Protein 5Y4E (pdb70)

InterPro domains:
  IPR000488 Death domain [PF00531] (3571-3651)
  IPR000488 Death domain [PS50017] (3569-3653)
  IPR000488 Death domain [SM00005] (3559-3653)
  IPR000906 ZU5 domain [PF00791] (970-1044)
  IPR000906 ZU5 domain [PF00791] (1049-1100)
  IPR000906 ZU5 domain [PF00791] (1161-1238)
  IPR000906 ZU5 domain [PS51145] (968-1156)
  IPR000906 ZU5 domain [PS51145] (1158-1304)
  IPR000906 ZU5 domain [SM00218] (966-1103)
  IPR002110 Ankyrin repeat [PF00023] (129-155)
  IPR002110 Ankyrin repeat [PF00023] (563-587)
  IPR002110 Ankyrin repeat [PF00023] (695-725)
  IPR002110 Ankyrin repeat [PF12796] (37-126)
  IPR002110 Ankyrin repeat [PF12796] (257-323)
  IPR002110 Ankyrin repeat [PF12796] (394-461)
  IPR002110 Ankyrin repeat [PF12796] (468-554)
  IPR002110 Ankyrin repeat [PF12796] (625-689)
  IPR002110 Ankyrin repeat [PF13637] (196-253)
  IPR002110 Ankyrin repeat [PF13637] (336-385)
  IPR002110 Ankyrin repeat [PF13637] (733-781)

Nearest PDB structures (foldseek):
  4rlv-assembly1_A  TM=9.900E-01  e=1.362E-26  Mus musculus
  7uzu-assembly1_A  TM=9.919E-01  e=1.881E-23  Homo sapiens
  8csl-assembly1_A  TM=9.588E-01  e=4.754E-23  Homo sapiens
  6moj-assembly1_A-2  TM=9.385E-01  e=1.091E-16  synthetic construct
  5y4f-assembly1_A  TM=7.726E-01  e=5.446E-17  Homo sapiens

Organism: Homo sapiens (NCBI:txid9606)

Solvent-accessible surface area: 19803 Å² total; per-residue (Å²): 56,37,66,6,34,128,64,71,22,62,121,38,123,37,87,6,5,56,7,0,84,169,19,73,33,129,97,0,59,99,39,19,96,196,65,33,111,33,61,11,102,24,88,94,10,32,1,0,0,0,17,0,0,75,42,20,56,52,123,0,0,37,20,0,13,117,100,54,8,53,23,104,15,112,16,77,72,8,3,2,0,3,0,10,0,0,47,28,31,49,20,78,2,0,75,34,0,22,130,66,86,10,59,29,48,25,61,8,117,15,132,2,2,0,0,0,0,0,0,32,32,27,42,90,134,0,0,77,21,0,9,84,98,82,5,68,20,40,15,109,6,29,47,8,0,0,0,0,0,0,0,0,46,72,66,72,68,96,2,0,85,19,0,29,83,74,50,8,45,23,82,8,91,3,138,34,12,7,1,0,1,0,0,0,0,16,64,22,30,50,91,0,0,74,27,0,32,150,64,60,6,39,26,100,48,70,15,149,82,44,30,24,1,40,102,9,0,46,45,11,50,51,102,103,0,24,140,16,1,111,118,71,62,118,86,38,69,4,63,184,79,108,44,113,38,88,5,4,61,4,0,81,164,18,66,45,129,101,0,28,100,41,18,99,199,66,33,112,33,56,10,109,25,84,88,11,43,0,0,0,0,20,0,0,92,42,17,45,36,92,0,0,29,35,0,12,82,104,52,8,53,21,106,13,98,18,76,73,6,45,0,0,2,0,12,0,0,64,18,29,50,30,99,0,0,24,48,0,23,92,76,84,8,56,28,48,26,59,8,108,12,126,18,2,0,0,0,16,0,0,51,36,26,44,96,138,0,0,44,30,0,11,56,75,85,6,64,24,43,12,105,3,38,20,6,0,0,0,0,0,0,0,0,31,70,68,75,68,52,2,0,76,6,0,27,78,28,48,7,46,21,86,8,96,2,128,42,9,10,2,0,2,0,0,0,0,48,68,19,32,61,92,0,0,80,31,0,33,143,74,56,6,35,27,96,53,78,13,129,88,41,30,25,0,49,96,8,0,58,148,37,55,49,89,87,0,40,141,16,3,56,122,72,97

Foldseek 3Di:
DLDLDPPDPDQQDDPLLVCLLVLVQVVNVVCVVVPHDQLGQHPQGDGSLLNNLLNLNLVSNLVSVVVPRDQCGAGPQADGSLLSNLLNLNQSNNVSCVVSVNDQLRQGNQSHGSLLNNLLNLNLNNNLVSLVVVDPQQRAGHQGDGSLLNNLLNVNVSSNVSSVVSPRDQLGAGNQRDGSLLNNLLNLNQVSNVVSVVVPHDQCDATNVGDGSLRNNVVNPNVNNNVVSVVVPD/DLDLDPDAQDDPLLVCLLVLVQVSNVVCVVVPHDQLGQHNQQDGSLLNNLLNLNLSNNLVSVVVPRDQCGATPQQDGSLLNNLLVLNQSSNVSCVVSPNDQLRQGNQSDGSLLNNLLNLNLNVNLVSLVVVNDQLRQTNQRDGSLLNNLLNVSVNSNVVSVVSPRDQLGQGPQGDGSLLNNLLNLNQVSNVVSVVVPHDQCGAGNVRDGSLNNNVVNVNVNNVVVSVVVD

Sequence (464 aa):
GMNYLRYSLENGITPLHVASKRGNTNMVKLLLDRGGQIDAKTRDGLTPLHCAARSGHDQVVELLLERGAPLLARTKNGLSPLHMAAQGDHVECVKHLLQHKAPVDDVTLDYYLTALHVAAHCGHYRVTKLLLDKRANPNARALNGFTPLHIACKKNRIKVMELLVKYGASIQAITESGLTPIHVAAFMGHLNIVLLLLQNGASPDVTNIRGETALHMAARAGQVEVVRCLKVVTEGMNYLRYNGITPLHVASKRGNTNMVKLLLDRGGQIDAKTRDGLTPLHCAARSGHDQVVELLLERGAPLLARTKNGLSPLHMAAQGDHVECVKHLLQHKAPVDDVTLDYLTALHVAAHCGHYRVTKLLLDKRANPNARALNGFTPLHIACKKNRIKVMELLVKYGASIQAITESGLTPIHVAAFMGHLNIVLLLLQNGASPDVTNIRGETALHMAARAGQVEVVRCLKVVT

GO terms:
  GO:0005829 cytosol (C, TAS)
  GO:0005515 protein binding (F, IPI)
  GO:0010628 positive regulation of gene expression (P, IGI)
  GO:0010881 regulation of cardiac muscle contraction by regulation of the release of sequestered calcium ion (P, IGI)
  GO:0031647 regulation of protein stability (P, IC)
  GO:0051279 regulation of release of sequestered calcium ion into cytosol (P, IGI)
  GO:0051924 regulation of calcium ion transport (P, IGI)
  GO:0072659 protein localization to plasma membrane (P, IGI)
  GO:0086004 regulation of cardiac muscle cell contraction (P, IGI)
  GO:0086046 membrane depolarization during SA node cell action potential (P, TAS)
  GO:0008104 intracellular protein localization (P, IGI)
  GO:0070296 sarcoplasmic reticulum calcium ion transport (P, TAS)
  GO:0070972 protein localization to endoplasmic reticulum (P, IGI)
  GO:0002027 regulation of heart rate (P, IMP)
  GO:0003283 atrial septum development (P, IMP)
  GO:0010882 regulation of cardiac muscle contraction by calcium ion signaling (P, IMP)
  GO:1903288 positive regulation of potassium ion import across plasma membrane (P, IMP)
  GO:0055117 regulation of cardiac muscle contraction (P, IMP)
  GO:0060307 regulation of ventricular cardiac muscle cell membrane repolarization (P, IMP)
  GO:0098907 regulation of SA node cell action potential (P, IMP)

B-factor: mean 45.4, std 16.44, range [19.12, 144.53]

Secondary structure (DSSP, 8-state):
-----SS-------HHHHHHHTT-HHHHHHHHHTT--TT---TT---HHHHHHHTT-HHHHHHHHHTT--TT---TT---HHHHHHHTT-HHHHHHHHHTT--TT---TT---HHHHHHHHT-HHHHHHHHHTT--TT---GGG--HHHHHHHTT-HHHHHHHHHTT--TT---TT---HHHHHHHHT-HHHHHHHHHTT--TT---TTS--HHHHHHHTT-HHHHHHHHHHH-/-----------HHHHHHHHT-HHHHHHHHHTT--TT---TT---HHHHHHHTT-HHHHHHHHHTT--TT---TT---HHHHHHHTT-HHHHHHHHHTT--TT---TT---HHHHHHHHT-HHHHHHHHHTT--TT---TTS--HHHHHHHTT-HHHHHHHHHTT--TT---TT---HHHHHHHHT-HHHHHHHHHTT--TT---TT---HHHHHHHTT-HHHHHHHHHH-

CATH classification: 1.25.40.20

Radius of gyration: 27.12 Å; Cα contacts (8 Å, |Δi|>4): 922; chains: 2; bounding box: 61×37×80 Å

Structure (mmCIF, N/CA/C/O backbone):
data_5Y4E
#
_entry.id   5Y4E
#
_cell.length_a   186.085
_cell.length_b   186.085
_cell.length_c   75.354
_cell.angle_alpha   90.000
_cell.angle_beta   90.000
_cell.angle_gamma   120.000
#
_symmetry.space_group_name_H-M   'P 65 2 2'
#
loop_
_entity.id
_entity.type
_entity.pdbx_description
1 polymer Ankyrin-2,Ankyrin-2
2 non-polymer GLYCEROL
3 non-polymer 'SULFATE ION'
4 water water
#
loop_
_atom_site.group_PDB
_atom_site.id
_atom_site.type_symbol
_atom_site.label_atom_id
_atom_site.label_alt_id
_atom_site.label_comp_id
_atom_site.label_asym_id
_atom_site.label_entity_id
_atom_site.label_seq_id
_atom_site.pdbx_PDB_ins_code
_atom_site.Cartn_x
_atom_site.Cartn_y
_atom_site.Cartn_z
_atom_site.occupancy
_atom_site.B_iso_or_equiv
_atom_site.auth_seq_id
_atom_site.auth_comp_id
_atom_site.auth_asym_id
_atom_site.auth_atom_id
_atom_site.pdbx_PDB_model_num
ATOM 1 N N . GLY A 1 27 ? 50.063 -35.744 98.864 1.00 75.37 883 GLY A N 1
ATOM 2 C CA . GLY A 1 27 ? 48.849 -35.233 99.470 1.00 70.21 883 GLY A CA 1
ATOM 3 C C . GLY A 1 27 ? 48.279 -36.200 100.493 1.00 72.07 883 GLY A C 1
ATOM 4 O O . GLY A 1 27 ? 47.876 -35.799 101.581 1.00 70.32 883 GLY A O 1
ATOM 5 N N . MET A 1 28 ? 48.242 -37.485 100.137 1.00 75.26 884 MET A N 1
ATOM 6 C CA . MET A 1 28 ? 47.731 -38.545 101.002 1.00 70.69 884 MET A CA 1
ATOM 7 C C . MET A 1 28 ? 48.819 -39.253 101.799 1.00 64.91 884 MET A C 1
ATOM 8 O O . MET A 1 28 ? 48.501 -40.126 102.616 1.00 57.90 884 MET A O 1
ATOM 13 N N . ASN A 1 29 ? 50.084 -38.926 101.567 1.00 64.97 885 ASN A N 1
ATOM 14 C CA . ASN A 1 29 ? 51.190 -39.634 102.192 1.00 71.41 885 ASN A CA 1
ATOM 15 C C . ASN A 1 29 ? 51.659 -38.879 103.432 1.00 63.74 885 ASN A C 1
ATOM 16 O O . ASN A 1 29 ? 51.665 -37.644 103.463 1.00 66.98 885 ASN A O 1
ATOM 21 N N . TYR A 1 30 ? 51.994 -39.633 104.479 1.00 52.40 886 TYR A N 1
ATOM 22 C CA . TYR A 1 30 ? 52.695 -39.090 105.635 1.00 47.20 886 TYR A CA 1
ATOM 23 C C . TYR A 1 30 ? 53.973 -39.883 105.930 1.00 50.02 886 TYR A C 1
ATOM 24 O O . TYR A 1 30 ? 54.637 -39.624 106.940 1.00 50.60 886 TYR A O 1
ATOM 33 N N . LEU A 1 31 ? 54.328 -40.839 105.081 1.00 48.80 887 LEU A N 1
ATOM 34 C CA . LEU A 1 31 ? 55.519 -41.657 105.254 1.00 52.99 887 LEU A CA 1
ATOM 35 C C . LEU A 1 31 ? 56.418 -41.460 104.048 1.00 57.80 887 LEU A C 1
ATOM 36 O O . LEU A 1 31 ? 55.955 -41.567 102.909 1.00 65.04 887 LEU A O 1
ATOM 41 N N . ARG A 1 32 ? 57.691 -41.138 104.297 1.00 60.33 888 ARG A N 1
ATOM 42 C CA . ARG A 1 32 ? 58.640 -40.954 103.199 1.00 69.07 888 ARG A CA 1
ATOM 43 C C . ARG A 1 32 ? 59.002 -42.282 102.546 1.00 76.16 888 ARG A C 1
ATOM 44 O O . ARG A 1 32 ? 58.867 -42.449 101.327 1.00 82.96 888 ARG A O 1
ATOM 52 N N . TYR A 1 33 ? 59.475 -43.245 103.339 1.00 77.22 889 TYR A N 1
ATOM 53 C CA . TYR A 1 33 ? 59.751 -44.566 102.805 1.00 84.58 889 TYR A CA 1
ATOM 54 C C . TYR A 1 33 ? 58.698 -45.480 103.398 1.00 90.11 889 TYR A C 1
ATOM 55 O O . TYR A 1 33 ? 57.539 -45.469 102.934 1.00 87.79 889 TYR A O 1
ATOM 57 N N . SER A 1 34 ? 59.004 -46.255 104.422 1.00 98.51 890 SER A N 1
ATOM 58 C CA . SER A 1 34 ? 58.000 -46.990 105.167 1.00 105.95 890 SER A CA 1
ATOM 59 C C . SER A 1 34 ? 58.000 -46.467 106.598 1.00 107.67 890 SER A C 1
ATOM 60 O O . SER A 1 34 ? 58.734 -45.532 106.944 1.00 107.47 890 SER A O 1
ATOM 63 N N . LEU A 1 35 ? 57.142 -47.056 107.430 1.00 108.82 891 LEU A N 1
ATOM 64 C CA . LEU A 1 35 ? 57.175 -46.719 108.847 1.00 105.52 891 LEU A CA 1
ATOM 65 C C . LEU A 1 35 ? 58.460 -47.218 109.507 1.00 105.35 891 LEU A C 1
ATOM 66 O O . LEU A 1 35 ? 58.979 -46.556 110.415 1.00 108.23 891 LEU A O 1
ATOM 71 N N . GLU A 1 36 ? 59.013 -48.337 109.020 1.00 99.36 892 GLU A N 1
ATOM 72 C CA . GLU A 1 36 ? 60.226 -48.962 109.566 1.00 89.51 892 GLU A CA 1
ATOM 73 C C . GLU A 1 36 ? 60.039 -49.419 111.020 1.00 81.26 892 GLU A C 1
ATOM 74 O O . GLU A 1 36 ? 60.078 -50.618 111.332 1.00 78.35 892 GLU A O 1
ATOM 76 N N . ASN A 1 50 ? 76.218 -55.368 109.498 1.00 92.73 1265 ASN A N 1
ATOM 77 C CA . ASN A 1 50 ? 76.104 -56.236 110.666 1.00 91.63 1265 ASN A CA 1
ATOM 78 C C . ASN A 1 50 ? 75.722 -55.413 111.916 1.00 88.06 1265 ASN A C 1
ATOM 79 O O . ASN A 1 50 ? 74.627 -54.822 111.977 1.00 82.21 1265 ASN A O 1
ATOM 81 N N . GLY A 1 51 ? 76.631 -55.364 112.898 1.00 85.76 1266 GLY A N 1
ATOM 82 C CA . GLY A 1 51 ? 76.451 -54.591 114.117 1.00 77.80 1266 GLY A CA 1
ATOM 83 C C . GLY A 1 51 ? 75.643 -55.262 115.213 1.00 68.89 1266 GLY A C 1
ATOM 84 O O . GLY A 1 51 ? 75.474 -54.667 116.291 1.00 66.72 1266 GLY A O 1
ATOM 85 N N . ILE A 1 52 ? 75.106 -56.454 114.959 1.00 60.04 1267 ILE A N 1
ATOM 86 C CA . ILE A 1 52 ? 74.283 -57.178 115.923 1.00 55.27 1267 ILE A CA 1
ATOM 87 C C . ILE A 1 52 ? 75.159 -57.751 117.034 1.00 57.96 1267 ILE A C 1
ATOM 88 O O . ILE A 1 52 ? 76.091 -58.519 116.773 1.00 55.23 1267 ILE A O 1
ATOM 93 N N . THR A 1 53 ? 74.857 -57.391 118.281 1.00 56.21 1268 THR A N 1
ATOM 94 C CA . THR A 1 53 ? 75.595 -57.856 119.443 1.00 52.63 1268 THR A CA 1
ATOM 95 C C . THR A 1 53 ? 74.778 -58.843 120.259 1.00 53.25 1268 THR A C 1
ATOM 96 O O . THR A 1 53 ? 73.556 -58.946 120.099 1.00 52.54 1268 THR A O 1
ATOM 100 N N . PRO A 1 54 ? 75.430 -59.599 121.149 1.00 51.50 1269 PRO A N 1
ATOM 101 C CA . PRO A 1 54 ? 74.672 -60.494 122.042 1.00 44.70 1269 PRO A CA 1
ATOM 102 C C . PRO A 1 54 ? 73.612 -59.779 122.864 1.00 44.91 1269 PRO A C 1
ATOM 103 O O . PRO A 1 54 ? 72.517 -60.324 123.048 1.00 47.86 1269 PRO A O 1
ATOM 107 N N . LEU A 1 55 ? 73.885 -58.564 123.346 1.00 41.18 1270 LEU A N 1
ATOM 108 C CA . LEU A 1 55 ? 72.838 -57.810 124.034 1.00 47.00 1270 LEU A CA 1
ATOM 109 C C . LEU A 1 55 ? 71.616 -57.605 123.140 1.00 47.95 1270 LEU A C 1
ATOM 110 O O . LEU A 1 55 ? 70.475 -57.662 123.615 1.00 46.09 1270 LEU A O 1
ATOM 115 N N . HIS A 1 56 ? 71.824 -57.382 121.841 1.00 44.71 1271 HIS A N 1
ATOM 116 C CA . HIS A 1 56 ? 70.678 -57.240 120.952 1.00 41.33 1271 HIS A CA 1
ATOM 117 C C . HIS A 1 56 ? 69.868 -58.530 120.904 1.00 47.20 1271 HIS A C 1
ATOM 118 O O . HIS A 1 56 ? 68.633 -58.495 120.915 1.00 43.68 1271 HIS A O 1
ATOM 125 N N . VAL A 1 57 ? 70.543 -59.683 120.859 1.00 47.94 1272 VAL A N 1
ATOM 126 C CA . VAL A 1 57 ? 69.831 -60.942 120.657 1.00 47.28 1272 VAL A CA 1
ATOM 127 C C . VAL A 1 57 ? 69.079 -61.349 121.923 1.00 49.71 1272 VAL A C 1
ATOM 128 O O . VAL A 1 57 ? 67.901 -61.733 121.865 1.00 48.55 1272 VAL A O 1
ATOM 132 N N . ALA A 1 58 ? 69.740 -61.273 123.084 1.00 48.25 1273 ALA A N 1
ATOM 133 C CA . ALA A 1 58 ? 69.054 -61.597 124.333 1.00 45.28 1273 ALA A CA 1
ATOM 134 C C . ALA A 1 58 ? 67.889 -60.645 124.614 1.00 45.44 1273 ALA A C 1
ATOM 135 O O . ALA A 1 58 ? 66.880 -61.062 125.195 1.00 46.49 1273 ALA A O 1
ATOM 137 N N . SER A 1 59 ? 68.004 -59.371 124.215 1.00 42.19 1274 SER A N 1
ATOM 138 C CA . SER A 1 59 ? 66.924 -58.420 124.467 1.00 40.62 1274 SER A CA 1
ATOM 139 C C . SER A 1 59 ? 65.729 -58.702 123.578 1.00 44.33 1274 SER A C 1
ATOM 140 O O . SER A 1 59 ? 64.581 -58.605 124.025 1.00 46.35 1274 SER A O 1
ATOM 143 N N . LYS A 1 60 ? 65.986 -59.054 122.315 1.00 43.04 1275 LYS A N 1
ATOM 144 C CA . LYS A 1 60 ? 64.909 -59.433 121.416 1.00 41.34 1275 LYS A CA 1
ATOM 145 C C . LYS A 1 60 ? 64.221 -60.713 121.884 1.00 45.18 1275 LYS A C 1
ATOM 146 O O . LYS A 1 60 ? 63.001 -60.838 121.763 1.00 44.74 1275 LYS A O 1
ATOM 150 N N . ARG A 1 61 ? 64.979 -61.674 122.422 1.00 45.40 1276 ARG A N 1
ATOM 151 C CA . ARG A 1 61 ? 64.397 -62.935 122.871 1.00 46.57 1276 ARG A CA 1
ATOM 152 C C . ARG A 1 61 ? 63.844 -62.862 124.289 1.00 49.46 1276 ARG A C 1
ATOM 153 O O . ARG A 1 61 ? 63.285 -63.857 124.777 1.00 52.43 1276 ARG A O 1
ATOM 161 N N . GLY A 1 62 ? 63.997 -61.722 124.958 1.00 47.22 1277 GLY A N 1
ATOM 162 C CA . GLY A 1 62 ? 63.414 -61.549 126.268 1.00 49.31 1277 GLY A CA 1
ATOM 163 C C . GLY A 1 62 ? 64.079 -62.336 127.362 1.00 53.97 1277 GLY A C 1
ATOM 164 O O . GLY A 1 62 ? 63.420 -62.667 128.353 1.00 55.98 1277 GLY A O 1
ATOM 165 N N . ASN A 1 63 ? 65.371 -62.642 127.214 1.00 57.04 1278 ASN A N 1
ATOM 166 C CA . ASN A 1 63 ? 66.126 -63.441 128.185 1.00 53.46 1278 ASN A CA 1
ATOM 167 C C . ASN A 1 63 ? 66.761 -62.499 129.204 1.00 54.14 1278 ASN A C 1
ATOM 168 O O . ASN A 1 63 ? 67.930 -62.106 129.087 1.00 51.43 1278 ASN A O 1
ATOM 173 N N . THR A 1 64 ? 65.991 -62.178 130.249 1.00 54.79 1279 THR A N 1
ATOM 174 C CA . THR A 1 64 ? 66.406 -61.161 131.215 1.00 59.80 1279 THR A CA 1
ATOM 175 C C . THR A 1 64 ? 67.699 -61.543 131.932 1.00 55.32 1279 THR A C 1
ATOM 176 O O . THR A 1 64 ? 68.583 -60.696 132.127 1.00 53.96 1279 THR A O 1
ATOM 180 N N . ASN A 1 65 ? 67.824 -62.809 132.335 1.00 55.59 1280 ASN A N 1
ATOM 181 C CA . ASN A 1 65 ? 69.009 -63.236 133.076 1.00 60.47 1280 ASN A CA 1
ATOM 182 C C . ASN A 1 65 ? 70.262 -63.104 132.221 1.00 56.40 1280 ASN A C 1
ATOM 183 O O . ASN A 1 65 ? 71.324 -62.712 132.714 1.00 50.26 1280 ASN A O 1
ATOM 188 N N . MET A 1 66 ? 70.162 -63.420 130.932 1.00 53.76 1281 MET A N 1
ATOM 189 C CA . MET A 1 66 ? 71.357 -63.348 130.108 1.00 51.28 1281 MET A CA 1
ATOM 190 C C . MET A 1 66 ? 71.752 -61.905 129.882 1.00 51.64 1281 MET A C 1
ATOM 191 O O . MET A 1 66 ? 72.945 -61.575 129.925 1.00 52.55 1281 MET A O 1
ATOM 196 N N . VAL A 1 67 ? 70.754 -61.032 129.659 1.00 53.03 1282 VAL A N 1
ATOM 197 C CA . VAL A 1 67 ? 71.017 -59.599 129.548 1.00 50.98 1282 VAL A CA 1
ATOM 198 C C . VAL A 1 67 ? 71.764 -59.111 130.773 1.00 49.15 1282 VAL A C 1
ATOM 199 O O . VAL A 1 67 ? 72.769 -58.396 130.665 1.00 47.32 1282 VAL A O 1
ATOM 203 N N . LYS A 1 68 ? 71.261 -59.475 131.959 1.00 47.50 1283 LYS A N 1
ATOM 204 C CA . LYS A 1 68 ? 71.954 -59.136 133.196 1.00 49.39 1283 LYS A CA 1
ATOM 205 C C . LYS A 1 68 ? 73.404 -59.587 133.146 1.00 51.40 1283 LYS A C 1
ATOM 206 O O . LYS A 1 68 ? 74.315 -58.794 133.393 1.00 51.83 1283 LYS A O 1
ATOM 210 N N . LEU A 1 69 ? 73.634 -60.864 132.798 1.00 56.16 1284 LEU A N 1
ATOM 211 C CA . LEU A 1 69 ? 74.996 -61.393 132.737 1.00 51.58 1284 LEU A CA 1
ATOM 212 C C . LEU A 1 69 ? 75.843 -60.607 131.752 1.00 52.56 1284 LEU A C 1
ATOM 213 O O . LEU A 1 69 ? 76.941 -60.154 132.089 1.00 51.81 1284 LEU A O 1
ATOM 218 N N . LEU A 1 70 ? 75.341 -60.421 130.525 1.00 51.94 1285 LEU A N 1
ATOM 219 C CA . LEU A 1 70 ? 76.086 -59.633 129.549 1.00 54.69 1285 LEU A CA 1
ATOM 220 C C . LEU A 1 70 ? 76.382 -58.231 130.078 1.00 57.07 1285 LEU A C 1
ATOM 221 O O . LEU A 1 70 ? 77.476 -57.702 129.864 1.00 62.44 1285 LEU A O 1
ATOM 226 N N . LEU A 1 71 ? 75.430 -57.613 130.776 1.00 56.58 1286 LEU A N 1
ATOM 227 C CA . LEU A 1 71 ? 75.686 -56.269 131.290 1.00 58.36 1286 LEU A CA 1
ATOM 228 C C . LEU A 1 71 ? 76.716 -56.295 132.408 1.00 57.59 1286 LEU A C 1
ATOM 229 O O . LEU A 1 71 ? 77.591 -55.429 132.471 1.00 57.66 1286 LEU A O 1
ATOM 234 N N . ASP A 1 72 ? 76.632 -57.286 133.293 1.00 58.81 1287 ASP A N 1
ATOM 235 C CA . ASP A 1 72 ? 77.539 -57.351 134.429 1.00 59.29 1287 ASP A CA 1
ATOM 236 C C . ASP A 1 72 ? 78.970 -57.629 134.001 1.00 62.58 1287 ASP A C 1
ATOM 237 O O . ASP A 1 72 ? 79.895 -57.264 134.729 1.00 66.81 1287 ASP A O 1
ATOM 242 N N . ARG A 1 73 ? 79.177 -58.254 132.840 1.00 62.91 1288 ARG A N 1
ATOM 243 C CA . ARG A 1 73 ? 80.515 -58.513 132.318 1.00 65.11 1288 ARG A CA 1
ATOM 244 C C . ARG A 1 73 ? 81.014 -57.412 131.382 1.00 62.98 1288 ARG A C 1
ATOM 245 O O . ARG A 1 73 ? 82.017 -57.614 130.690 1.00 60.07 1288 ARG A O 1
ATOM 253 N N . GLY A 1 74 ? 80.336 -56.261 131.341 1.00 59.45 1289 GLY A N 1
ATOM 254 C CA . GLY A 1 74 ? 80.813 -55.107 130.607 1.00 59.74 1289 GLY A CA 1
ATOM 255 C C . GLY A 1 74 ? 80.197 -54.859 129.244 1.00 59.84 1289 GLY A C 1
ATOM 256 O O . GLY A 1 74 ? 80.622 -53.920 128.564 1.00 64.41 1289 GLY A O 1
ATOM 257 N N . GLY A 1 75 ? 79.217 -55.658 128.826 1.00 57.63 1290 GLY A N 1
ATOM 258 C CA . GLY A 1 75 ? 78.638 -55.486 127.502 1.00 55.65 1290 GLY A CA 1
ATOM 259 C C . GLY A 1 75 ? 78.043 -54.104 127.311 1.00 54.73 1290 GLY A C 1
ATOM 260 O O . GLY A 1 75 ? 77.561 -53.475 128.252 1.00 57.68 1290 GLY A O 1
ATOM 261 N N . GLN A 1 76 ? 78.077 -53.631 126.068 1.00 51.53 1291 GLN A N 1
ATOM 262 C CA . GLN A 1 76 ? 77.777 -52.237 125.776 1.00 52.07 1291 GLN A CA 1
ATOM 263 C C . GLN A 1 76 ? 76.267 -52.052 125.680 1.00 51.00 1291 GLN A C 1
ATOM 264 O O . GLN A 1 76 ? 75.630 -52.538 124.743 1.00 49.22 1291 GLN A O 1
ATOM 270 N N . ILE A 1 77 ? 75.697 -51.317 126.636 1.00 48.85 1292 ILE A N 1
ATOM 271 C CA . ILE A 1 77 ? 74.250 -51.240 126.738 1.00 43.12 1292 ILE A CA 1
ATOM 272 C C . ILE A 1 77 ? 73.640 -50.470 125.582 1.00 47.48 1292 ILE A C 1
ATOM 273 O O . ILE A 1 77 ? 72.470 -50.686 125.252 1.00 47.26 1292 ILE A O 1
ATOM 278 N N . ASP A 1 78 ? 74.400 -49.595 124.929 1.00 46.99 1293 ASP A N 1
ATOM 279 C CA . ASP A 1 78 ? 73.851 -48.761 123.868 1.00 48.06 1293 ASP A CA 1
ATOM 280 C C . ASP A 1 78 ? 74.481 -49.055 122.510 1.00 45.78 1293 ASP A C 1
ATOM 281 O O . ASP A 1 78 ? 74.504 -48.187 121.637 1.00 44.68 1293 ASP A O 1
ATOM 286 N N . ALA A 1 79 ? 74.989 -50.266 122.305 1.00 45.61 1294 ALA A N 1
ATOM 287 C CA . ALA A 1 79 ? 75.504 -50.621 120.989 1.00 43.87 1294 ALA A CA 1
ATOM 288 C C . ALA A 1 79 ? 74.400 -50.514 119.933 1.00 42.65 1294 ALA A C 1
ATOM 289 O O . ALA A 1 79 ? 73.254 -50.898 120.174 1.00 47.98 1294 ALA A O 1
ATOM 291 N N . LYS A 1 80 ? 74.746 -49.983 118.758 1.00 42.34 1295 LYS A N 1
ATOM 292 C CA . LYS A 1 80 ? 73.799 -49.738 117.674 1.00 43.09 1295 LYS A CA 1
ATOM 293 C C . LYS A 1 80 ? 74.072 -50.669 116.491 1.00 43.65 1295 LYS A C 1
ATOM 294 O O . LYS A 1 80 ? 75.223 -50.872 116.102 1.00 43.32 1295 LYS A O 1
ATOM 300 N N . THR A 1 81 ? 73.012 -51.242 115.919 1.00 44.87 1296 THR A N 1
ATOM 301 C CA . THR A 1 81 ? 73.138 -51.982 114.667 1.00 45.95 1296 THR A CA 1
ATOM 302 C C . THR A 1 81 ? 73.361 -51.025 113.493 1.00 52.42 1296 THR A C 1
ATOM 303 O O . THR A 1 81 ? 73.419 -49.799 113.653 1.00 55.69 1296 THR A O 1
ATOM 307 N N . ARG A 1 82 ? 73.471 -51.608 112.288 1.00 52.35 1297 ARG A N 1
ATOM 308 C CA . ARG A 1 82 ? 73.675 -50.803 111.083 1.00 54.44 1297 ARG A CA 1
ATOM 309 C C . ARG A 1 82 ? 72.548 -49.787 110.907 1.00 54.27 1297 ARG A C 1
ATOM 310 O O . ARG A 1 82 ? 72.797 -48.636 110.530 1.00 52.42 1297 ARG A O 1
ATOM 312 N N . ASP A 1 83 ? 71.306 -50.188 111.205 1.00 56.38 1298 ASP A N 1
ATOM 313 C CA . ASP A 1 83 ? 70.142 -49.299 111.170 1.00 55.87 1298 ASP A CA 1
ATOM 314 C C . ASP A 1 83 ? 70.013 -48.429 112.412 1.00 49.82 1298 ASP A C 1
ATOM 315 O O . ASP A 1 83 ? 69.075 -47.633 112.491 1.00 46.23 1298 ASP A O 1
ATOM 320 N N . GLY A 1 84 ? 70.907 -48.569 113.385 1.00 49.75 1299 GLY A N 1
ATOM 321 C CA . GLY A 1 84 ? 70.838 -47.765 114.586 1.00 40.03 1299 GLY A CA 1
ATOM 322 C C . GLY A 1 84 ? 69.957 -48.311 115.683 1.00 37.73 1299 GLY A C 1
ATOM 323 O O . GLY A 1 84 ? 69.489 -47.540 116.520 1.00 42.04 1299 GLY A O 1
ATOM 324 N N . LEU A 1 85 ? 69.743 -49.623 115.742 1.00 38.84 1300 LEU A N 1
ATOM 325 C CA . LEU A 1 85 ? 68.927 -50.208 116.799 1.00 40.68 1300 LEU A CA 1
ATOM 326 C C . LEU A 1 85 ? 69.791 -50.524 118.012 1.00 41.70 1300 LEU A C 1
ATOM 327 O O . LEU A 1 85 ? 70.887 -51.072 117.876 1.00 42.27 1300 LEU A O 1
ATOM 332 N N . THR A 1 86 ? 69.317 -50.150 119.186 1.00 36.46 1301 THR A N 1
ATOM 333 C CA . THR A 1 86 ? 69.959 -50.514 120.435 1.00 35.34 1301 THR A CA 1
ATOM 334 C C . THR A 1 86 ? 69.261 -51.711 121.039 1.00 37.38 1301 THR A C 1
ATOM 335 O O . THR A 1 86 ? 68.153 -52.072 120.639 1.00 36.99 1301 THR A O 1
ATOM 339 N N . PRO A 1 87 ? 69.873 -52.351 122.030 1.00 36.93 1302 PRO A N 1
ATOM 340 C CA . PRO A 1 87 ? 69.171 -53.447 122.703 1.00 34.39 1302 PRO A CA 1
ATOM 341 C C . PRO A 1 87 ? 67.828 -53.036 123.260 1.00 32.17 1302 PRO A C 1
ATOM 342 O O . PRO A 1 87 ? 66.881 -53.823 123.185 1.00 35.93 1302 PRO A O 1
ATOM 346 N N . LEU A 1 88 ? 67.691 -51.799 123.743 1.00 34.87 1303 LEU A N 1
ATOM 347 C CA . LEU A 1 88 ? 66.401 -51.349 124.262 1.00 32.67 1303 LEU A CA 1
ATOM 348 C C . LEU A 1 88 ? 65.352 -51.255 123.152 1.00 33.79 1303 LEU A C 1
ATOM 349 O O . LEU A 1 88 ? 64.172 -51.537 123.395 1.00 33.09 1303 LEU A O 1
ATOM 354 N N . HIS A 1 89 ? 65.756 -50.892 121.929 1.00 36.09 1304 HIS A N 1
ATOM 355 C CA . HIS A 1 89 ? 64.845 -51.004 120.787 1.00 34.85 1304 HIS A CA 1
ATOM 356 C C . HIS A 1 89 ? 64.371 -52.446 120.606 1.00 41.74 1304 HIS A C 1
ATOM 357 O O . HIS A 1 89 ? 63.179 -52.704 120.378 1.00 41.54 1304 HIS A O 1
ATOM 364 N N . CYS A 1 90 ? 65.297 -53.405 120.689 1.00 41.75 1305 CYS A N 1
ATOM 365 C CA . CYS A 1 90 ? 64.936 -54.794 120.433 1.00 40.37 1305 CYS A CA 1
ATOM 366 C C . CYS A 1 90 ? 63.971 -55.321 121.481 1.00 36.08 1305 CYS A C 1
ATOM 367 O O . CYS A 1 90 ? 63.009 -56.022 121.145 1.00 40.60 1305 CYS A O 1
ATOM 370 N N . ALA A 1 91 ? 64.202 -54.999 122.751 1.00 35.07 1306 ALA A N 1
ATOM 371 C CA . ALA A 1 91 ? 63.286 -55.450 123.797 1.00 39.33 1306 ALA A CA 1
ATOM 372 C C . ALA A 1 91 ? 61.917 -54.791 123.659 1.00 41.78 1306 ALA A C 1
ATOM 373 O O . ALA A 1 91 ? 60.889 -55.440 123.873 1.00 42.90 1306 ALA A O 1
ATOM 375 N N . ALA A 1 92 ? 61.883 -53.501 123.306 1.00 39.27 1307 ALA A N 1
ATOM 376 C CA . ALA A 1 92 ? 60.608 -52.799 123.211 1.00 38.39 1307 ALA A CA 1
ATOM 377 C C . ALA A 1 92 ? 59.834 -53.219 121.973 1.00 39.87 1307 ALA A C 1
ATOM 378 O O . ALA A 1 92 ? 58.605 -53.301 122.013 1.00 40.40 1307 ALA A O 1
ATOM 380 N N . ARG A 1 93 ? 60.528 -53.487 120.865 1.00 35.27 1308 ARG A N 1
ATOM 381 C CA . ARG A 1 93 ? 59.822 -53.889 119.655 1.00 34.19 1308 ARG A CA 1
ATOM 382 C C . ARG A 1 93 ? 59.174 -55.256 119.820 1.00 40.21 1308 ARG A C 1
ATOM 383 O O . ARG A 1 93 ? 58.129 -55.529 119.208 1.00 35.90 1308 ARG A O 1
ATOM 387 N N . SER A 1 94 ? 59.765 -56.111 120.657 1.00 38.74 1309 SER A N 1
ATOM 388 C CA . SER A 1 94 ? 59.288 -57.468 120.877 1.00 41.64 1309 SER A CA 1
ATOM 389 C C . SER A 1 94 ? 58.400 -57.593 122.105 1.00 43.66 1309 SER A C 1
ATOM 390 O O . SER A 1 94 ? 57.918 -58.690 122.390 1.00 47.57 1309 SER A O 1
ATOM 393 N N . GLY A 1 95 ? 58.188 -56.517 122.854 1.00 42.47 1310 GLY A N 1
ATOM 394 C CA . GLY A 1 95 ? 57.245 -56.573 123.958 1.00 45.27 1310 GLY A CA 1
ATOM 395 C C . GLY A 1 95 ? 57.762 -57.208 125.234 1.00 45.93 1310 GLY A C 1
ATOM 396 O O . GLY A 1 95 ? 56.963 -57.692 126.040 1.00 46.95 1310 GLY A O 1
ATOM 397 N N . HIS A 1 96 ? 59.073 -57.182 125.471 1.00 42.59 1311 HIS A N 1
ATOM 398 C CA . HIS A 1 96 ? 59.656 -57.836 126.643 1.00 43.07 1311 HIS A CA 1
ATOM 399 C C . HIS A 1 96 ? 59.822 -56.790 127.739 1.00 43.48 1311 HIS A C 1
ATOM 400 O O . HIS A 1 96 ? 60.897 -56.222 127.945 1.00 41.85 1311 HIS A O 1
ATOM 407 N N . ASP A 1 97 ? 58.739 -56.577 128.491 1.00 44.86 1312 ASP A N 1
ATOM 408 C CA . ASP A 1 97 ? 58.718 -55.427 129.388 1.00 48.70 1312 ASP A CA 1
ATOM 409 C C . ASP A 1 97 ? 59.691 -55.575 130.554 1.00 42.90 1312 ASP A C 1
ATOM 410 O O . ASP A 1 97 ? 60.228 -54.574 131.029 1.00 47.46 1312 ASP A O 1
ATOM 415 N N . GLN A 1 98 ? 59.948 -56.781 131.028 1.00 39.28 1313 GLN A N 1
ATOM 416 C CA . GLN A 1 98 ? 60.906 -56.868 132.116 1.00 52.31 1313 GLN A CA 1
ATOM 417 C C . GLN A 1 98 ? 62.355 -56.756 131.618 1.00 51.36 1313 GLN A C 1
ATOM 418 O O . GLN A 1 98 ? 63.223 -56.320 132.380 1.00 54.03 1313 GLN A O 1
ATOM 424 N N . VAL A 1 99 ? 62.630 -57.064 130.346 1.00 44.78 1314 VAL A N 1
ATOM 425 C CA . VAL A 1 99 ? 63.927 -56.701 129.775 1.00 41.66 1314 VAL A CA 1
ATOM 426 C C . VAL A 1 99 ? 64.036 -55.188 129.624 1.00 43.48 1314 VAL A C 1
ATOM 427 O O . VAL A 1 99 ? 65.062 -54.586 129.972 1.00 44.95 1314 VAL A O 1
ATOM 431 N N . VAL A 1 100 ? 62.980 -54.556 129.086 1.00 41.04 1315 VAL A N 1
ATOM 432 C CA . VAL A 1 100 ? 62.899 -53.096 129.023 1.00 37.53 1315 VAL A CA 1
ATOM 433 C C . VAL A 1 100 ? 63.183 -52.485 130.388 1.00 38.92 1315 VAL A C 1
ATOM 434 O O . VAL A 1 100 ? 64.024 -51.590 130.523 1.00 38.92 1315 VAL A O 1
ATOM 438 N N . GLU A 1 101 ? 62.479 -52.960 131.423 1.00 43.23 1316 GLU A N 1
ATOM 439 C CA . GLU A 1 101 ? 62.655 -52.384 132.752 1.00 49.79 1316 GLU A CA 1
ATOM 440 C C . GLU A 1 101 ? 64.086 -52.554 133.233 1.00 50.35 1316 GLU A C 1
ATOM 441 O O . GLU A 1 101 ? 64.679 -51.612 133.769 1.00 53.75 1316 GLU A O 1
ATOM 447 N N . LEU A 1 102 ? 64.666 -53.737 133.024 1.00 43.14 1317 LEU A N 1
ATOM 448 C CA . LEU A 1 102 ? 66.052 -53.967 133.420 1.00 45.85 1317 LEU A CA 1
ATOM 449 C C . LEU A 1 102 ? 67.011 -53.047 132.671 1.00 47.99 1317 LEU A C 1
ATOM 450 O O . LEU A 1 102 ? 67.906 -52.443 133.272 1.00 49.90 1317 LEU A O 1
ATOM 455 N N . LEU A 1 103 ? 66.850 -52.947 131.351 1.00 45.64 1318 LEU A N 1
ATOM 456 C CA . LEU A 1 103 ? 67.699 -52.064 130.560 1.00 41.61 1318 LEU A CA 1
ATOM 457 C C . LEU A 1 103 ? 67.601 -50.629 131.047 1.00 43.58 1318 LEU A C 1
ATOM 458 O O . LEU A 1 103 ? 68.621 -49.966 131.268 1.00 50.73 1318 LEU A O 1
ATOM 463 N N . LEU A 1 104 ? 66.382 -50.124 131.226 1.00 38.61 1319 LEU A N 1
ATOM 464 C CA . LEU A 1 104 ? 66.235 -48.756 131.701 1.00 39.79 1319 LEU A CA 1
ATOM 465 C C . LEU A 1 104 ? 66.893 -48.580 133.054 1.00 49.22 1319 LEU A C 1
ATOM 466 O O . LEU A 1 104 ? 67.643 -47.620 133.266 1.00 54.83 1319 LEU A O 1
ATOM 471 N N . GLU A 1 105 ? 66.637 -49.513 133.982 1.00 51.20 1320 GLU A N 1
ATOM 472 C CA . GLU A 1 105 ? 67.229 -49.420 135.314 1.00 55.08 1320 GLU A CA 1
ATOM 473 C C . GLU A 1 105 ? 68.743 -49.379 135.253 1.00 52.37 1320 GLU A C 1
ATOM 474 O O . GLU A 1 105 ? 69.382 -48.825 136.149 1.00 53.60 1320 GLU A O 1
ATOM 480 N N . ARG A 1 106 ? 69.333 -49.965 134.220 1.00 51.18 1321 ARG A N 1
ATOM 481 C CA . ARG A 1 106 ? 70.777 -49.974 134.056 1.00 49.03 1321 ARG A CA 1
ATOM 482 C C . ARG A 1 106 ? 71.276 -48.810 133.200 1.00 46.45 1321 ARG A C 1
ATOM 483 O O . ARG A 1 106 ? 72.445 -48.791 132.826 1.00 49.94 1321 ARG A O 1
ATOM 491 N N . GLY A 1 107 ? 70.408 -47.873 132.836 1.00 42.74 1322 GLY A N 1
ATOM 492 C CA . GLY A 1 107 ? 70.848 -46.663 132.166 1.00 43.99 1322 GLY A CA 1
ATOM 493 C C . GLY A 1 107 ? 70.894 -46.710 130.658 1.00 44.69 1322 GLY A C 1
ATOM 494 O O . GLY A 1 107 ? 71.606 -45.903 130.058 1.00 50.23 1322 GLY A O 1
ATOM 495 N N . ALA A 1 108 ? 70.165 -47.620 130.027 1.00 41.67 1323 ALA A N 1
ATOM 496 C CA . ALA A 1 108 ? 70.056 -47.610 128.576 1.00 45.25 1323 ALA A CA 1
ATOM 497 C C . ALA A 1 108 ? 69.414 -46.297 128.124 1.00 47.04 1323 ALA A C 1
ATOM 498 O O . ALA A 1 108 ? 68.482 -45.808 128.770 1.00 44.68 1323 ALA A O 1
ATOM 500 N N . PRO A 1 109 ? 69.894 -45.684 127.059 1.00 43.87 1324 PRO A N 1
ATOM 501 C CA . PRO A 1 109 ? 69.361 -44.368 126.679 1.00 40.18 1324 PRO A CA 1
ATOM 502 C C . PRO A 1 109 ? 68.068 -44.516 125.898 1.00 39.20 1324 PRO A C 1
ATOM 503 O O . PRO A 1 109 ? 68.059 -44.975 124.750 1.00 36.18 1324 PRO A O 1
ATOM 507 N N . LEU A 1 110 ? 66.963 -44.100 126.516 1.00 37.30 1325 LEU A N 1
ATOM 508 C CA . LEU A 1 110 ? 65.675 -44.184 125.854 1.00 35.04 1325 LEU A CA 1
ATOM 509 C C . LEU A 1 110 ? 65.483 -43.135 124.766 1.00 31.39 1325 LEU A C 1
ATOM 510 O O . LEU A 1 110 ? 64.462 -43.190 124.085 1.00 28.86 1325 LEU A O 1
ATOM 515 N N . LEU A 1 111 ? 66.389 -42.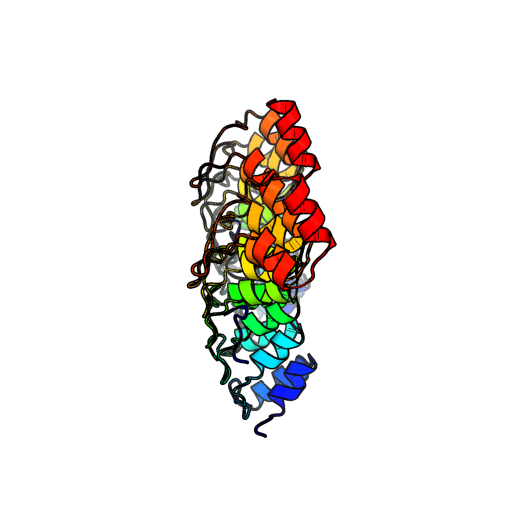167 124.612 1.00 33.66 1326 LEU A N 1
ATOM 516 C CA . LEU A 1 111 ? 66.259 -41.208 123.519 1.00 33.37 1326 LEU A CA 1
ATOM 517 C C . LEU A 1 111 ? 66.931 -41.679 122.243 1.00 34.44 1326 LEU A C 1
ATOM 518 O O . LEU A 1 111 ? 66.769 -41.034 121.202 1.00 36.34 1326 LEU A O 1
ATOM 523 N N . ALA A 1 112 ? 67.586 -42.827 122.272 1.00 35.12 1327 ALA A N 1
ATOM 524 C CA . ALA A 1 112 ? 68.280 -43.316 121.089 1.00 33.75 1327 ALA A CA 1
ATOM 525 C C . ALA A 1 112 ? 67.299 -43.540 119.962 1.00 28.32 1327 ALA A C 1
ATOM 526 O O . ALA A 1 112 ? 66.227 -44.118 120.152 1.00 27.93 1327 ALA A O 1
ATOM 528 N N . ARG A 1 113 ? 67.656 -43.075 118.778 1.00 27.47 1328 ARG A N 1
ATOM 529 C CA . ARG A 1 113 ? 66.766 -43.261 117.652 1.00 26.00 1328 ARG A CA 1
ATOM 530 C C . ARG A 1 113 ? 67.517 -43.977 116.534 1.00 26.55 1328 ARG A C 1
ATOM 531 O O . ARG A 1 113 ? 68.730 -43.852 116.389 1.00 26.92 1328 ARG A O 1
ATOM 539 N N . THR A 1 114 ? 66.761 -44.677 115.708 1.00 28.82 1329 THR A N 1
ATOM 540 C CA . THR A 1 114 ? 67.292 -45.354 114.546 1.00 32.30 1329 THR A CA 1
ATOM 541 C C . THR A 1 114 ? 67.538 -44.348 113.442 1.00 33.94 1329 THR A C 1
ATOM 542 O O . THR A 1 114 ? 67.286 -43.149 113.595 1.00 29.30 1329 THR A O 1
ATOM 546 N N . LYS A 1 115 ? 68.059 -44.847 112.317 1.00 36.15 1330 LYS A N 1
ATOM 547 C CA . LYS A 1 115 ? 68.342 -43.968 111.192 1.00 32.90 1330 LYS A CA 1
ATOM 548 C C . LYS A 1 115 ? 67.078 -43.228 110.739 1.00 39.14 1330 LYS A C 1
ATOM 549 O O . LYS A 1 115 ? 67.162 -42.063 110.328 1.00 46.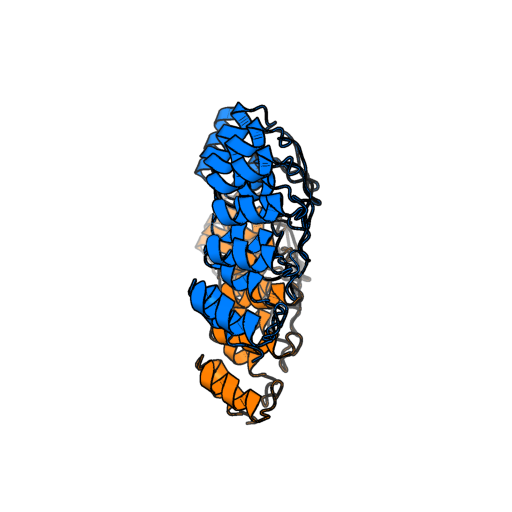42 1330 LYS A O 1
ATOM 551 N N . ASN A 1 116 ? 65.905 -43.868 110.811 1.00 34.15 1331 ASN A N 1
ATOM 552 C CA . ASN A 1 116 ? 64.648 -43.219 110.448 1.00 35.73 1331 ASN A CA 1
ATOM 553 C C . ASN A 1 116 ? 64.002 -42.476 111.611 1.00 31.78 1331 ASN A C 1
ATOM 554 O O . ASN A 1 116 ? 62.897 -41.955 111.448 1.00 31.48 1331 ASN A O 1
ATOM 559 N N . GLY A 1 117 ? 64.636 -42.436 112.782 1.00 35.01 1332 GLY A N 1
ATOM 560 C CA . GLY A 1 117 ? 64.128 -41.650 113.895 1.00 27.54 1332 GLY A CA 1
ATOM 561 C C . GLY A 1 117 ? 63.262 -42.376 114.892 1.00 29.48 1332 GLY A C 1
ATOM 562 O O . GLY A 1 117 ? 62.668 -41.724 115.760 1.00 34.08 1332 GLY A O 1
ATOM 563 N N . LEU A 1 118 ? 63.142 -43.696 114.803 1.00 32.87 1333 LEU A N 1
ATOM 564 C CA . LEU A 1 118 ? 62.274 -44.405 115.741 1.00 29.97 1333 LEU A CA 1
ATOM 565 C C . LEU A 1 118 ? 62.992 -44.584 117.066 1.00 28.72 1333 LEU A C 1
ATOM 566 O O . LEU A 1 118 ? 64.135 -45.059 117.108 1.00 28.90 1333 LEU A O 1
ATOM 571 N N . SER A 1 119 ? 62.350 -44.150 118.139 1.00 29.35 1334 SER A N 1
ATOM 572 C CA . SER A 1 119 ? 62.866 -44.396 119.479 1.00 24.93 1334 SER A CA 1
ATOM 573 C C . SER A 1 119 ? 62.284 -45.713 119.981 1.00 27.34 1334 SER A C 1
ATOM 574 O O . SER A 1 119 ? 61.457 -46.328 119.287 1.00 26.79 1334 SER A O 1
ATOM 577 N N . PRO A 1 120 ? 62.679 -46.190 121.166 1.00 32.91 1335 PRO A N 1
ATOM 578 C CA . PRO A 1 120 ? 62.050 -47.419 121.672 1.00 30.56 1335 PRO A CA 1
ATOM 579 C C . PRO A 1 12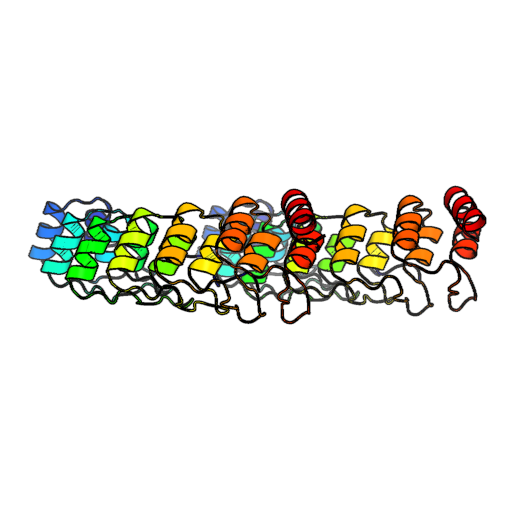0 ? 60.572 -47.244 121.950 1.00 33.35 1335 PRO A C 1
ATOM 580 O O . PRO A 1 120 ? 59.798 -48.201 121.807 1.00 27.68 1335 PRO A O 1
ATOM 584 N N . LEU A 1 121 ? 60.153 -46.042 122.335 1.00 36.37 1336 LEU A N 1
ATOM 585 C CA . LEU A 1 121 ? 58.729 -45.782 122.516 1.00 30.65 1336 LEU A CA 1
ATOM 586 C C . LEU A 1 121 ? 57.959 -46.007 121.216 1.00 27.39 1336 LEU A C 1
ATOM 587 O O . LEU A 1 121 ? 56.908 -46.669 121.210 1.00 32.58 1336 LEU A O 1
ATOM 592 N N . HIS A 1 122 ? 58.485 -45.498 120.090 1.00 25.39 1337 HIS A N 1
ATOM 593 C CA . HIS A 1 122 ? 57.839 -45.718 118.789 1.00 27.99 1337 HIS A CA 1
ATOM 594 C C . HIS A 1 122 ? 57.675 -47.210 118.485 1.00 35.86 1337 HIS A C 1
ATOM 595 O O . HIS A 1 122 ? 56.644 -47.642 117.941 1.00 27.93 1337 HIS A O 1
ATOM 602 N N . MET A 1 123 ? 58.702 -48.006 118.802 1.00 35.71 1338 MET A N 1
ATOM 603 C CA . MET A 1 123 ? 58.658 -49.424 118.471 1.00 40.38 1338 MET A CA 1
ATOM 604 C C . MET A 1 123 ? 57.724 -50.190 119.398 1.00 37.32 1338 MET A C 1
ATOM 605 O O . MET A 1 123 ? 57.075 -51.143 118.959 1.00 33.32 1338 MET A O 1
ATOM 610 N N . ALA A 1 124 ? 57.641 -49.786 120.670 1.00 31.23 1339 ALA A N 1
ATOM 611 C CA . ALA A 1 124 ? 56.657 -50.377 121.561 1.00 32.71 1339 ALA A CA 1
ATOM 612 C C . ALA A 1 124 ? 55.246 -50.085 121.071 1.00 34.75 1339 ALA A C 1
ATOM 613 O O . ALA A 1 124 ? 54.379 -50.963 121.083 1.00 36.77 1339 ALA A O 1
ATOM 615 N N . ALA A 1 125 ? 55.005 -48.861 120.614 1.00 35.64 1340 ALA A N 1
ATOM 616 C CA . ALA A 1 125 ? 53.689 -48.523 120.089 1.00 33.37 1340 ALA A CA 1
ATOM 617 C C . ALA A 1 125 ? 53.392 -49.318 118.836 1.00 35.06 1340 ALA A C 1
ATOM 618 O O . ALA A 1 125 ? 52.250 -49.734 118.615 1.00 37.13 1340 ALA A O 1
ATOM 620 N N . GLN A 1 126 ? 54.412 -49.527 118.005 1.00 33.09 1341 GLN A N 1
ATOM 621 C CA . GLN A 1 126 ? 54.257 -50.306 116.785 1.00 36.63 1341 GLN A CA 1
ATOM 622 C C . GLN A 1 126 ? 53.702 -51.689 117.078 1.00 41.74 1341 GLN A C 1
ATOM 623 O O . GLN A 1 126 ? 52.949 -52.248 116.269 1.00 38.22 1341 GLN A O 1
ATOM 629 N N . GLY A 1 127 ? 54.047 -52.250 118.230 1.00 42.64 1342 GLY A N 1
ATOM 630 C CA . GLY A 1 127 ? 53.628 -53.602 118.532 1.00 40.15 1342 GLY A CA 1
ATOM 631 C C . GLY A 1 127 ? 52.553 -53.675 119.593 1.00 41.58 1342 GLY A C 1
ATOM 632 O O . GLY A 1 127 ? 52.346 -54.751 120.143 1.00 40.82 1342 GLY A O 1
ATOM 633 N N . ASP A 1 128 ? 51.869 -52.558 119.900 1.00 40.59 1343 ASP A N 1
ATOM 634 C CA . ASP A 1 128 ? 50.829 -52.530 120.949 1.00 42.83 1343 ASP A CA 1
ATOM 635 C C . ASP A 1 128 ? 51.351 -53.052 122.292 1.00 43.34 1343 ASP A C 1
ATOM 636 O O . ASP A 1 128 ? 50.624 -53.689 123.054 1.00 43.03 1343 ASP A O 1
ATOM 641 N N . HIS A 1 129 ? 52.619 -52.796 122.593 1.00 42.10 1344 HIS A N 1
ATOM 642 C CA . HIS A 1 129 ? 53.250 -53.323 123.802 1.00 36.03 1344 HIS A CA 1
ATOM 643 C C . HIS A 1 129 ? 53.033 -52.333 124.939 1.00 37.96 1344 HIS A C 1
ATOM 644 O O . HIS A 1 129 ? 53.870 -51.471 125.227 1.00 40.19 1344 HIS A O 1
ATOM 651 N N . VAL A 1 130 ? 51.876 -52.467 125.586 1.00 37.16 1345 VAL A N 1
ATOM 652 C CA . VAL A 1 130 ? 51.410 -51.461 126.540 1.00 41.33 1345 VAL A CA 1
ATOM 653 C C . VAL A 1 130 ? 52.374 -51.347 127.714 1.00 40.69 1345 VAL A C 1
ATOM 654 O O . VAL A 1 130 ? 52.791 -50.246 128.097 1.00 41.68 1345 VAL A O 1
ATOM 658 N N . GLU A 1 131 ? 52.749 -52.480 128.302 1.00 41.08 1346 GLU A N 1
ATOM 659 C CA . GLU A 1 131 ? 53.614 -52.408 129.467 1.00 42.64 1346 GLU A CA 1
ATOM 660 C C . GLU A 1 131 ? 54.985 -51.861 129.115 1.00 41.62 1346 GLU A C 1
ATOM 661 O O . GLU A 1 131 ? 55.582 -51.155 129.930 1.00 45.43 1346 GLU A O 1
ATOM 667 N N . CYS A 1 132 ? 55.484 -52.122 127.904 1.00 40.79 1347 CYS A N 1
ATOM 668 C CA . CYS A 1 132 ? 56.728 -51.479 127.497 1.00 38.95 1347 CYS A CA 1
ATOM 669 C C . CYS A 1 132 ? 56.555 -49.971 127.397 1.00 39.34 1347 CYS A C 1
ATOM 670 O O . CYS A 1 132 ? 57.437 -49.206 127.815 1.00 38.10 1347 CYS A O 1
ATOM 673 N N . VAL A 1 133 ? 55.425 -49.521 126.842 1.00 38.91 1348 VAL A N 1
ATOM 674 C CA . VAL A 1 133 ? 55.183 -48.086 126.749 1.00 35.37 1348 VAL A CA 1
ATOM 675 C C . VAL A 1 133 ? 55.108 -47.485 128.142 1.00 41.74 1348 VAL A C 1
ATOM 676 O O . VAL A 1 133 ? 55.690 -46.426 128.409 1.00 44.28 1348 VAL A O 1
ATOM 680 N N . LYS A 1 134 ? 54.432 -48.178 129.062 1.00 37.52 1349 LYS A N 1
ATOM 681 C CA . LYS A 1 134 ? 54.352 -47.715 130.446 1.00 39.27 1349 LYS A CA 1
ATOM 682 C C . LYS A 1 134 ? 55.743 -47.526 131.055 1.00 41.02 1349 LYS A C 1
ATOM 683 O O . LYS A 1 134 ? 56.022 -46.493 131.675 1.00 45.58 1349 LYS A O 1
ATOM 689 N N . HIS A 1 135 ? 56.626 -48.520 130.902 1.00 39.16 1350 HIS A N 1
ATOM 690 C CA . HIS A 1 135 ? 57.965 -48.423 131.495 1.00 44.04 1350 HIS A CA 1
ATOM 691 C C . HIS A 1 135 ? 58.755 -47.255 130.904 1.00 38.14 1350 HIS A C 1
ATOM 692 O O . HIS A 1 135 ? 59.441 -46.520 131.627 1.00 40.24 1350 HIS A O 1
ATOM 699 N N . LEU A 1 136 ? 58.686 -47.088 129.587 1.00 37.87 1351 LEU A N 1
ATOM 700 C CA . LEU A 1 136 ? 59.409 -46.014 128.921 1.00 37.80 1351 LEU A CA 1
ATOM 701 C C . LEU A 1 136 ? 58.931 -44.636 129.400 1.00 41.33 1351 LEU A C 1
ATOM 702 O O . LEU A 1 136 ? 59.742 -43.800 129.819 1.00 39.49 1351 LEU A O 1
ATOM 707 N N . LEU A 1 137 ? 57.611 -44.399 129.395 1.00 43.59 1352 LEU A N 1
ATOM 708 C CA . LEU A 1 137 ? 57.084 -43.130 129.901 1.00 42.05 1352 LEU A CA 1
ATOM 709 C C . LEU A 1 137 ? 57.429 -42.919 131.368 1.00 40.26 1352 LEU A C 1
ATOM 710 O O . LEU A 1 137 ? 57.671 -41.783 131.786 1.00 42.03 1352 LEU A O 1
ATOM 715 N N . GLN A 1 138 ? 57.472 -43.998 132.154 1.00 42.29 1353 GLN A N 1
ATOM 716 C CA . GLN A 1 138 ? 57.820 -43.893 133.570 1.00 47.70 1353 GLN A CA 1
ATOM 717 C C . GLN A 1 138 ? 59.255 -43.445 133.754 1.00 44.91 1353 GLN A C 1
ATOM 718 O O . GLN A 1 138 ? 59.591 -42.869 134.790 1.00 45.83 1353 GLN A O 1
ATOM 724 N N . HIS A 1 139 ? 60.119 -43.736 132.787 1.00 44.43 1354 HIS A N 1
ATOM 725 C CA . HIS A 1 139 ? 61.506 -43.300 132.839 1.00 48.97 1354 HIS A CA 1
ATOM 726 C C . HIS A 1 139 ? 61.750 -42.031 132.020 1.00 46.34 1354 HIS A C 1
ATOM 727 O O . HIS A 1 139 ? 62.857 -41.831 131.514 1.00 46.06 1354 HIS A O 1
ATOM 734 N N . LYS A 1 140 ? 60.726 -41.183 131.877 1.00 40.85 1355 LYS A N 1
ATOM 735 C CA . LYS A 1 140 ? 60.800 -39.815 131.349 1.00 42.68 1355 LYS A CA 1
ATOM 736 C C . LYS A 1 140 ? 60.848 -39.734 129.826 1.00 41.33 1355 LYS A C 1
ATOM 737 O O . LYS A 1 140 ? 61.077 -38.632 129.299 1.00 44.36 1355 LYS A O 1
ATOM 739 N N . ALA A 1 141 ? 60.629 -40.836 129.105 1.00 34.58 1356 ALA A N 1
ATOM 740 C CA . ALA A 1 141 ? 60.561 -40.783 127.652 1.00 36.57 1356 ALA A CA 1
ATOM 741 C C . ALA A 1 141 ? 59.537 -39.738 127.209 1.00 37.12 1356 ALA A C 1
ATOM 742 O O . ALA A 1 141 ? 58.427 -39.697 127.755 1.00 36.04 1356 ALA A O 1
ATOM 744 N N . PRO A 1 142 ? 59.885 -38.861 126.267 1.00 32.46 1357 PRO A N 1
ATOM 745 C CA . PRO A 1 142 ? 58.956 -37.823 125.808 1.00 30.71 1357 PRO A CA 1
ATOM 746 C C . PRO A 1 142 ? 57.800 -38.434 125.036 1.00 32.99 1357 PRO A C 1
ATOM 747 O O . PRO A 1 142 ? 58.010 -39.110 124.026 1.00 32.67 1357 PRO A O 1
ATOM 751 N N . VAL A 1 143 ? 56.573 -38.146 125.482 1.00 30.10 1358 VAL A N 1
ATOM 752 C CA . VAL A 1 143 ? 55.421 -38.827 124.908 1.00 32.61 1358 VAL A CA 1
ATOM 753 C C . VAL A 1 143 ? 55.319 -38.509 123.417 1.00 37.47 1358 VAL A C 1
ATOM 754 O O . VAL A 1 143 ? 54.994 -39.386 122.596 1.00 36.06 1358 VAL A O 1
ATOM 758 N N . ASP A 1 144 ? 55.673 -37.285 123.031 1.00 31.79 1359 ASP A N 1
ATOM 759 C CA . ASP A 1 144 ? 55.573 -36.849 121.642 1.00 32.23 1359 ASP A CA 1
ATOM 760 C C . ASP A 1 144 ? 56.956 -36.702 120.992 1.00 31.30 1359 ASP A C 1
ATOM 761 O O . ASP A 1 144 ? 57.186 -35.813 120.166 1.00 30.12 1359 ASP A O 1
ATOM 766 N N . ASP A 1 145 ? 57.893 -37.583 121.363 1.00 33.13 1360 ASP A N 1
ATOM 767 C CA . ASP A 1 145 ? 59.096 -37.776 120.571 1.00 27.93 1360 ASP A CA 1
ATOM 768 C C . ASP A 1 145 ? 58.699 -38.036 119.127 1.00 25.24 1360 ASP A C 1
ATOM 769 O O . ASP A 1 145 ? 57.717 -38.733 118.863 1.00 25.10 1360 ASP A O 1
ATOM 774 N N . VAL A 1 146 ? 59.434 -37.457 118.184 1.00 21.70 1361 VAL A N 1
ATOM 775 C CA . VAL A 1 146 ? 59.080 -37.620 116.772 1.00 24.99 1361 VAL A CA 1
ATOM 776 C C . VAL A 1 146 ? 60.183 -38.382 116.034 1.00 29.51 1361 VAL A C 1
ATOM 777 O O . VAL A 1 146 ? 61.361 -38.344 116.408 1.00 33.39 1361 VAL A O 1
ATOM 781 N N . THR A 1 147 ? 59.782 -39.105 114.995 1.00 23.83 1362 THR A N 1
ATOM 782 C CA . THR A 1 147 ? 60.718 -39.689 114.047 1.00 23.57 1362 THR A CA 1
ATOM 783 C C . THR A 1 147 ? 61.096 -38.658 112.989 1.00 26.44 1362 THR A C 1
ATOM 784 O O . THR A 1 147 ? 60.676 -37.494 113.021 1.00 25.69 1362 THR A O 1
ATOM 788 N N . LEU A 1 148 ? 61.836 -39.118 111.976 1.00 29.61 1363 LEU A N 1
ATOM 789 C CA . LEU A 1 148 ? 62.262 -38.244 110.894 1.00 34.98 1363 LEU A CA 1
ATOM 790 C C . LEU A 1 148 ? 61.107 -37.852 109.970 1.00 38.36 1363 LEU A C 1
ATOM 791 O O . LEU A 1 148 ? 61.214 -36.843 109.266 1.00 44.33 1363 LEU A O 1
ATOM 796 N N . ASP A 1 149 ? 60.020 -38.626 109.946 1.00 36.83 1364 ASP A N 1
ATOM 797 C CA . ASP A 1 149 ? 58.771 -38.247 109.293 1.00 35.78 1364 ASP A CA 1
ATOM 798 C C . ASP A 1 149 ? 57.854 -37.454 110.227 1.00 32.53 1364 ASP A C 1
ATOM 799 O O . ASP A 1 149 ? 56.659 -37.294 109.936 1.00 27.81 1364 ASP A O 1
ATOM 804 N N . TYR A 1 150 ? 58.387 -36.998 111.359 1.00 33.67 1365 TYR A N 1
ATOM 805 C CA A TYR A 1 150 ? 57.618 -36.186 112.304 0.55 30.73 1365 TYR A CA 1
ATOM 806 C CA B TYR A 1 150 ? 57.680 -36.209 112.361 0.45 30.59 1365 TYR A CA 1
ATOM 807 C C . TYR A 1 150 ? 56.520 -36.984 113.006 1.00 29.20 1365 TYR A C 1
ATOM 808 O O . TYR A 1 150 ? 55.568 -36.401 113.522 1.00 25.15 1365 TYR A O 1
ATOM 825 N N . LEU A 1 151 ? 56.593 -38.314 113.029 1.00 26.37 1366 LEU A N 1
ATOM 826 C CA . LEU A 1 151 ? 55.569 -39.105 113.716 1.00 25.08 1366 LEU A CA 1
ATOM 827 C C . LEU A 1 151 ? 55.874 -39.281 115.188 1.00 25.21 1366 LEU A C 1
ATOM 828 O O . LEU A 1 151 ? 56.984 -39.671 115.553 1.00 26.86 1366 LEU A O 1
ATOM 833 N N . THR A 1 152 ? 54.882 -38.967 116.023 1.00 22.69 1367 THR A N 1
ATOM 834 C CA . THR A 1 152 ? 54.868 -39.352 117.423 1.00 22.85 1367 THR A CA 1
ATOM 835 C C . THR A 1 152 ? 54.440 -40.808 117.548 1.00 27.93 1367 THR A C 1
ATOM 836 O O . THR A 1 152 ? 53.961 -41.435 116.594 1.00 31.09 1367 THR A O 1
ATOM 840 N N . ALA A 1 153 ? 54.614 -41.343 118.754 1.00 25.64 1368 ALA A N 1
ATOM 841 C CA . ALA A 1 153 ? 54.112 -42.678 119.037 1.00 27.75 1368 ALA A CA 1
ATOM 842 C C . ALA A 1 153 ? 52.606 -42.769 118.783 1.00 26.37 1368 ALA A C 1
ATOM 843 O O . ALA A 1 153 ? 52.108 -43.799 118.312 1.00 27.55 1368 ALA A O 1
ATOM 845 N N . LEU A 1 154 ? 51.868 -41.691 119.075 1.00 27.14 1369 LEU A N 1
ATOM 846 C CA . LEU A 1 154 ? 50.430 -41.687 118.820 1.00 29.13 1369 LEU A CA 1
ATOM 847 C C . LEU A 1 154 ? 50.132 -41.800 117.326 1.00 26.14 1369 LEU A C 1
ATOM 848 O O . LEU A 1 154 ? 49.235 -42.544 116.933 1.00 31.35 1369 LEU A O 1
ATOM 853 N N . HIS A 1 155 ? 50.890 -41.094 116.474 1.00 23.61 1370 HIS A N 1
ATOM 854 C CA . HIS A 1 155 ? 50.757 -41.310 115.032 1.00 26.70 1370 HIS A CA 1
ATOM 855 C C . HIS A 1 155 ? 50.956 -42.778 114.691 1.00 25.33 1370 HIS A C 1
ATOM 856 O O . HIS A 1 155 ? 50.267 -43.332 113.829 1.00 25.63 1370 HIS A O 1
ATOM 863 N N . VAL A 1 156 ? 51.931 -43.416 115.340 1.00 26.74 1371 VAL A N 1
ATOM 864 C CA . VAL A 1 156 ? 52.276 -44.788 114.983 1.00 30.93 1371 VAL A CA 1
ATOM 865 C C . VAL A 1 156 ? 51.176 -45.748 115.430 1.00 29.36 1371 VAL A C 1
ATOM 866 O O . VAL A 1 156 ? 50.803 -46.665 114.691 1.00 26.27 1371 VAL A O 1
ATOM 870 N N . ALA A 1 157 ? 50.670 -45.567 116.658 1.00 28.79 1372 ALA A N 1
ATOM 871 C CA . ALA A 1 157 ? 49.562 -46.378 117.146 1.00 31.76 1372 ALA A CA 1
ATOM 872 C C . ALA A 1 157 ? 48.327 -46.199 116.268 1.00 35.87 1372 ALA A C 1
ATOM 873 O O . ALA A 1 157 ? 47.604 -47.161 115.998 1.00 37.58 1372 ALA A O 1
ATOM 875 N N . ALA A 1 158 ? 48.067 -44.969 115.820 1.00 32.73 1373 ALA A N 1
ATOM 876 C CA . ALA A 1 158 ? 46.946 -44.748 114.916 1.00 31.74 1373 ALA A CA 1
ATOM 877 C C . ALA A 1 158 ? 47.168 -45.466 113.605 1.00 37.23 1373 ALA A C 1
ATOM 878 O O . ALA A 1 158 ? 46.242 -46.076 113.055 1.00 35.55 1373 ALA A O 1
ATOM 880 N N . HIS A 1 159 ? 48.385 -45.368 113.065 1.00 38.28 1374 HIS A N 1
ATOM 881 C CA . HIS A 1 159 ? 48.661 -46.006 111.787 1.00 33.58 1374 HIS A CA 1
ATOM 882 C C . HIS A 1 159 ? 48.471 -47.512 111.871 1.00 39.18 1374 HIS A C 1
ATOM 883 O O . HIS A 1 159 ? 47.917 -48.127 110.948 1.00 41.19 1374 HIS A O 1
ATOM 890 N N . CYS A 1 160 ? 48.900 -48.122 112.985 1.00 37.05 1375 CYS A N 1
ATOM 891 C CA . CYS A 1 160 ? 48.737 -49.562 113.190 1.00 39.44 1375 CYS A CA 1
ATOM 892 C C . CYS A 1 160 ? 47.362 -49.940 113.732 1.00 42.71 1375 CYS A C 1
ATOM 893 O O . CYS A 1 160 ? 47.035 -51.129 113.773 1.00 47.56 1375 CYS A O 1
ATOM 896 N N . GLY A 1 161 ? 46.545 -48.973 114.147 1.00 41.82 1376 GLY A N 1
ATOM 897 C CA . GLY A 1 161 ? 45.231 -49.304 114.669 1.00 42.84 1376 GLY A CA 1
ATOM 898 C C . GLY A 1 161 ? 45.248 -49.923 116.048 1.00 44.66 1376 GLY A C 1
ATOM 899 O O . GLY A 1 161 ? 44.361 -50.713 116.378 1.00 42.78 1376 GLY A O 1
ATOM 900 N N . HIS A 1 162 ? 46.237 -49.570 116.872 1.00 44.37 1377 HIS A N 1
ATOM 901 C CA . HIS A 1 162 ? 46.394 -50.142 118.206 1.00 39.64 1377 HIS A CA 1
ATOM 902 C C . HIS A 1 162 ? 45.613 -49.286 119.195 1.00 41.80 1377 HIS A C 1
ATOM 903 O O . HIS A 1 162 ? 46.101 -48.252 119.676 1.00 41.72 1377 HIS A O 1
ATOM 910 N N . TYR A 1 163 ? 44.378 -49.714 119.466 1.00 41.41 1378 TYR A N 1
ATOM 911 C CA . TYR A 1 163 ? 43.502 -49.043 120.421 1.00 47.83 1378 TYR A CA 1
ATOM 912 C C . TYR A 1 163 ? 44.155 -48.932 121.797 1.00 43.84 1378 TYR A C 1
ATOM 913 O O . TYR A 1 163 ? 44.110 -47.875 122.434 1.00 47.62 1378 TYR A O 1
ATOM 922 N N . ARG A 1 164 ? 44.760 -50.017 122.276 1.00 39.15 1379 ARG A N 1
ATOM 923 C CA . ARG A 1 164 ? 45.234 -50.044 123.660 1.00 42.18 1379 ARG A CA 1
ATOM 924 C C . ARG A 1 164 ? 46.352 -49.031 123.912 1.00 41.63 1379 ARG A C 1
ATOM 925 O O . ARG A 1 164 ? 46.286 -48.249 124.868 1.00 44.50 1379 ARG A O 1
ATOM 933 N N . VAL A 1 165 ? 47.405 -49.038 123.091 1.00 40.57 1380 VAL A N 1
ATOM 934 C CA . VAL A 1 165 ? 48.460 -48.065 123.343 1.00 37.00 1380 VAL A CA 1
ATOM 935 C C . VAL A 1 165 ? 47.970 -46.657 123.034 1.00 36.83 1380 VAL A C 1
ATOM 936 O O . VAL A 1 165 ? 48.391 -45.702 123.692 1.00 40.14 1380 VAL A O 1
ATOM 940 N N . THR A 1 166 ? 47.081 -46.491 122.046 1.00 37.13 1381 THR A N 1
ATOM 941 C CA . THR A 1 166 ? 46.543 -45.160 121.755 1.00 34.89 1381 THR A CA 1
ATOM 942 C C . THR A 1 166 ? 45.947 -44.530 123.016 1.00 36.85 1381 THR A C 1
ATOM 943 O O . THR A 1 166 ? 46.231 -43.372 123.345 1.00 29.43 1381 THR A O 1
ATOM 947 N N . LYS A 1 167 ? 45.106 -45.288 123.721 1.00 37.65 1382 LYS A N 1
ATOM 948 C CA . LYS A 1 167 ? 44.490 -44.809 124.959 1.00 45.13 1382 LYS A CA 1
ATOM 949 C C . LYS A 1 167 ? 45.531 -44.462 126.019 1.00 45.25 1382 LYS A C 1
ATOM 950 O O . LYS A 1 167 ? 45.382 -43.471 126.742 1.00 49.30 1382 LYS A O 1
ATOM 956 N N . LEU A 1 168 ? 46.557 -45.292 126.165 1.00 41.15 1383 LEU A N 1
ATOM 957 C CA . LEU A 1 168 ? 47.582 -44.999 127.153 1.00 41.71 1383 LEU A CA 1
ATOM 958 C C . LEU A 1 168 ? 48.355 -43.735 126.780 1.00 37.02 1383 LEU A C 1
ATOM 959 O O . LEU A 1 168 ? 48.626 -42.895 127.640 1.00 45.74 1383 LEU A O 1
ATOM 964 N N . LEU A 1 169 ? 48.722 -43.575 125.512 1.00 33.72 1384 LEU A N 1
ATOM 965 C CA . LEU A 1 169 ? 49.420 -42.358 125.120 1.00 35.53 1384 LEU A CA 1
ATOM 966 C C . LEU A 1 169 ? 48.551 -41.127 125.273 1.00 41.50 1384 LEU A C 1
ATOM 967 O O . LEU A 1 169 ? 49.042 -40.048 125.637 1.00 42.86 1384 LEU A O 1
ATOM 972 N N . LEU A 1 170 ? 47.267 -41.253 124.965 1.00 37.50 1385 LEU A N 1
ATOM 973 C CA . LEU A 1 170 ? 46.388 -40.105 125.135 1.00 36.72 1385 LEU A CA 1
ATOM 974 C C . LEU A 1 170 ? 46.234 -39.727 126.595 1.00 39.59 1385 LEU A C 1
ATOM 975 O O . LEU A 1 170 ? 46.045 -38.544 126.919 1.00 40.03 1385 LEU A O 1
ATOM 980 N N . ASP A 1 171 ? 46.241 -40.717 127.485 1.00 41.19 1386 ASP A N 1
ATOM 981 C CA . ASP A 1 171 ? 46.141 -40.427 128.909 1.00 42.28 1386 ASP A CA 1
ATOM 982 C C . ASP A 1 171 ? 47.431 -39.835 129.454 1.00 43.22 1386 ASP A C 1
ATOM 983 O O . ASP A 1 171 ? 47.397 -39.168 130.491 1.00 47.53 1386 ASP A O 1
ATOM 988 N N . LYS A 1 172 ? 48.569 -40.086 128.793 1.00 42.20 1387 LYS A N 1
ATOM 989 C CA . LYS A 1 172 ? 49.840 -39.455 129.123 1.00 39.00 1387 LYS A CA 1
ATOM 990 C C . LYS A 1 172 ? 50.075 -38.166 128.339 1.00 40.46 1387 LYS A C 1
ATOM 991 O O . LYS A 1 172 ? 51.219 -37.781 128.124 1.00 39.53 1387 LYS A O 1
ATOM 997 N N . ARG A 1 173 ? 49.003 -37.499 127.902 1.00 46.40 1388 ARG A N 1
ATOM 998 C CA . ARG A 1 173 ? 49.052 -36.158 127.326 1.00 47.71 1388 ARG A CA 1
ATOM 999 C C . ARG A 1 173 ? 49.763 -36.116 125.967 1.00 42.60 1388 ARG A C 1
ATOM 1000 O O . ARG A 1 173 ? 50.327 -35.094 125.595 1.00 50.16 1388 ARG A O 1
ATOM 1002 N N . ALA A 1 174 ? 49.744 -37.216 125.210 1.00 33.26 1389 ALA A N 1
ATOM 1003 C CA . ALA A 1 174 ? 50.033 -37.151 123.782 1.00 31.44 1389 ALA A CA 1
ATOM 1004 C C . ALA A 1 174 ? 49.133 -36.115 123.111 1.00 34.07 1389 ALA A C 1
ATOM 1005 O O . ALA A 1 174 ? 47.934 -36.016 123.396 1.00 34.73 1389 ALA A O 1
ATOM 1007 N N . ASN A 1 175 ? 49.721 -35.322 122.242 1.00 34.79 1390 ASN A N 1
ATOM 1008 C CA . ASN A 1 175 ? 48.952 -34.291 121.575 1.00 34.34 1390 ASN A CA 1
ATOM 1009 C C . ASN A 1 175 ? 48.127 -34.934 120.459 1.00 30.31 1390 ASN A C 1
ATOM 1010 O O . ASN A 1 175 ? 48.691 -35.486 119.512 1.00 29.98 1390 ASN A O 1
ATOM 1015 N N . PRO A 1 176 ? 46.794 -34.948 120.565 1.00 30.10 1391 PRO A N 1
ATOM 1016 C CA . PRO A 1 176 ? 45.985 -35.631 119.540 1.00 31.24 1391 PRO A CA 1
ATOM 1017 C C . PRO A 1 176 ? 45.928 -34.887 118.223 1.00 35.27 1391 PRO A C 1
ATOM 1018 O O . PRO A 1 176 ? 45.411 -35.430 117.239 1.00 36.08 1391 PRO A O 1
ATOM 1022 N N . ASN A 1 177 ? 46.469 -33.675 118.160 1.00 34.37 1392 ASN A N 1
ATOM 1023 C CA . ASN A 1 177 ? 46.531 -32.913 116.924 1.00 32.47 1392 ASN A CA 1
ATOM 1024 C C . ASN A 1 177 ? 47.970 -32.722 116.435 1.00 33.56 1392 ASN A C 1
ATOM 1025 O O . ASN A 1 177 ? 48.218 -31.849 115.606 1.00 32.51 1392 ASN A O 1
ATOM 1030 N N . ALA A 1 178 ? 48.913 -33.542 116.913 1.00 27.64 1393 ALA A N 1
ATOM 1031 C CA . ALA A 1 178 ? 50.296 -33.452 116.446 1.00 30.40 1393 ALA A CA 1
ATOM 1032 C C . ALA A 1 178 ? 50.361 -33.607 114.928 1.00 31.26 1393 ALA A C 1
ATOM 1033 O O . ALA A 1 178 ? 49.674 -34.447 114.335 1.00 31.15 1393 ALA A O 1
ATOM 1035 N N . ARG A 1 179 ? 51.216 -32.812 114.302 1.00 29.03 1394 ARG A N 1
ATOM 1036 C CA . ARG A 1 179 ? 51.310 -32.748 112.852 1.00 33.12 1394 ARG A CA 1
ATOM 1037 C C . ARG A 1 179 ? 52.532 -33.532 112.371 1.00 34.81 1394 ARG A C 1
ATOM 1038 O O . ARG A 1 179 ? 53.686 -33.176 112.677 1.00 30.89 1394 ARG A O 1
ATOM 1046 N N . ALA A 1 180 ? 52.284 -34.590 111.623 1.00 30.51 1395 ALA A N 1
ATOM 1047 C CA . ALA A 1 180 ? 53.380 -35.329 111.018 1.00 29.10 1395 ALA A CA 1
ATOM 1048 C C . ALA A 1 180 ? 53.695 -34.688 109.665 1.00 34.75 1395 ALA A C 1
ATOM 1049 O O . ALA A 1 180 ? 53.316 -33.541 109.404 1.00 32.14 1395 ALA A O 1
ATOM 1051 N N . LEU A 1 181 ? 54.424 -35.424 108.829 1.00 38.18 1396 LEU A N 1
ATOM 1052 C CA . LEU A 1 181 ? 54.627 -35.107 107.421 1.00 43.81 1396 LEU A CA 1
ATOM 1053 C C . LEU A 1 181 ? 53.320 -34.725 106.724 1.00 42.89 1396 LEU A C 1
ATOM 1054 O O . LEU A 1 181 ? 52.289 -35.406 106.856 1.00 35.89 1396 LEU A O 1
ATOM 1059 N N . ASN A 1 182 ? 53.361 -33.612 105.999 1.00 40.89 1397 ASN A N 1
ATOM 1060 C CA . ASN A 1 182 ? 52.221 -33.126 105.230 1.00 39.05 1397 ASN A CA 1
ATOM 1061 C C . ASN A 1 182 ? 51.071 -32.666 106.121 1.00 34.10 1397 ASN A C 1
ATOM 1062 O O . ASN A 1 182 ? 49.937 -32.558 105.656 1.00 36.28 1397 ASN A O 1
ATOM 1067 N N . GLY A 1 183 ? 51.325 -32.443 107.409 1.00 33.20 1398 GLY A N 1
ATOM 1068 C CA . GLY A 1 183 ? 50.294 -31.982 108.317 1.00 28.37 1398 GLY A CA 1
ATOM 1069 C C . GLY A 1 183 ? 49.283 -33.008 108.759 1.00 33.06 1398 GLY A C 1
ATOM 1070 O O . GLY A 1 183 ? 48.215 -32.626 109.257 1.00 34.72 1398 GLY A O 1
ATOM 1071 N N . PHE A 1 184 ? 49.589 -34.296 108.622 1.00 27.50 1399 PHE A N 1
ATOM 1072 C CA . PHE A 1 184 ? 48.658 -35.330 109.061 1.00 26.91 1399 PHE A CA 1
ATOM 1073 C C . PHE A 1 184 ? 48.656 -35.427 110.580 1.00 27.97 1399 PHE A C 1
ATOM 1074 O O . PHE A 1 184 ? 49.717 -35.531 111.212 1.00 25.44 1399 PHE A O 1
ATOM 1082 N N . THR A 1 185 ? 47.473 -35.329 111.166 1.00 26.81 1400 THR A N 1
ATOM 1083 C CA . THR A 1 185 ? 47.312 -35.575 112.585 1.00 27.81 1400 THR A CA 1
ATOM 1084 C C . THR A 1 185 ? 47.060 -37.058 112.768 1.00 25.96 1400 THR A C 1
ATOM 1085 O O . THR A 1 185 ? 46.797 -37.773 111.795 1.00 25.79 1400 THR A O 1
ATOM 1089 N N . PRO A 1 186 ? 47.099 -37.555 114.002 1.00 30.96 1401 PRO A N 1
ATOM 1090 C CA . PRO A 1 186 ? 46.733 -38.970 114.211 1.00 30.07 1401 PRO A CA 1
ATOM 1091 C C . PRO A 1 186 ? 45.315 -39.267 113.716 1.00 28.80 1401 PRO A C 1
ATOM 1092 O O . PRO A 1 186 ? 45.064 -40.355 113.190 1.00 29.01 1401 PRO A O 1
ATOM 1096 N N . LEU A 1 187 ? 44.380 -38.324 113.842 1.00 23.90 1402 LEU A N 1
ATOM 1097 C CA . LEU A 1 187 ? 43.042 -38.562 113.319 1.00 22.33 1402 LEU A CA 1
ATOM 1098 C C . LEU A 1 187 ? 43.032 -38.708 111.791 1.00 28.75 1402 LEU A C 1
ATOM 1099 O O . LEU A 1 187 ? 42.393 -39.626 111.262 1.00 27.59 1402 LEU A O 1
ATOM 1104 N N . HIS A 1 188 ? 43.746 -37.842 111.063 1.00 27.56 1403 HIS A N 1
ATOM 1105 C CA . HIS A 1 188 ? 43.887 -38.040 109.614 1.00 27.93 1403 HIS A CA 1
ATOM 1106 C C . HIS A 1 188 ? 44.402 -39.434 109.297 1.00 29.01 1403 HIS A C 1
ATOM 1107 O O . HIS A 1 188 ? 43.957 -40.064 108.326 1.00 28.40 1403 HIS A O 1
ATOM 1114 N N . ILE A 1 189 ? 45.361 -39.922 110.094 1.00 30.06 1404 ILE A N 1
ATOM 1115 C CA . ILE A 1 189 ? 45.969 -41.227 109.821 1.00 26.01 1404 ILE A CA 1
ATOM 1116 C C . ILE A 1 189 ? 44.973 -42.345 110.086 1.00 29.28 1404 ILE A C 1
ATOM 1117 O O . ILE A 1 189 ? 44.824 -43.276 109.281 1.00 32.02 1404 ILE A O 1
ATOM 1122 N N . ALA A 1 190 ? 44.279 -42.274 111.227 1.00 31.30 1405 ALA A N 1
ATOM 1123 C CA . ALA A 1 190 ? 43.277 -43.283 111.535 1.00 30.87 1405 ALA A CA 1
ATOM 1124 C C . ALA A 1 190 ? 42.169 -43.304 110.486 1.00 34.54 1405 ALA A C 1
ATOM 1125 O O . ALA A 1 190 ? 41.642 -44.376 110.179 1.00 33.89 1405 ALA A O 1
ATOM 1127 N N . CYS A 1 191 ? 41.835 -42.141 109.898 1.00 35.20 1406 CYS A N 1
ATOM 1128 C CA . CYS A 1 191 ? 40.802 -42.102 108.861 1.00 35.56 1406 CYS A CA 1
ATOM 1129 C C . CYS A 1 191 ? 41.312 -42.702 107.560 1.00 33.61 1406 CYS A C 1
ATOM 1130 O O . CYS A 1 191 ? 40.561 -43.359 106.837 1.00 34.94 1406 CYS A O 1
ATOM 1133 N N . LYS A 1 192 ? 42.588 -42.492 107.248 1.00 31.02 1407 LYS A N 1
ATOM 1134 C CA . LYS A 1 192 ? 43.146 -43.087 106.045 1.00 23.58 1407 LYS A CA 1
ATOM 1135 C C . LYS A 1 192 ? 43.198 -44.593 106.161 1.00 29.39 1407 LYS A C 1
ATOM 1136 O O . LYS A 1 192 ? 42.936 -45.301 105.181 1.00 34.23 1407 LYS A O 1
ATOM 1142 N N . LYS A 1 193 ? 43.573 -45.097 107.341 1.00 30.08 1408 LYS A N 1
ATOM 1143 C CA . LYS A 1 193 ? 43.816 -46.520 107.557 1.00 32.65 1408 LYS A CA 1
ATOM 1144 C C . LYS A 1 193 ? 42.594 -47.270 108.058 1.00 33.36 1408 LYS A C 1
ATOM 1145 O O . LYS A 1 193 ? 42.698 -48.470 108.374 1.00 35.85 1408 LYS A O 1
ATOM 1151 N N . ASN A 1 194 ? 41.455 -46.590 108.166 1.00 32.68 1409 ASN A N 1
ATOM 1152 C CA . ASN A 1 194 ? 40.206 -47.223 108.554 1.00 32.74 1409 ASN A CA 1
ATOM 1153 C C . ASN A 1 194 ? 40.341 -47.843 109.942 1.00 33.85 1409 ASN A C 1
ATOM 1154 O O . ASN A 1 194 ? 40.001 -49.002 110.164 1.00 34.76 1409 ASN A O 1
ATOM 1159 N N . ARG A 1 195 ? 40.825 -47.045 110.887 1.00 34.15 1410 ARG A N 1
ATOM 1160 C CA . ARG A 1 195 ? 40.970 -47.476 112.279 1.00 36.22 1410 ARG A CA 1
ATOM 1161 C C . ARG A 1 195 ? 39.824 -46.833 113.059 1.00 37.17 1410 ARG A C 1
ATOM 1162 O O . ARG A 1 195 ? 39.936 -45.705 113.548 1.00 40.92 1410 ARG A O 1
ATOM 1170 N N . ILE A 1 196 ? 38.713 -47.558 113.175 1.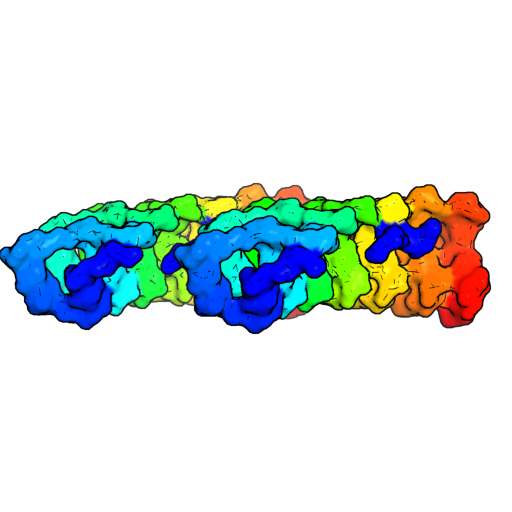00 32.69 1411 ILE A N 1
ATOM 1171 C CA . ILE A 1 196 ? 37.459 -47.021 113.723 1.00 41.07 1411 ILE A CA 1
ATOM 1172 C C . ILE A 1 196 ? 37.554 -46.789 115.238 1.00 42.71 1411 ILE A C 1
ATOM 1173 O O . ILE A 1 196 ? 37.163 -45.728 115.740 1.00 39.38 1411 ILE A O 1
ATOM 1178 N N . LYS A 1 197 ? 38.021 -47.790 115.997 1.00 41.12 1412 LYS A N 1
ATOM 1179 C CA . LYS A 1 197 ? 38.108 -47.614 117.441 1.00 40.82 1412 LYS A CA 1
ATOM 1180 C C . LYS A 1 197 ? 39.123 -46.531 117.800 1.00 43.58 1412 LYS A C 1
ATOM 1181 O O . LYS A 1 197 ? 38.876 -45.709 118.693 1.00 48.86 1412 LYS A O 1
ATOM 1185 N N . VAL A 1 198 ? 40.266 -46.499 117.101 1.00 40.81 1413 VAL A N 1
ATOM 1186 C CA . VAL A 1 198 ? 41.260 -45.464 117.358 1.00 36.76 1413 VAL A CA 1
ATOM 1187 C C . VAL A 1 198 ? 40.678 -44.078 117.088 1.00 33.65 1413 VAL A C 1
ATOM 1188 O O . VAL A 1 198 ? 40.865 -43.141 117.884 1.00 33.06 1413 VAL A O 1
ATOM 1192 N N . MET A 1 199 ? 39.954 -43.918 115.980 1.00 31.85 1414 MET A N 1
ATOM 1193 C CA . MET A 1 199 ? 39.447 -42.588 115.645 1.00 33.56 1414 MET A CA 1
ATOM 1194 C C . MET A 1 199 ? 38.441 -42.099 116.685 1.00 37.42 1414 MET A C 1
ATOM 1195 O O . MET A 1 199 ? 38.408 -40.901 117.009 1.00 36.04 1414 MET A O 1
ATOM 1200 N N . GLU A 1 200 ? 37.629 -43.013 117.231 1.00 36.84 1415 GLU A N 1
ATOM 1201 C CA . GLU A 1 200 ? 36.684 -42.638 118.273 1.00 39.17 1415 GLU A CA 1
ATOM 1202 C C . GLU A 1 200 ? 37.423 -42.186 119.517 1.00 41.99 1415 GLU A C 1
ATOM 1203 O O . GLU A 1 200 ? 37.059 -41.183 120.145 1.00 44.75 1415 GLU A O 1
ATOM 1209 N N . LEU A 1 201 ? 38.472 -42.917 119.882 1.00 41.27 1416 LEU A N 1
ATOM 1210 C CA . LEU A 1 201 ? 39.316 -42.514 120.997 1.00 41.85 1416 LEU A CA 1
ATOM 1211 C C . LEU A 1 201 ? 39.881 -41.115 120.777 1.00 40.28 1416 LEU A C 1
ATOM 1212 O O . LEU A 1 201 ? 39.786 -40.245 121.648 1.00 46.55 1416 LEU A O 1
ATOM 1217 N N . LEU A 1 202 ? 40.489 -40.884 119.617 1.00 38.01 1417 LEU A N 1
ATOM 1218 C CA . LEU A 1 202 ? 41.095 -39.582 119.354 1.00 35.84 1417 LEU A CA 1
ATOM 1219 C C . LEU A 1 202 ? 40.068 -38.461 119.383 1.00 39.05 1417 LEU A C 1
ATOM 1220 O O . LEU A 1 202 ? 40.321 -37.393 119.956 1.00 40.15 1417 LEU A O 1
ATOM 1225 N N . VAL A 1 203 ? 38.909 -38.682 118.762 1.00 37.49 1418 VAL A N 1
ATOM 1226 C CA . VAL A 1 203 ? 37.858 -37.674 118.814 1.00 41.10 1418 VAL A CA 1
ATOM 1227 C C . VAL A 1 203 ? 37.445 -37.409 120.257 1.00 46.57 1418 VAL A C 1
ATOM 1228 O O . VAL A 1 203 ? 37.314 -36.249 120.672 1.00 47.39 1418 VAL A O 1
ATOM 1232 N N . LYS A 1 204 ? 37.293 -38.469 121.062 1.00 43.79 1419 LYS A N 1
ATOM 1233 C CA . LYS A 1 204 ? 36.870 -38.265 122.446 1.00 45.32 1419 LYS A CA 1
ATOM 1234 C C . LYS A 1 204 ? 37.904 -37.488 123.238 1.00 47.43 1419 LYS A C 1
ATOM 1235 O O . LYS A 1 204 ? 37.549 -36.805 124.200 1.00 50.53 1419 LYS A O 1
ATOM 1237 N N . TYR A 1 205 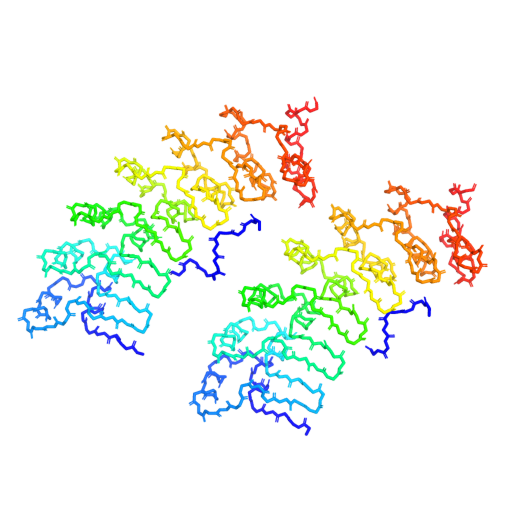? 39.180 -37.566 122.855 1.00 46.03 1420 TYR A N 1
ATOM 1238 C CA . TYR A 1 205 ? 40.255 -36.880 123.560 1.00 44.48 1420 TYR A CA 1
ATOM 1239 C C . TYR A 1 205 ? 40.616 -35.539 122.932 1.00 43.48 1420 TYR A C 1
ATOM 1240 O O . TYR A 1 205 ? 41.669 -34.976 123.252 1.00 39.47 1420 TYR A O 1
ATOM 1249 N N . GLY A 1 206 ? 39.791 -35.026 122.036 1.00 42.24 1421 GLY A N 1
ATOM 1250 C CA . GLY A 1 206 ? 39.973 -33.686 121.541 1.00 37.78 1421 GLY A CA 1
ATOM 1251 C C . GLY A 1 206 ? 40.656 -33.554 120.205 1.00 35.74 1421 GLY A C 1
ATOM 1252 O O . GLY A 1 206 ? 41.117 -32.457 119.883 1.00 36.68 1421 GLY A O 1
ATOM 1253 N N . ALA A 1 207 ? 40.772 -34.626 119.427 1.00 35.65 1422 ALA A N 1
ATOM 1254 C CA . ALA A 1 207 ? 41.296 -34.456 118.077 1.00 34.81 1422 ALA A CA 1
ATOM 1255 C C . ALA A 1 207 ? 40.344 -33.579 117.276 1.00 36.98 1422 ALA A C 1
ATOM 1256 O O . ALA A 1 207 ? 39.118 -33.693 117.391 1.00 40.71 1422 ALA A O 1
ATOM 1258 N N . SER A 1 208 ? 40.918 -32.700 116.463 1.00 40.15 1423 SER A N 1
ATOM 1259 C CA . SER A 1 208 ? 40.150 -31.712 115.716 1.00 41.84 1423 SER A CA 1
ATOM 1260 C C . SER A 1 208 ? 39.540 -32.385 114.484 1.00 36.02 1423 SER A C 1
ATOM 1261 O O . SER A 1 208 ? 40.266 -32.902 113.628 1.00 32.90 1423 SER A O 1
ATOM 1264 N N . ILE A 1 209 ? 38.203 -32.432 114.439 1.00 36.21 1424 ILE A N 1
ATOM 1265 C CA . ILE A 1 209 ? 37.441 -32.912 113.280 1.00 38.00 1424 ILE A CA 1
ATOM 1266 C C . ILE A 1 209 ? 37.712 -32.077 112.036 1.00 34.58 1424 ILE A C 1
ATOM 1267 O O . ILE A 1 209 ? 37.553 -32.554 110.910 1.00 38.95 1424 ILE A O 1
ATOM 1272 N N . GLN A 1 210 ? 38.093 -30.820 112.207 1.00 37.78 1425 GLN A N 1
ATOM 1273 C CA . GLN A 1 210 ? 38.262 -29.909 111.086 1.00 43.25 1425 GLN A CA 1
ATOM 1274 C C . GLN A 1 210 ? 39.721 -29.660 110.711 1.00 36.83 1425 GLN A C 1
ATOM 1275 O O . GLN A 1 210 ? 39.973 -28.848 109.822 1.00 39.79 1425 GLN A O 1
ATOM 1281 N N . ALA A 1 211 ? 40.688 -30.244 111.423 1.00 31.94 1426 ALA A N 1
ATOM 1282 C CA . ALA A 1 211 ? 42.097 -30.037 111.081 1.00 35.15 1426 ALA A CA 1
ATOM 1283 C C . ALA A 1 211 ? 42.336 -30.355 109.601 1.00 34.81 1426 ALA A C 1
ATOM 1284 O O . ALA A 1 211 ? 41.735 -31.272 109.038 1.00 33.00 1426 ALA A O 1
ATOM 1286 N N . ILE A 1 212 ? 43.212 -29.592 108.967 1.00 29.77 1427 ILE A N 1
ATOM 1287 C CA . ILE A 1 212 ? 43.564 -29.808 107.568 1.00 31.85 1427 ILE A CA 1
ATOM 1288 C C . ILE A 1 212 ? 45.052 -30.124 107.425 1.00 32.49 1427 ILE A C 1
ATOM 1289 O O . ILE A 1 212 ? 45.892 -29.672 108.208 1.00 31.83 1427 ILE A O 1
ATOM 1294 N N . THR A 1 213 ? 45.345 -30.990 106.455 1.00 31.89 1428 THR A N 1
ATOM 1295 C CA . THR A 1 213 ? 46.678 -31.289 105.970 1.00 32.39 1428 THR A CA 1
ATOM 1296 C C . THR A 1 213 ? 47.153 -30.130 105.098 1.00 38.23 1428 THR A C 1
ATOM 1297 O O . THR A 1 213 ? 46.432 -29.150 104.884 1.00 43.13 1428 THR A O 1
ATOM 1301 N N . GLU A 1 214 ? 48.350 -30.257 104.524 1.00 38.79 1429 GLU A N 1
ATOM 1302 C CA . GLU A 1 214 ? 48.883 -29.172 103.711 1.00 39.74 1429 GLU A CA 1
ATOM 1303 C C . GLU A 1 214 ? 48.195 -29.002 102.365 1.00 41.76 1429 GLU A C 1
ATOM 1304 O O . GLU A 1 214 ? 48.364 -27.946 101.757 1.00 48.01 1429 GLU A O 1
ATOM 1310 N N . SER A 1 215 ? 47.391 -29.963 101.900 1.00 39.87 1430 SER A N 1
ATOM 1311 C CA . SER A 1 215 ? 46.516 -29.734 100.753 1.00 39.89 1430 SER A CA 1
ATOM 1312 C C . SER A 1 215 ? 45.109 -29.324 101.163 1.00 40.97 1430 SER A C 1
ATOM 1313 O O . SER A 1 215 ? 44.215 -29.259 100.311 1.00 50.97 1430 SER A O 1
ATOM 1316 N N . GLY A 1 216 ? 44.889 -29.069 102.446 1.00 38.79 1431 GLY A N 1
ATOM 1317 C CA . GLY A 1 216 ? 43.561 -28.737 102.908 1.00 39.95 1431 GLY A CA 1
ATOM 1318 C C . GLY A 1 216 ? 42.601 -29.902 102.973 1.00 37.12 1431 GLY A C 1
ATOM 1319 O O . GLY A 1 216 ? 41.393 -29.702 102.778 1.00 37.57 1431 GLY A O 1
ATOM 1320 N N . LEU A 1 217 ? 43.096 -31.120 103.227 1.00 34.92 1432 LEU A N 1
ATOM 1321 C CA . LEU A 1 217 ? 42.227 -32.275 103.455 1.00 32.07 1432 LEU A CA 1
ATOM 1322 C C . LEU A 1 217 ? 41.849 -32.328 104.930 1.00 31.98 1432 LEU A C 1
ATOM 1323 O O . LEU A 1 217 ? 42.725 -32.336 105.807 1.00 32.45 1432 LEU A O 1
ATOM 1328 N N . THR A 1 218 ? 40.550 -32.313 105.192 1.00 32.53 1433 THR A N 1
ATOM 1329 C CA . THR A 1 218 ? 40.008 -32.647 106.496 1.00 27.47 1433 THR A CA 1
ATOM 1330 C C . THR A 1 218 ? 39.955 -34.153 106.633 1.00 30.05 1433 THR A C 1
ATOM 1331 O O . THR A 1 218 ? 40.049 -34.894 105.646 1.00 32.32 1433 THR A O 1
ATOM 1335 N N . PRO A 1 219 ? 39.779 -34.643 107.851 1.00 30.20 1434 PRO A N 1
ATOM 1336 C CA . PRO A 1 219 ? 39.566 -36.082 108.025 1.00 27.73 1434 PRO A CA 1
ATOM 1337 C C . PRO A 1 219 ? 38.468 -36.653 107.133 1.00 27.10 1434 PRO A C 1
ATOM 1338 O O . PRO A 1 219 ? 38.627 -37.764 106.609 1.00 25.86 1434 PRO A O 1
ATOM 1342 N N . ILE A 1 220 ? 37.371 -35.926 106.908 1.00 31.02 1435 ILE A N 1
ATOM 1343 C CA . ILE A 1 220 ? 36.302 -36.550 106.125 1.00 28.54 1435 ILE A CA 1
ATOM 1344 C C . ILE A 1 220 ? 36.681 -36.616 104.649 1.00 29.64 1435 ILE A C 1
ATOM 1345 O O . ILE A 1 220 ? 36.302 -37.557 103.949 1.00 33.71 1435 ILE A O 1
ATOM 1350 N N . HIS A 1 221 ? 37.469 -35.661 104.163 1.00 32.07 1436 HIS A N 1
ATOM 1351 C CA . HIS A 1 221 ? 38.055 -35.782 102.829 1.00 29.65 1436 HIS A CA 1
ATOM 1352 C C . HIS A 1 221 ? 38.874 -37.062 102.696 1.00 33.39 1436 HIS A C 1
ATOM 1353 O O . HIS A 1 221 ? 38.790 -37.776 101.680 1.00 28.61 1436 HIS A O 1
ATOM 1360 N N . VAL A 1 222 ? 39.741 -37.317 103.686 1.00 33.05 1437 VAL A N 1
ATOM 1361 C CA . VAL A 1 222 ? 40.605 -38.496 103.656 1.00 31.65 1437 VAL A CA 1
ATOM 1362 C C . VAL A 1 222 ? 39.774 -39.768 103.660 1.00 28.84 1437 VAL A C 1
ATOM 1363 O O . VAL A 1 222 ? 39.980 -40.664 102.832 1.00 32.22 1437 VAL A O 1
ATOM 1367 N N . ALA A 1 223 ? 38.834 -39.877 104.607 1.00 28.42 1438 ALA A N 1
ATOM 1368 C CA . ALA A 1 223 ? 38.038 -41.096 104.717 1.00 26.38 1438 ALA A CA 1
ATOM 1369 C C . ALA A 1 223 ? 37.189 -41.296 103.464 1.00 28.89 1438 ALA A C 1
ATOM 1370 O O . ALA A 1 223 ? 37.067 -42.420 102.961 1.00 26.99 1438 ALA A O 1
ATOM 1372 N N . ALA A 1 224 ? 36.653 -40.193 102.908 1.00 26.93 1439 ALA A N 1
ATOM 1373 C CA . ALA A 1 224 ? 35.838 -40.284 101.702 1.00 26.46 1439 ALA A CA 1
ATOM 1374 C C . ALA A 1 224 ? 36.655 -40.745 100.515 1.00 29.06 1439 ALA A C 1
ATOM 1375 O O . ALA A 1 224 ? 36.205 -41.600 99.746 1.00 30.84 1439 ALA A O 1
ATOM 1377 N N . PHE A 1 225 ? 37.851 -40.181 100.337 1.00 31.92 1440 PHE A N 1
ATOM 1378 C CA . PHE A 1 225 ? 38.684 -40.579 99.214 1.00 30.57 1440 PHE A CA 1
ATOM 1379 C C . PHE A 1 225 ? 39.060 -42.054 99.327 1.00 33.51 1440 PHE A C 1
ATOM 1380 O O . PHE A 1 225 ? 39.211 -42.738 98.308 1.00 38.22 1440 PHE A O 1
ATOM 1388 N N . MET A 1 226 ? 39.231 -42.550 100.547 1.00 34.44 1441 MET A N 1
ATOM 1389 C CA . MET A 1 226 ? 39.660 -43.921 100.791 1.00 34.11 1441 MET A CA 1
ATOM 1390 C C . MET A 1 226 ? 38.491 -44.894 100.828 1.00 35.25 1441 MET A C 1
ATOM 1391 O O . MET A 1 226 ? 38.716 -46.101 100.968 1.00 32.45 1441 MET A O 1
ATOM 1396 N N . GLY A 1 227 ? 37.255 -44.404 100.724 1.00 31.33 1442 GLY A N 1
ATOM 1397 C CA . GLY A 1 227 ? 36.100 -45.281 100.703 1.00 35.20 1442 GLY A CA 1
ATOM 1398 C C . GLY A 1 227 ? 35.748 -45.906 102.036 1.00 33.26 1442 GLY A C 1
ATOM 1399 O O . GLY A 1 227 ? 35.220 -47.024 102.075 1.00 31.55 1442 GLY A O 1
ATOM 1400 N N . HIS A 1 228 ? 36.022 -45.212 103.134 1.00 29.30 1443 HIS A N 1
ATOM 1401 C CA . HIS A 1 228 ? 35.821 -45.750 104.481 1.00 30.71 1443 HIS A CA 1
ATOM 1402 C C . HIS A 1 228 ? 34.489 -45.224 105.005 1.00 34.56 1443 HIS A C 1
ATOM 1403 O O . HIS A 1 228 ? 34.406 -44.167 105.638 1.00 36.08 1443 HIS A O 1
ATOM 1410 N N . LEU A 1 229 ? 33.430 -45.982 104.695 1.00 34.62 1444 LEU A N 1
ATOM 1411 C CA . LEU A 1 229 ? 32.063 -45.499 104.873 1.00 36.34 1444 LEU A CA 1
ATOM 1412 C C . LEU A 1 229 ? 31.740 -45.255 106.343 1.00 37.14 1444 LEU A C 1
ATOM 1413 O O . LEU A 1 229 ? 31.163 -44.214 106.688 1.00 33.61 1444 LEU A O 1
ATOM 1418 N N . ASN A 1 230 ? 32.118 -46.193 107.229 1.00 35.05 1445 ASN A N 1
ATOM 1419 C CA . ASN A 1 230 ? 31.788 -46.016 108.638 1.00 34.93 1445 ASN A CA 1
ATOM 1420 C C . ASN A 1 230 ? 32.587 -44.870 109.270 1.00 38.33 1445 ASN A C 1
ATOM 1421 O O . ASN A 1 230 ? 32.069 -44.177 110.155 1.00 38.27 1445 ASN A O 1
ATOM 1426 N N . ILE A 1 231 ? 33.820 -44.623 108.809 1.00 35.87 1446 ILE A N 1
ATOM 1427 C CA . ILE A 1 231 ? 34.567 -43.469 109.314 1.00 33.97 1446 ILE A CA 1
ATOM 1428 C C . ILE A 1 231 ? 33.872 -42.175 108.911 1.00 28.20 1446 ILE A C 1
ATOM 1429 O O . ILE A 1 231 ? 33.690 -41.267 109.735 1.00 32.44 1446 ILE A O 1
ATOM 1434 N N . VAL A 1 232 ? 33.464 -42.076 107.642 1.00 26.20 1447 VAL A N 1
ATOM 1435 C CA . VAL A 1 232 ? 32.728 -40.899 107.180 1.00 28.38 1447 VAL A CA 1
ATOM 1436 C C . VAL A 1 232 ? 31.498 -40.648 108.052 1.00 27.29 1447 VAL A C 1
ATOM 1437 O O . VAL A 1 232 ? 31.224 -39.514 108.465 1.00 34.03 1447 VAL A O 1
ATOM 1441 N N . LEU A 1 233 ? 30.749 -41.701 108.357 1.00 29.54 1448 LEU A N 1
ATOM 1442 C CA . LEU A 1 233 ? 29.560 -41.538 109.187 1.00 31.94 1448 LEU A CA 1
ATOM 1443 C C . LEU A 1 233 ? 29.917 -41.134 110.625 1.00 38.52 1448 LEU A C 1
ATOM 1444 O O . LEU A 1 233 ? 29.201 -40.326 111.240 1.00 37.26 1448 LEU A O 1
ATOM 1449 N N . LEU A 1 234 ? 31.014 -41.675 111.183 1.00 34.34 1449 LEU A N 1
ATOM 1450 C CA . LEU A 1 234 ? 31.439 -41.240 112.517 1.00 39.15 1449 LEU A CA 1
ATOM 1451 C C . LEU A 1 234 ? 31.831 -39.769 112.532 1.00 36.34 1449 LEU A C 1
ATOM 1452 O O . LEU A 1 234 ? 31.557 -39.062 113.506 1.00 35.12 1449 LEU A O 1
ATOM 1457 N N . LEU A 1 235 ? 32.507 -39.294 111.483 1.00 33.74 1450 LEU A N 1
ATOM 1458 C CA . LEU A 1 235 ? 32.825 -37.875 111.462 1.00 32.91 1450 LEU A CA 1
ATOM 1459 C C . LEU A 1 235 ? 31.575 -37.034 111.298 1.00 37.44 1450 LEU A C 1
ATOM 1460 O O . LEU A 1 235 ? 31.415 -36.027 111.997 1.00 39.71 1450 LEU A O 1
ATOM 1465 N N . LEU A 1 236 ? 30.678 -37.421 110.386 1.00 36.10 1451 LEU A N 1
ATOM 1466 C CA . LEU A 1 236 ? 29.439 -36.663 110.251 1.00 37.29 1451 LEU A CA 1
ATOM 1467 C C . LEU A 1 236 ? 28.684 -36.635 111.552 1.00 39.78 1451 LEU A C 1
ATOM 1468 O O . LEU A 1 236 ? 28.164 -35.587 111.943 1.00 41.41 1451 LEU A O 1
ATOM 1473 N N . GLN A 1 237 ? 28.643 -37.772 112.248 1.00 42.73 1452 GLN A N 1
ATOM 1474 C CA . GLN A 1 237 ? 27.932 -37.836 113.514 1.00 44.67 1452 GLN A CA 1
ATOM 1475 C C . GLN A 1 237 ? 28.586 -36.940 114.559 1.00 47.11 1452 GLN A C 1
ATOM 1476 O O . GLN A 1 237 ? 27.898 -36.409 115.435 1.00 46.28 1452 GLN A O 1
ATOM 1482 N N . ASN A 1 238 ? 29.902 -36.738 114.475 1.00 46.85 1453 ASN A N 1
ATOM 1483 C CA . ASN A 1 238 ? 30.614 -35.886 115.417 1.00 45.29 1453 ASN A CA 1
ATOM 1484 C C . ASN A 1 238 ? 30.766 -34.447 114.936 1.00 43.66 1453 ASN A C 1
ATOM 1485 O O . ASN A 1 238 ? 31.629 -33.732 115.435 1.00 50.06 1453 ASN A O 1
ATOM 1490 N N . GLY A 1 239 ? 29.958 -34.006 113.987 1.00 42.87 1454 GLY A N 1
ATOM 1491 C CA . GLY A 1 239 ? 29.915 -32.611 113.608 1.00 42.30 1454 GLY A CA 1
ATOM 1492 C C . GLY A 1 239 ? 30.690 -32.218 112.366 1.00 42.78 1454 GLY A C 1
ATOM 1493 O O . GLY A 1 239 ? 30.681 -31.029 112.020 1.00 46.31 1454 GLY A O 1
ATOM 1494 N N . ALA A 1 240 ? 31.299 -33.166 111.649 1.00 31.31 1455 ALA A N 1
ATOM 1495 C CA . ALA A 1 240 ? 32.130 -32.810 110.500 1.00 37.17 1455 ALA A CA 1
ATOM 1496 C C . ALA A 1 240 ? 31.286 -32.246 109.372 1.00 45.20 1455 ALA A C 1
ATOM 1497 O O . ALA A 1 240 ? 30.222 -32.778 109.040 1.00 50.12 1455 ALA A O 1
ATOM 1499 N N . SER A 1 241 ? 31.779 -31.182 108.764 1.00 46.14 1456 SER A N 1
ATOM 1500 C CA . SER A 1 241 ? 31.059 -30.564 107.665 1.00 48.58 1456 SER A CA 1
ATOM 1501 C C . SER A 1 241 ? 31.291 -31.347 106.385 1.00 45.45 1456 SER A C 1
ATOM 1502 O O . SER A 1 241 ? 32.443 -31.505 105.974 1.00 45.77 1456 SER A O 1
ATOM 1505 N N . PRO A 1 242 ? 30.240 -31.827 105.715 1.00 45.96 1457 PRO A N 1
ATOM 1506 C CA . PRO A 1 242 ? 30.430 -32.415 104.382 1.00 46.67 1457 PRO A CA 1
ATOM 1507 C C . PRO A 1 242 ? 30.679 -31.384 103.292 1.00 47.60 1457 PRO A C 1
ATOM 1508 O O . PRO A 1 242 ? 30.977 -31.777 102.161 1.00 48.93 1457 PRO A O 1
ATOM 1512 N N . ASP A 1 243 ? 30.551 -30.092 103.576 1.00 46.55 1458 ASP A N 1
ATOM 1513 C CA . ASP A 1 243 ? 30.635 -29.088 102.524 1.00 51.82 1458 ASP A CA 1
ATOM 1514 C C . ASP A 1 243 ? 32.010 -28.430 102.400 1.00 51.44 1458 ASP A C 1
ATOM 1515 O O . ASP A 1 243 ? 32.256 -27.733 101.411 1.00 55.38 1458 ASP A O 1
ATOM 1520 N N . VAL A 1 244 ? 32.900 -28.617 103.376 1.00 47.41 1459 VAL A N 1
ATOM 1521 C CA . VAL A 1 244 ? 34.219 -27.994 103.321 1.00 48.33 1459 VAL A CA 1
ATOM 1522 C C . VAL A 1 244 ? 34.967 -28.474 102.075 1.00 43.99 1459 VAL A C 1
ATOM 1523 O O . VAL A 1 244 ? 34.825 -29.630 101.640 1.00 37.54 1459 VAL A O 1
ATOM 1527 N N . THR A 1 245 ? 35.781 -27.582 101.501 1.00 40.04 1460 THR A N 1
ATOM 1528 C CA . THR A 1 245 ? 36.516 -27.864 100.277 1.00 37.46 1460 THR A CA 1
ATOM 1529 C C . THR A 1 245 ? 38.018 -27.888 100.529 1.00 41.35 1460 THR A C 1
ATOM 1530 O O . THR A 1 245 ? 38.529 -27.235 101.444 1.00 45.44 1460 THR A O 1
ATOM 1534 N N . ASN A 1 246 ? 38.722 -28.680 99.725 1.00 44.72 1461 ASN A N 1
ATOM 1535 C CA . ASN A 1 246 ? 40.178 -28.709 99.788 1.00 45.44 1461 ASN A CA 1
ATOM 1536 C C . ASN A 1 246 ? 40.739 -27.553 98.950 1.00 51.20 1461 ASN A C 1
ATOM 1537 O O . ASN A 1 246 ? 39.997 -26.701 98.449 1.00 48.20 1461 ASN A O 1
ATOM 1542 N N . ILE A 1 247 ? 42.060 -27.517 98.760 1.00 54.72 1462 ILE A N 1
ATOM 1543 C CA . ILE A 1 247 ? 42.613 -26.357 98.081 1.00 59.02 1462 ILE A CA 1
ATOM 1544 C C . ILE A 1 247 ? 42.232 -26.351 96.605 1.00 55.41 1462 ILE A C 1
ATOM 1545 O O . ILE A 1 247 ? 42.111 -25.278 95.999 1.00 53.08 1462 ILE A O 1
ATOM 1550 N N . ARG A 1 248 ? 42.010 -27.528 96.009 1.00 52.58 1463 ARG A N 1
ATOM 1551 C CA . ARG A 1 248 ? 41.502 -27.618 94.645 1.00 55.60 1463 ARG A CA 1
ATOM 1552 C C . ARG A 1 248 ? 39.975 -27.399 94.562 1.00 57.49 1463 ARG A C 1
ATOM 1553 O O . ARG A 1 248 ? 39.386 -27.572 93.486 1.00 54.51 1463 ARG A O 1
ATOM 1555 N N . GLY A 1 249 ? 39.320 -27.031 95.665 1.00 55.64 1464 GLY A N 1
ATOM 1556 C CA . GLY A 1 249 ? 37.890 -26.768 95.657 1.00 53.64 1464 GLY A CA 1
ATOM 1557 C C . GLY A 1 249 ? 36.966 -27.973 95.698 1.00 52.83 1464 GLY A C 1
ATOM 1558 O O . GLY A 1 249 ? 35.776 -27.830 95.403 1.00 50.73 1464 GLY A O 1
ATOM 1559 N N . GLU A 1 250 ? 37.458 -29.155 96.071 1.00 50.73 1465 GLU A N 1
ATOM 1560 C CA . GLU A 1 250 ? 36.644 -30.369 96.082 1.00 47.45 1465 GLU A CA 1
ATOM 1561 C C . GLU A 1 250 ? 36.057 -30.637 97.454 1.00 39.44 1465 GLU A C 1
ATOM 1562 O O . GLU A 1 250 ? 36.768 -30.550 98.462 1.00 36.05 1465 GLU A O 1
ATOM 1568 N N . THR A 1 251 ? 34.782 -31.032 97.478 1.00 33.11 1466 THR A N 1
ATOM 1569 C CA . THR A 1 251 ? 34.176 -31.602 98.675 1.00 32.87 1466 THR A CA 1
ATOM 1570 C C . THR A 1 251 ? 34.667 -33.032 98.867 1.00 31.27 1466 THR A C 1
ATOM 1571 O O . THR A 1 251 ? 35.224 -33.657 97.953 1.00 31.94 1466 THR A O 1
ATOM 1575 N N . ALA A 1 252 ? 34.399 -33.571 100.059 1.00 27.28 1467 ALA A N 1
ATOM 1576 C CA . ALA A 1 252 ? 34.546 -35.013 100.262 1.00 31.62 1467 ALA A CA 1
ATOM 1577 C C . ALA A 1 252 ? 33.757 -35.806 99.227 1.00 33.38 1467 ALA A C 1
ATOM 1578 O O . ALA A 1 252 ? 34.222 -36.849 98.742 1.00 36.09 1467 ALA A O 1
ATOM 1580 N N . LEU A 1 253 ? 32.560 -35.325 98.879 1.00 31.28 1468 LEU A N 1
ATOM 1581 C CA . LEU A 1 253 ? 31.758 -35.993 97.861 1.00 31.55 1468 LEU A CA 1
ATOM 1582 C C . LEU A 1 253 ? 32.481 -35.981 96.520 1.00 36.59 1468 LEU A C 1
ATOM 1583 O O . LEU A 1 253 ? 32.566 -37.010 95.840 1.00 40.54 1468 LEU A O 1
ATOM 1588 N N . HIS A 1 254 ? 33.044 -34.829 96.136 1.00 36.90 1469 HIS A N 1
ATOM 1589 C CA . HIS A 1 254 ? 33.802 -34.778 94.883 1.00 38.38 1469 HIS A CA 1
ATOM 1590 C C . HIS A 1 254 ? 34.989 -35.729 94.926 1.00 36.97 1469 HIS A C 1
ATOM 1591 O O . HIS A 1 254 ? 35.292 -36.399 93.932 1.00 42.35 1469 HIS A O 1
ATOM 1598 N N . MET A 1 255 ? 35.661 -35.825 96.075 1.00 31.03 1470 MET A N 1
ATOM 1599 C CA . MET A 1 255 ? 36.829 -36.693 96.132 1.00 33.65 1470 MET A CA 1
ATOM 1600 C C . MET A 1 255 ? 36.425 -38.157 96.049 1.00 32.97 1470 MET A C 1
ATOM 1601 O O . MET A 1 255 ? 37.048 -38.931 95.311 1.00 32.35 1470 MET A O 1
ATOM 1606 N N . ALA A 1 256 ? 35.364 -38.544 96.772 1.00 32.68 1471 ALA A N 1
ATOM 1607 C CA . ALA A 1 256 ? 34.903 -39.929 96.735 1.00 31.44 1471 ALA A CA 1
ATOM 1608 C C . ALA A 1 256 ? 34.485 -40.328 95.328 1.00 34.05 1471 ALA A C 1
ATOM 1609 O O . ALA A 1 256 ? 34.770 -41.443 94.878 1.00 35.47 1471 ALA A O 1
ATOM 1611 N N . ALA A 1 257 ? 33.813 -39.424 94.612 1.00 35.27 1472 ALA A N 1
ATOM 1612 C CA . ALA A 1 257 ? 33.391 -39.730 93.253 1.00 34.98 1472 ALA A CA 1
ATOM 1613 C C . ALA A 1 257 ? 34.590 -39.823 92.329 1.00 35.25 1472 ALA A C 1
ATOM 1614 O O . ALA A 1 257 ? 34.667 -40.729 91.491 1.00 40.15 1472 ALA A O 1
ATOM 1616 N N . ARG A 1 258 ? 35.548 -38.912 92.487 1.00 36.23 1473 ARG A N 1
ATOM 1617 C CA . ARG A 1 258 ? 36.776 -38.995 91.701 1.00 40.09 1473 ARG A CA 1
ATOM 1618 C C . ARG A 1 258 ? 37.467 -40.340 91.899 1.00 39.31 1473 ARG A C 1
ATOM 1619 O O . ARG A 1 258 ? 37.987 -40.925 90.947 1.00 38.46 1473 ARG A O 1
ATOM 1627 N N . ALA A 1 259 ? 37.443 -40.870 93.115 1.00 36.69 1474 ALA A N 1
ATOM 1628 C CA . ALA A 1 259 ? 38.077 -42.155 93.403 1.00 36.77 1474 ALA A CA 1
ATOM 1629 C C . ALA A 1 259 ? 37.160 -43.348 93.159 1.00 37.15 1474 ALA A C 1
ATOM 1630 O O . ALA A 1 259 ? 37.571 -44.484 93.418 1.00 36.11 1474 ALA A O 1
ATOM 1632 N N . GLY A 1 260 ? 35.929 -43.124 92.698 1.00 35.67 1475 GLY A N 1
ATOM 1633 C CA . GLY A 1 260 ? 35.054 -44.239 92.380 1.00 37.73 1475 GLY A CA 1
ATOM 1634 C C . GLY A 1 260 ? 34.553 -45.014 93.585 1.00 41.75 1475 GLY A C 1
ATOM 1635 O O . GLY A 1 260 ? 34.290 -46.217 93.464 1.00 42.26 1475 GLY A O 1
ATOM 1636 N N . GLN A 1 261 ? 34.392 -44.351 94.745 1.00 37.99 1476 GLN A N 1
ATOM 1637 C CA . GLN A 1 261 ? 33.947 -45.005 95.986 1.00 37.75 1476 GLN A CA 1
ATOM 1638 C C . GLN A 1 261 ? 32.423 -45.010 96.046 1.00 38.83 1476 GLN A C 1
ATOM 1639 O O . GLN A 1 261 ? 31.797 -44.085 96.568 1.00 35.38 1476 GLN A O 1
ATOM 1645 N N . VAL A 1 262 ? 31.817 -46.085 95.539 1.00 41.80 1477 VAL A N 1
ATOM 1646 C CA . VAL A 1 262 ? 30.369 -46.085 95.329 1.00 41.88 1477 VAL A CA 1
ATOM 1647 C C . VAL A 1 262 ? 29.635 -45.929 96.657 1.00 39.18 1477 VAL A C 1
ATOM 1648 O O . VAL A 1 262 ? 28.764 -45.074 96.796 1.00 36.08 1477 VAL A O 1
ATOM 1652 N N . GLU A 1 263 ? 30.009 -46.725 97.664 1.00 43.22 1478 GLU A N 1
ATOM 1653 C CA . GLU A 1 263 ? 29.327 -46.667 98.959 1.00 38.09 1478 GLU A CA 1
ATOM 1654 C C . GLU A 1 263 ? 29.386 -45.272 99.574 1.00 39.03 1478 GLU A C 1
ATOM 1655 O O . GLU A 1 263 ? 28.372 -44.774 100.082 1.00 35.04 1478 GLU A O 1
ATOM 1661 N N . VAL A 1 264 ? 30.553 -44.607 99.520 1.00 34.13 1479 VAL A N 1
ATOM 1662 C CA . VAL A 1 264 ? 30.657 -43.304 100.172 1.00 33.68 1479 VAL A CA 1
ATOM 1663 C C . VAL A 1 264 ? 29.920 -42.240 99.365 1.00 34.98 1479 VAL A C 1
ATOM 1664 O O . VAL A 1 264 ? 29.266 -41.351 99.932 1.00 35.49 1479 VAL A O 1
ATOM 1668 N N . VAL A 1 265 ? 29.967 -42.334 98.037 1.00 35.40 1480 VAL A N 1
ATOM 1669 C CA . VAL A 1 265 ? 29.228 -41.390 97.203 1.00 40.80 1480 VAL A CA 1
ATOM 1670 C C . VAL A 1 265 ? 27.731 -41.432 97.532 1.00 44.49 1480 VAL A C 1
ATOM 1671 O O . VAL A 1 265 ? 27.080 -40.390 97.705 1.00 43.64 1480 VAL A O 1
ATOM 1675 N N . ARG A 1 266 ? 27.158 -42.637 97.586 1.00 37.40 1481 ARG A N 1
ATOM 1676 C CA . ARG A 1 266 ? 25.747 -42.788 97.941 1.00 38.34 1481 ARG A CA 1
ATOM 1677 C C . ARG A 1 266 ? 25.452 -42.173 99.308 1.00 40.00 1481 ARG A C 1
ATOM 1678 O O . ARG A 1 266 ? 24.480 -41.426 99.483 1.00 42.05 1481 ARG A O 1
ATOM 1686 N N . CYS A 1 267 ? 26.316 -42.449 100.283 1.00 39.81 1482 CYS A N 1
ATOM 1687 C CA . CYS A 1 267 ? 26.111 -41.940 101.634 1.00 40.61 1482 CYS A CA 1
ATOM 1688 C C . CYS A 1 267 ? 26.128 -40.414 101.666 1.00 38.11 1482 CYS A C 1
ATOM 1689 O O . CYS A 1 267 ? 25.225 -39.789 102.228 1.00 39.33 1482 CYS A O 1
ATOM 1692 N N . LEU A 1 268 ? 27.159 -39.792 101.074 1.00 38.41 1483 LEU A N 1
ATOM 1693 C CA . LEU A 1 268 ? 27.239 -38.332 101.097 1.00 38.63 1483 LEU A CA 1
ATOM 1694 C C . LEU A 1 268 ? 26.123 -37.690 100.272 1.00 46.69 1483 LEU A C 1
ATOM 1695 O O . LEU A 1 268 ? 25.637 -36.610 100.632 1.00 53.68 1483 LEU A O 1
ATOM 1700 N N . LYS A 1 269 ? 25.668 -38.352 99.202 1.00 44.23 1484 LYS A N 1
ATOM 1701 C CA . LYS A 1 269 ? 24.516 -37.840 98.461 1.00 45.21 1484 LYS A CA 1
ATOM 1702 C C . LYS A 1 269 ? 23.248 -37.902 99.306 1.00 45.03 1484 LYS A C 1
ATOM 1703 O O . LYS A 1 269 ? 22.438 -36.970 99.292 1.00 44.37 1484 LYS A O 1
ATOM 1709 N N . VAL A 1 270 ? 23.059 -38.996 100.047 1.00 47.95 1485 VAL A N 1
ATOM 1710 C CA . VAL A 1 270 ? 21.906 -39.124 100.939 1.00 48.16 1485 VAL A CA 1
ATOM 1711 C C . VAL A 1 270 ? 21.974 -38.076 102.048 1.00 47.71 1485 VAL A C 1
ATOM 1712 O O . VAL A 1 270 ? 20.961 -37.459 102.407 1.00 45.59 1485 VAL A O 1
ATOM 1716 N N . VAL A 1 271 ? 23.170 -37.854 102.605 1.00 50.34 1486 VAL A N 1
ATOM 1717 C CA . VAL A 1 271 ? 23.310 -36.926 103.729 1.00 51.96 1486 VAL A CA 1
ATOM 1718 C C . VAL A 1 271 ? 23.143 -35.476 103.281 1.00 55.59 1486 VAL A C 1
ATOM 1719 O O . VAL A 1 271 ? 22.634 -34.646 104.044 1.00 58.69 1486 VAL A O 1
ATOM 1723 N N . THR A 1 272 ? 23.543 -35.145 102.050 1.00 57.59 1487 THR A N 1
ATOM 1724 C CA . THR A 1 272 ? 23.443 -33.774 101.556 1.00 63.10 1487 THR A CA 1
ATOM 1725 C C . THR A 1 272 ? 22.251 -33.539 100.622 1.00 72.66 1487 THR A C 1
ATOM 1726 O O . THR A 1 272 ? 21.445 -32.638 100.880 1.00 80.10 1487 THR A O 1
ATOM 1730 N N . GLU A 1 273 ? 22.115 -34.315 99.543 1.00 74.00 1488 GLU A N 1
ATOM 1731 C CA . GLU A 1 273 ? 21.043 -34.089 98.553 1.00 69.80 1488 GLU A CA 1
ATOM 1732 C C . GLU A 1 273 ? 19.677 -34.484 99.098 1.00 68.84 1488 GLU A C 1
ATOM 1733 O O . GLU A 1 273 ? 19.132 -33.809 99.964 1.00 72.44 1488 GLU A O 1
ATOM 1735 N N . GLY B 1 27 ? 50.512 -37.945 61.872 1.00 101.72 883 GLY B N 1
ATOM 1736 C CA . GLY B 1 27 ? 49.643 -36.928 62.439 1.00 101.30 883 GLY B CA 1
ATOM 1737 C C . GLY B 1 27 ? 48.581 -37.541 63.327 1.00 97.92 883 GLY B C 1
ATOM 1738 O O . GLY B 1 27 ? 47.911 -36.856 64.110 1.00 93.42 883 GLY B O 1
ATOM 1739 N N . MET B 1 28 ? 48.425 -38.854 63.186 1.00 98.47 884 MET B N 1
ATOM 1740 C CA . MET B 1 28 ? 47.537 -39.649 64.022 1.00 92.99 884 MET B CA 1
ATOM 1741 C C . MET B 1 28 ? 48.299 -40.475 65.047 1.00 87.81 884 MET B C 1
ATOM 1742 O O . MET B 1 28 ? 47.678 -41.147 65.879 1.00 85.80 884 MET B O 1
ATOM 1747 N N . ASN B 1 29 ? 49.623 -40.429 65.025 1.00 83.65 885 ASN B N 1
ATOM 1748 C CA . ASN B 1 29 ? 50.405 -41.195 65.974 1.00 80.39 885 ASN B CA 1
ATOM 1749 C C . ASN B 1 29 ? 51.150 -40.273 66.928 1.00 76.53 885 ASN B C 1
ATOM 1750 O O . ASN B 1 29 ? 51.246 -39.053 66.753 1.00 78.65 885 ASN B O 1
ATOM 1755 N N . TYR B 1 30 ? 51.662 -40.905 67.971 1.00 73.56 886 TYR B N 1
ATOM 1756 C CA . TYR B 1 30 ? 52.411 -40.263 69.032 1.00 67.24 886 TYR B CA 1
ATOM 1757 C C . TYR B 1 30 ? 53.697 -41.038 69.302 1.00 67.62 886 TYR B C 1
ATOM 1758 O O . TYR B 1 30 ? 54.348 -40.814 70.331 1.00 64.89 886 TYR B O 1
ATOM 1767 N N . LEU B 1 31 ? 54.054 -41.967 68.413 1.00 70.11 887 LEU B N 1
ATOM 1768 C CA . LEU B 1 31 ? 55.269 -42.757 68.509 1.00 72.13 887 LEU B CA 1
ATOM 1769 C C . LEU B 1 31 ? 56.088 -42.591 67.236 1.00 77.52 887 LEU B C 1
ATOM 1770 O O . LEU B 1 31 ? 55.538 -42.578 66.128 1.00 78.84 887 LEU B O 1
ATOM 1775 N N . ARG B 1 32 ? 57.397 -42.433 67.405 1.00 79.97 888 ARG B N 1
ATOM 1776 C CA . ARG B 1 32 ? 58.359 -42.765 66.366 1.00 86.38 888 ARG B CA 1
ATOM 1777 C C . ARG B 1 32 ? 59.008 -44.128 66.597 1.00 95.96 888 ARG B C 1
ATOM 1778 O O . ARG B 1 32 ? 59.579 -44.695 65.657 1.00 104.23 888 ARG B O 1
ATOM 1786 N N . TYR B 1 33 ? 58.928 -44.663 67.817 1.00 96.98 889 TYR B N 1
ATOM 1787 C CA . TYR B 1 33 ? 59.483 -45.976 68.148 1.00 102.42 889 TYR B CA 1
ATOM 1788 C C . TYR B 1 33 ? 58.435 -46.861 68.833 1.00 100.77 889 TYR B C 1
ATOM 1789 O O . TYR B 1 33 ? 58.277 -46.834 70.057 1.00 96.61 889 TYR B O 1
ATOM 1791 N N . ASN B 1 50 ? 76.201 -57.988 73.240 1.00 87.35 1265 ASN B N 1
ATOM 1792 C CA . ASN B 1 50 ? 75.166 -56.950 73.228 1.00 81.64 1265 ASN B CA 1
ATOM 1793 C C . ASN B 1 50 ? 75.118 -56.153 74.548 1.00 72.92 1265 ASN B C 1
ATOM 1794 O O . ASN B 1 50 ? 74.121 -55.489 74.843 1.00 60.76 1265 ASN B O 1
ATOM 1796 N N . GLY B 1 51 ? 76.191 -56.244 75.345 1.00 72.12 1266 GLY B N 1
ATOM 1797 C CA . GLY B 1 51 ? 76.350 -55.463 76.565 1.00 64.76 1266 GLY B CA 1
ATOM 1798 C C . GLY B 1 51 ? 75.584 -55.952 77.780 1.00 62.68 1266 GLY B C 1
ATOM 1799 O O . GLY B 1 51 ? 75.503 -55.218 78.778 1.00 60.36 1266 GLY B O 1
ATOM 1800 N N . ILE B 1 52 ? 75.030 -57.163 77.731 1.00 62.09 1267 ILE B N 1
ATOM 1801 C CA . ILE B 1 52 ? 74.221 -57.718 78.812 1.00 60.16 1267 ILE B CA 1
ATOM 1802 C C . ILE B 1 52 ? 75.113 -58.320 79.888 1.00 57.80 1267 ILE B C 1
ATOM 1803 O O . ILE B 1 52 ? 76.054 -59.065 79.587 1.00 56.44 1267 ILE B O 1
ATOM 1808 N N . THR B 1 53 ? 74.832 -57.989 81.146 1.00 52.30 1268 THR B N 1
ATOM 1809 C CA . THR B 1 53 ? 75.650 -58.418 82.267 1.00 49.85 1268 THR B CA 1
ATOM 1810 C C . THR B 1 53 ? 74.855 -59.319 83.209 1.00 51.46 1268 THR B C 1
ATOM 1811 O O . THR B 1 53 ? 73.621 -59.362 83.157 1.00 51.53 1268 THR B O 1
ATOM 1815 N N . PRO B 1 54 ? 75.539 -60.091 84.049 1.00 52.04 1269 PRO B N 1
ATOM 1816 C CA . PRO B 1 54 ? 74.820 -60.931 85.017 1.00 50.19 1269 PRO B CA 1
ATOM 1817 C C . PRO B 1 54 ? 73.858 -60.159 85.904 1.00 49.33 1269 PRO B C 1
ATOM 1818 O O . PRO B 1 54 ? 72.824 -60.721 86.295 1.00 48.57 1269 PRO B O 1
ATOM 1822 N N . LEU B 1 55 ? 74.152 -58.893 86.229 1.00 44.41 1270 LEU B N 1
ATOM 1823 C CA . LEU B 1 55 ? 73.193 -58.104 87.004 1.00 44.03 1270 LEU B CA 1
ATOM 1824 C C . LEU B 1 55 ? 71.905 -57.888 86.227 1.00 48.17 1270 LEU B C 1
ATOM 1825 O O . LEU B 1 55 ? 70.820 -57.824 86.821 1.00 46.81 1270 LEU B O 1
ATOM 1830 N N . HIS B 1 56 ? 72.008 -57.733 84.902 1.00 47.28 1271 HIS B N 1
ATOM 1831 C CA . HIS B 1 56 ? 70.813 -57.592 84.077 1.00 44.77 1271 HIS B CA 1
ATOM 1832 C C . HIS B 1 56 ? 69.950 -58.847 84.151 1.00 47.75 1271 HIS B C 1
ATOM 1833 O O . HIS B 1 56 ? 68.730 -58.766 84.325 1.00 43.40 1271 HIS B O 1
ATOM 1840 N N . VAL B 1 57 ? 70.575 -60.025 84.023 1.00 48.31 1272 VAL B N 1
ATOM 1841 C CA . VAL B 1 57 ? 69.811 -61.267 83.937 1.00 47.68 1272 VAL B CA 1
ATOM 1842 C C . VAL B 1 57 ? 69.141 -61.566 85.271 1.00 49.75 1272 VAL B C 1
ATOM 1843 O O . VAL B 1 57 ? 67.942 -61.869 85.325 1.00 54.28 1272 VAL B O 1
ATOM 1847 N N . ALA B 1 58 ? 69.902 -61.503 86.365 1.00 49.32 1273 ALA B N 1
ATOM 1848 C CA . ALA B 1 58 ? 69.306 -61.721 87.679 1.00 48.56 1273 ALA B CA 1
ATOM 1849 C C . ALA B 1 58 ? 68.179 -60.722 87.957 1.00 47.66 1273 ALA B C 1
ATOM 1850 O O . ALA B 1 58 ? 67.122 -61.102 88.475 1.00 45.64 1273 ALA B O 1
ATOM 1852 N N . SER B 1 59 ? 68.379 -59.446 87.603 1.00 43.07 1274 SER B N 1
ATOM 1853 C CA . SER B 1 59 ? 67.348 -58.442 87.844 1.00 42.20 1274 SER B CA 1
ATOM 1854 C C . SER B 1 59 ? 66.095 -58.738 87.035 1.00 44.61 1274 SER B C 1
ATOM 1855 O O . SER B 1 59 ? 64.978 -58.592 87.540 1.00 45.68 1274 SER B O 1
ATOM 1858 N N . LYS B 1 60 ? 66.261 -59.150 85.776 1.00 45.58 1275 LYS B N 1
ATOM 1859 C CA . LYS B 1 60 ? 65.118 -59.552 84.965 1.00 49.45 1275 LYS B CA 1
ATOM 1860 C C . LYS B 1 60 ? 64.370 -60.732 85.587 1.00 53.98 1275 LYS B C 1
ATOM 1861 O O . LYS B 1 60 ? 63.136 -60.783 85.529 1.00 52.72 1275 LYS B O 1
ATOM 1865 N N . ARG B 1 61 ? 65.097 -61.682 86.205 1.00 45.51 1276 ARG B N 1
ATOM 1866 C CA . ARG B 1 61 ? 64.491 -62.897 86.751 1.00 48.28 1276 ARG B CA 1
ATOM 1867 C C . ARG B 1 61 ? 64.026 -62.751 88.193 1.00 47.96 1276 ARG B C 1
ATOM 1868 O O . ARG B 1 61 ? 63.381 -63.664 88.713 1.00 52.65 1276 ARG B O 1
ATOM 1876 N N . GLY B 1 62 ? 64.324 -61.634 88.846 1.00 45.40 1277 GLY B N 1
ATOM 1877 C CA . GLY B 1 62 ? 63.874 -61.431 90.202 1.00 45.51 1277 GLY B CA 1
ATOM 1878 C C . GLY B 1 62 ? 64.675 -62.182 91.231 1.00 56.05 1277 GLY B C 1
ATOM 1879 O O . GLY B 1 62 ? 64.199 -62.358 92.358 1.00 57.90 1277 GLY B O 1
ATOM 1880 N N . ASN B 1 63 ? 65.892 -62.609 90.886 1.00 52.67 1278 ASN B N 1
ATOM 1881 C CA . ASN B 1 63 ? 66.750 -63.357 91.800 1.00 54.56 1278 ASN B CA 1
ATOM 1882 C C . ASN B 1 63 ? 67.452 -62.364 92.712 1.00 53.46 1278 ASN B C 1
ATOM 1883 O O . ASN B 1 63 ? 68.594 -61.954 92.474 1.00 46.33 1278 ASN B O 1
ATOM 1888 N N . THR B 1 64 ? 66.766 -62.012 93.802 1.00 54.96 1279 THR B N 1
ATOM 1889 C CA . THR B 1 64 ? 67.241 -60.948 94.680 1.00 53.37 1279 THR B CA 1
ATOM 1890 C C . THR B 1 64 ? 68.582 -61.304 95.312 1.00 53.32 1279 THR B C 1
ATOM 1891 O O . THR B 1 64 ? 69.493 -60.470 95.354 1.00 49.57 1279 THR B O 1
ATOM 1895 N N . ASN B 1 65 ? 68.722 -62.544 95.805 1.00 58.79 1280 ASN B N 1
ATOM 1896 C CA . ASN B 1 65 ? 69.969 -62.965 96.442 1.00 57.38 1280 ASN B CA 1
ATOM 1897 C C . ASN B 1 65 ? 71.122 -62.988 95.451 1.00 54.88 1280 ASN B C 1
ATOM 1898 O O . ASN B 1 65 ? 72.243 -62.580 95.784 1.00 49.76 1280 ASN B O 1
ATOM 1903 N N . MET B 1 66 ? 70.868 -63.445 94.221 1.00 50.17 1281 MET B N 1
ATOM 1904 C CA . MET B 1 66 ? 71.917 -63.387 93.211 1.00 49.21 1281 MET B CA 1
ATOM 1905 C C . MET B 1 66 ? 72.366 -61.949 92.981 1.00 46.33 1281 MET B C 1
ATOM 1906 O O . MET B 1 66 ? 73.573 -61.677 92.909 1.00 49.27 1281 MET B O 1
ATOM 1911 N N . VAL B 1 67 ? 71.411 -61.006 92.920 1.00 47.35 1282 VAL B N 1
ATOM 1912 C CA . VAL B 1 67 ? 71.742 -59.600 92.694 1.00 42.24 1282 VAL B CA 1
ATOM 1913 C C . VAL B 1 67 ? 72.496 -59.026 93.887 1.00 45.35 1282 VAL B C 1
ATOM 1914 O O . VAL B 1 67 ? 73.457 -58.262 93.717 1.00 43.35 1282 VAL B O 1
ATOM 1918 N N . LYS B 1 68 ? 72.066 -59.359 95.109 1.00 43.83 1283 LYS B N 1
ATOM 1919 C CA . LYS B 1 68 ? 72.813 -58.906 96.272 1.00 44.53 1283 LYS B CA 1
ATOM 1920 C C . LYS B 1 68 ? 74.242 -59.418 96.212 1.00 51.62 1283 LYS B C 1
ATOM 1921 O O . LYS B 1 68 ? 75.185 -58.681 96.528 1.00 54.31 1283 LYS B O 1
ATOM 1923 N N . LEU B 1 69 ? 74.425 -60.672 95.776 1.00 53.63 1284 LEU B N 1
ATOM 1924 C CA . LEU B 1 69 ? 75.760 -61.258 95.698 1.00 52.64 1284 LEU B CA 1
ATOM 1925 C C . LEU B 1 69 ? 76.591 -60.589 94.613 1.00 50.28 1284 LEU B C 1
ATOM 1926 O O . LEU B 1 69 ? 77.774 -60.300 94.819 1.00 52.23 1284 LEU B O 1
ATOM 1931 N N . LEU B 1 70 ? 75.998 -60.372 93.432 1.00 49.91 1285 LEU B N 1
ATOM 1932 C CA . LEU B 1 70 ? 76.728 -59.715 92.347 1.00 49.70 1285 LEU B CA 1
ATOM 1933 C C . LEU B 1 70 ? 77.139 -58.300 92.726 1.00 53.64 1285 LEU B C 1
ATOM 1934 O O . LEU B 1 70 ? 78.231 -57.854 92.363 1.00 56.42 1285 LEU B O 1
ATOM 1939 N N . LEU B 1 71 ? 76.249 -57.543 93.380 1.00 50.51 1286 LEU B N 1
ATOM 1940 C CA . LEU B 1 71 ? 76.635 -56.206 93.827 1.00 50.08 1286 LEU B CA 1
ATOM 1941 C C . LEU B 1 71 ? 77.708 -56.280 94.894 1.00 57.95 1286 LEU B C 1
ATOM 1942 O O . LEU B 1 71 ? 78.654 -55.487 94.879 1.00 58.57 1286 LEU B O 1
ATOM 1947 N N . ASP B 1 72 ? 77.560 -57.216 95.843 1.00 57.62 1287 ASP B N 1
ATOM 1948 C CA . ASP B 1 72 ? 78.547 -57.358 96.902 1.00 58.32 1287 ASP B CA 1
ATOM 1949 C C . ASP B 1 72 ? 79.916 -57.666 96.336 1.00 60.66 1287 ASP B C 1
ATOM 1950 O O . ASP B 1 72 ? 80.927 -57.266 96.922 1.00 63.16 1287 ASP B O 1
ATOM 1955 N N . ARG B 1 73 ? 79.981 -58.353 95.195 1.00 61.16 1288 ARG B N 1
ATOM 1956 C CA . ARG B 1 73 ? 81.270 -58.678 94.606 1.00 61.99 1288 ARG B CA 1
ATOM 1957 C C . ARG B 1 73 ? 81.736 -57.642 93.577 1.00 62.74 1288 ARG B C 1
ATOM 1958 O O . ARG B 1 73 ? 82.653 -57.925 92.805 1.00 66.76 1288 ARG B O 1
ATOM 1966 N N . GLY B 1 74 ? 81.128 -56.459 93.544 1.00 61.67 1289 GLY B N 1
ATOM 1967 C CA . GLY B 1 74 ? 81.606 -55.371 92.710 1.00 62.43 1289 GLY B CA 1
ATOM 1968 C C . GLY B 1 74 ? 80.963 -55.222 91.343 1.00 58.16 1289 GLY B C 1
ATOM 1969 O O . GLY B 1 74 ? 81.484 -54.463 90.513 1.00 53.27 1289 GLY B O 1
ATOM 1970 N N . GLY B 1 75 ? 79.858 -55.914 91.078 1.00 56.45 1290 GLY B N 1
ATOM 1971 C CA . GLY B 1 75 ? 79.217 -55.787 89.785 1.00 52.62 1290 GLY B CA 1
ATOM 1972 C C . GLY B 1 75 ? 78.721 -54.373 89.574 1.00 52.31 1290 GLY B C 1
ATOM 1973 O O . GLY B 1 75 ? 78.360 -53.681 90.523 1.00 50.56 1290 GLY B O 1
ATOM 1974 N N . GLN B 1 76 ? 78.745 -53.934 88.318 1.00 52.35 1291 GLN B N 1
ATOM 1975 C CA . GLN B 1 76 ? 78.422 -52.558 87.966 1.00 54.62 1291 GLN B CA 1
ATOM 1976 C C . GLN B 1 76 ? 76.904 -52.365 87.997 1.00 48.20 1291 GLN B C 1
ATOM 1977 O O . GLN B 1 76 ? 76.176 -52.955 87.195 1.00 47.13 1291 GLN B O 1
ATOM 1983 N N . ILE B 1 77 ? 76.422 -51.560 88.944 1.00 45.22 1292 ILE B N 1
ATOM 1984 C CA . ILE B 1 77 ? 74.982 -51.448 89.166 1.00 43.29 1292 ILE B CA 1
ATOM 1985 C C . ILE B 1 77 ? 74.287 -50.704 88.028 1.00 42.86 1292 ILE B C 1
ATOM 1986 O O . ILE B 1 77 ? 73.106 -50.936 87.766 1.00 42.26 1292 ILE B O 1
ATOM 1991 N N . ASP B 1 78 ? 75.001 -49.825 87.320 1.00 42.25 1293 ASP B N 1
ATOM 1992 C CA . ASP B 1 78 ? 74.431 -48.994 86.267 1.00 42.34 1293 ASP B CA 1
ATOM 1993 C C . ASP B 1 78 ? 74.933 -49.376 84.876 1.00 45.87 1293 ASP B C 1
ATOM 1994 O O . ASP B 1 78 ? 74.867 -48.554 83.953 1.00 44.78 1293 ASP B O 1
ATOM 1999 N N . ALA B 1 79 ? 75.461 -50.588 84.710 1.00 47.85 1294 ALA B N 1
ATOM 2000 C CA . ALA B 1 79 ? 75.899 -51.027 83.395 1.00 47.06 1294 ALA B CA 1
ATOM 2001 C C . ALA B 1 79 ? 74.741 -50.954 82.406 1.00 49.87 1294 ALA B C 1
ATOM 2002 O O . ALA B 1 79 ? 73.587 -51.241 82.752 1.00 48.53 1294 ALA B O 1
ATOM 2004 N N . LYS B 1 80 ? 75.060 -50.562 81.171 1.00 49.65 1295 LYS B N 1
ATOM 2005 C CA . LYS B 1 80 ? 74.074 -50.272 80.142 1.00 44.36 1295 LYS B CA 1
ATOM 2006 C C . LYS B 1 80 ? 74.190 -51.258 78.981 1.00 46.93 1295 LYS B C 1
ATOM 2007 O O . LYS B 1 80 ? 75.286 -51.536 78.491 1.00 53.20 1295 LYS B O 1
ATOM 2013 N N . THR B 1 81 ? 73.044 -51.774 78.558 1.00 47.18 1296 THR B N 1
ATOM 2014 C CA . THR B 1 81 ? 72.845 -52.525 77.328 1.00 51.48 1296 THR B CA 1
ATOM 2015 C C . THR B 1 81 ? 73.235 -51.684 76.100 1.00 53.34 1296 THR B C 1
ATOM 2016 O O . THR B 1 81 ? 73.498 -50.477 76.190 1.00 54.30 1296 THR B O 1
ATOM 2020 N N . ARG B 1 82 ? 73.319 -52.356 74.944 1.00 55.90 1297 ARG B N 1
ATOM 2021 C CA . ARG B 1 82 ? 73.425 -51.652 73.669 1.00 59.86 1297 ARG B CA 1
ATOM 2022 C C . ARG B 1 82 ? 72.359 -50.573 73.564 1.00 62.41 1297 ARG B C 1
ATOM 2023 O O . ARG B 1 82 ? 72.639 -49.427 73.188 1.00 58.21 1297 ARG B O 1
ATOM 2025 N N . ASP B 1 83 ? 71.130 -50.928 73.924 1.00 63.91 1298 ASP B N 1
ATOM 2026 C CA . ASP B 1 83 ? 69.967 -50.062 73.886 1.00 63.50 1298 ASP B CA 1
ATOM 2027 C C . ASP B 1 83 ? 69.847 -49.166 75.106 1.00 54.28 1298 ASP B C 1
ATOM 2028 O O . ASP B 1 83 ? 68.807 -48.527 75.260 1.00 52.02 1298 ASP B O 1
ATOM 2033 N N . GLY B 1 84 ? 70.855 -49.113 75.973 1.00 47.31 1299 GLY B N 1
ATOM 2034 C CA . GLY B 1 84 ? 70.812 -48.245 77.129 1.00 42.50 1299 GLY B CA 1
ATOM 2035 C C . GLY B 1 84 ? 70.100 -48.786 78.355 1.00 46.59 1299 GLY B C 1
ATOM 2036 O O . GLY B 1 84 ? 69.881 -48.022 79.299 1.00 49.53 1299 GLY B O 1
ATOM 2037 N N . LEU B 1 85 ? 69.737 -50.070 78.387 1.00 46.89 1300 LEU B N 1
ATOM 2038 C CA . LEU B 1 85 ? 69.028 -50.640 79.534 1.00 43.31 1300 LEU B CA 1
ATOM 2039 C C . LEU B 1 85 ? 69.963 -50.923 80.704 1.00 42.65 1300 LEU B C 1
ATOM 2040 O O . LEU B 1 85 ? 71.042 -51.495 80.521 1.00 34.81 1300 LEU B O 1
ATOM 2045 N N . THR B 1 86 ? 69.549 -50.516 81.902 1.00 34.11 1301 THR B N 1
ATOM 2046 C CA . THR B 1 86 ? 70.245 -50.824 83.140 1.00 33.41 1301 THR B CA 1
ATOM 2047 C C . THR B 1 86 ? 69.532 -51.960 83.851 1.00 34.31 1301 THR B C 1
ATOM 2048 O O . THR B 1 86 ? 68.410 -52.323 83.494 1.00 36.69 1301 THR B O 1
ATOM 2052 N N . PRO B 1 87 ? 70.169 -52.582 84.847 1.00 39.36 1302 PRO B N 1
ATOM 2053 C CA . PRO B 1 87 ? 69.477 -53.670 85.566 1.00 34.58 1302 PRO B CA 1
ATOM 2054 C C . PRO B 1 87 ? 68.198 -53.203 86.245 1.00 36.07 1302 PRO B C 1
ATOM 2055 O O . PRO B 1 87 ? 67.231 -53.964 86.334 1.00 39.59 1302 PRO B O 1
ATOM 2059 N N . LEU B 1 88 ? 68.154 -51.944 86.681 1.00 37.37 1303 LEU B N 1
ATOM 2060 C CA . LEU B 1 88 ? 66.928 -51.393 87.242 1.00 37.62 1303 LEU B CA 1
ATOM 2061 C C . LEU B 1 88 ? 65.804 -51.365 86.207 1.00 34.30 1303 LEU B C 1
ATOM 2062 O O . LEU B 1 88 ? 64.634 -51.593 86.549 1.00 35.92 1303 LEU B O 1
ATOM 2067 N N . HIS B 1 89 ? 66.130 -51.096 84.939 1.00 31.57 1304 HIS B N 1
ATOM 2068 C CA . HIS B 1 89 ? 65.117 -51.211 83.885 1.00 36.30 1304 HIS B CA 1
ATOM 2069 C C . HIS B 1 89 ? 64.559 -52.640 83.795 1.00 41.10 1304 HIS B C 1
ATOM 2070 O O . HIS B 1 89 ? 63.338 -52.833 83.673 1.00 40.42 1304 HIS B O 1
ATOM 2077 N N . CYS B 1 90 ? 65.449 -53.657 83.812 1.00 39.95 1305 CYS B N 1
ATOM 2078 C CA . CYS B 1 90 ? 65.017 -55.049 83.651 1.00 37.89 1305 CYS B CA 1
ATOM 2079 C C . CYS B 1 90 ? 64.159 -55.494 84.819 1.00 35.65 1305 CYS B C 1
ATOM 2080 O O . CYS B 1 90 ? 63.116 -56.126 84.628 1.00 40.71 1305 CYS B O 1
ATOM 2083 N N . ALA B 1 91 ? 64.581 -55.170 86.040 1.00 37.14 1306 ALA B N 1
ATOM 2084 C CA . ALA B 1 91 ? 63.763 -55.485 87.211 1.00 38.01 1306 ALA B CA 1
ATOM 2085 C C . ALA B 1 91 ? 62.414 -54.758 87.170 1.00 38.30 1306 ALA B C 1
ATOM 2086 O O . ALA B 1 91 ? 61.377 -55.342 87.494 1.00 42.10 1306 ALA B O 1
ATOM 2088 N N . ALA B 1 92 ? 62.412 -53.481 86.782 1.00 39.50 1307 ALA B N 1
ATOM 2089 C CA . ALA B 1 92 ? 61.164 -52.737 86.690 1.00 37.67 1307 ALA B CA 1
ATOM 2090 C C . ALA B 1 92 ? 60.275 -53.266 85.576 1.00 37.65 1307 ALA B C 1
ATOM 2091 O O . ALA B 1 92 ? 59.055 -53.389 85.760 1.00 37.32 1307 ALA B O 1
ATOM 2093 N N . ARG B 1 93 ? 60.853 -53.553 84.402 1.00 34.91 1308 ARG B N 1
ATOM 2094 C CA . ARG B 1 93 ? 60.038 -54.061 83.301 1.00 37.48 1308 ARG B CA 1
ATOM 2095 C C . ARG B 1 93 ? 59.318 -55.357 83.689 1.00 42.32 1308 ARG B C 1
ATOM 2096 O O . ARG B 1 93 ? 58.163 -55.572 83.300 1.00 41.00 1308 ARG B O 1
ATOM 2104 N N . SER B 1 94 ? 59.966 -56.207 84.490 1.00 39.39 1309 SER B N 1
ATOM 2105 C CA . SER B 1 94 ? 59.426 -57.506 84.868 1.00 45.21 1309 SER B CA 1
ATOM 2106 C C . SER B 1 94 ? 58.594 -57.481 86.141 1.00 46.28 1309 SER B C 1
ATOM 2107 O O . SER B 1 94 ? 58.076 -58.525 86.526 1.00 49.48 1309 SER B O 1
ATOM 2110 N N . GLY B 1 95 ? 58.490 -56.350 86.831 1.00 45.07 1310 GLY B N 1
ATOM 2111 C CA . GLY B 1 95 ? 57.703 -56.315 88.050 1.00 43.87 1310 GLY B CA 1
ATOM 2112 C C . GLY B 1 95 ? 58.328 -56.987 89.262 1.00 48.67 1310 GLY B C 1
ATOM 2113 O O . GLY B 1 95 ? 57.610 -57.469 90.142 1.00 48.00 1310 GLY B O 1
ATOM 2114 N N . HIS B 1 96 ? 59.647 -57.019 89.350 1.00 44.48 1311 HIS B N 1
ATOM 2115 C CA . HIS B 1 96 ? 60.288 -57.600 90.520 1.00 48.66 1311 HIS B CA 1
ATOM 2116 C C . HIS B 1 96 ? 60.577 -56.477 91.509 1.00 43.82 1311 HIS B C 1
ATOM 2117 O O . HIS B 1 96 ? 61.668 -55.918 91.566 1.00 40.31 1311 HIS B O 1
ATOM 2124 N N . ASP B 1 97 ? 59.555 -56.118 92.287 1.00 47.32 1312 ASP B N 1
ATOM 2125 C CA . ASP B 1 97 ? 59.718 -54.964 93.163 1.00 54.42 1312 ASP B CA 1
ATOM 2126 C C . ASP B 1 97 ? 60.714 -55.254 94.272 1.00 55.52 1312 ASP B C 1
ATOM 2127 O O . ASP B 1 97 ? 61.354 -54.329 94.788 1.00 54.98 1312 ASP B O 1
ATOM 2132 N N . GLN B 1 98 ? 60.853 -56.528 94.643 1.00 58.56 1313 GLN B N 1
ATOM 2133 C CA . GLN B 1 98 ? 61.924 -56.951 95.535 1.00 57.27 1313 GLN B CA 1
ATOM 2134 C C . GLN B 1 98 ? 63.276 -56.468 95.013 1.00 50.44 1313 GLN B C 1
ATOM 2135 O O . GLN B 1 98 ? 64.045 -55.808 95.725 1.00 50.52 1313 GLN B O 1
ATOM 2141 N N . VAL B 1 99 ? 63.557 -56.743 93.741 1.00 44.39 1314 VAL B N 1
ATOM 2142 C CA . VAL B 1 99 ? 64.832 -56.342 93.168 1.00 41.98 1314 VAL B CA 1
ATOM 2143 C C . VAL B 1 99 ? 64.889 -54.834 92.986 1.00 44.28 1314 VAL B C 1
ATOM 2144 O O . VAL B 1 99 ? 65.941 -54.210 93.193 1.00 41.05 1314 VAL B O 1
ATOM 2148 N N . VAL B 1 100 ? 63.754 -54.223 92.629 1.00 43.21 1315 VAL B N 1
ATOM 2149 C CA . VAL B 1 100 ? 63.710 -52.778 92.436 1.00 40.20 1315 VAL B CA 1
ATOM 2150 C C . VAL B 1 100 ? 64.112 -52.060 93.714 1.00 44.61 1315 VAL B C 1
ATOM 2151 O O . VAL B 1 100 ? 64.981 -51.179 93.699 1.00 42.36 1315 VAL B O 1
ATOM 2155 N N . GLU B 1 101 ? 63.513 -52.458 94.847 1.00 50.34 1316 GLU B N 1
ATOM 2156 C CA . GLU B 1 101 ? 63.832 -51.827 96.128 1.00 53.84 1316 GLU B CA 1
ATOM 2157 C C . GLU B 1 101 ? 65.304 -52.004 96.471 1.00 53.93 1316 GLU B C 1
ATOM 2158 O O . GLU B 1 101 ? 65.957 -51.071 96.955 1.00 55.26 1316 GLU B O 1
ATOM 2160 N N . LEU B 1 102 ? 65.843 -53.198 96.225 1.00 49.97 1317 LEU B N 1
ATOM 2161 C CA . LEU B 1 102 ? 67.236 -53.467 96.567 1.00 50.22 1317 LEU B CA 1
ATOM 2162 C C . LEU B 1 102 ? 68.179 -52.628 95.721 1.00 49.49 1317 LEU B C 1
ATOM 2163 O O . LEU B 1 102 ? 69.131 -52.040 96.242 1.00 49.07 1317 LEU B O 1
ATOM 2168 N N . LEU B 1 103 ? 67.911 -52.548 94.417 1.00 45.20 1318 LEU B N 1
ATOM 2169 C CA . LEU B 1 103 ? 68.730 -51.731 93.533 1.00 42.71 1318 LEU B CA 1
ATOM 2170 C C . LEU B 1 103 ? 68.677 -50.257 93.911 1.00 47.70 1318 LEU B C 1
ATOM 2171 O O . LEU B 1 103 ? 69.715 -49.584 93.957 1.00 50.15 1318 LEU B O 1
ATOM 2176 N N . LEU B 1 104 ? 67.481 -49.732 94.188 1.00 48.34 1319 LEU B N 1
ATOM 2177 C CA . LEU B 1 104 ? 67.387 -48.344 94.627 1.00 45.00 1319 LEU B CA 1
ATOM 2178 C C . LEU B 1 104 ? 68.126 -48.139 95.946 1.00 47.24 1319 LEU B C 1
ATOM 2179 O O . LEU B 1 104 ? 68.851 -47.154 96.114 1.00 49.51 1319 LEU B O 1
ATOM 2184 N N . GLU B 1 105 ? 67.958 -49.067 96.893 1.00 48.22 1320 GLU B N 1
ATOM 2185 C CA . GLU B 1 105 ? 68.632 -48.949 98.182 1.00 51.31 1320 GLU B CA 1
ATOM 2186 C C . GLU B 1 105 ? 70.150 -48.922 98.010 1.00 53.69 1320 GLU B C 1
ATOM 2187 O O . GLU B 1 105 ? 70.854 -48.222 98.749 1.00 52.19 1320 GLU B O 1
ATOM 2189 N N . ARG B 1 106 ? 70.672 -49.674 97.043 1.00 53.83 1321 ARG B N 1
ATOM 2190 C CA . ARG B 1 106 ? 72.103 -49.722 96.786 1.00 50.06 1321 ARG B CA 1
ATOM 2191 C C . ARG B 1 106 ? 72.528 -48.702 95.747 1.00 50.83 1321 ARG B C 1
ATOM 2192 O O . ARG B 1 106 ? 73.636 -48.803 95.212 1.00 55.17 1321 ARG B O 1
ATOM 2200 N N . GLY B 1 107 ? 71.673 -47.733 95.440 1.00 44.31 1322 GLY B N 1
ATOM 2201 C CA . GLY B 1 107 ? 72.096 -46.593 94.664 1.00 44.15 1322 GLY B CA 1
ATOM 2202 C C . GLY B 1 107 ? 71.964 -46.715 93.166 1.00 46.51 1322 GLY B C 1
ATOM 2203 O O . GLY B 1 107 ? 72.674 -46.010 92.443 1.00 46.97 1322 GLY B O 1
ATOM 2204 N N . ALA B 1 108 ? 71.110 -47.596 92.668 1.00 43.79 1323 ALA B N 1
ATOM 2205 C CA . ALA B 1 108 ? 70.884 -47.614 91.235 1.00 41.25 1323 ALA B CA 1
ATOM 2206 C C . ALA B 1 108 ? 70.250 -46.287 90.811 1.00 48.53 1323 ALA B C 1
ATOM 2207 O O . ALA B 1 108 ? 69.393 -45.741 91.529 1.00 43.41 1323 ALA B O 1
ATOM 2209 N N . PRO B 1 109 ? 70.676 -45.720 89.683 1.00 46.63 1324 PRO B N 1
ATOM 2210 C CA . PRO B 1 109 ? 70.156 -44.419 89.247 1.00 38.34 1324 PRO B CA 1
ATOM 2211 C C . PRO B 1 109 ? 68.844 -44.573 88.488 1.00 35.50 1324 PRO B C 1
ATOM 2212 O O . PRO B 1 109 ? 68.812 -45.131 87.391 1.00 37.85 1324 PRO B O 1
ATOM 2216 N N . LEU B 1 110 ? 67.756 -44.056 89.070 1.00 37.05 1325 LEU B N 1
ATOM 2217 C CA . LEU B 1 110 ? 66.462 -44.204 88.419 1.00 39.80 1325 LEU B CA 1
ATOM 2218 C C . LEU B 1 110 ? 66.211 -43.164 87.328 1.00 39.34 1325 LEU B C 1
ATOM 2219 O O . LEU B 1 110 ? 65.187 -43.253 86.641 1.00 34.99 1325 LEU B O 1
ATOM 2224 N N . LEU B 1 111 ? 67.119 -42.212 87.126 1.00 35.02 1326 LEU B N 1
ATOM 2225 C CA . LEU B 1 111 ? 66.986 -41.287 86.010 1.00 33.58 1326 LEU B CA 1
ATOM 2226 C C . LEU B 1 111 ? 67.649 -41.817 84.755 1.00 32.66 1326 LEU B C 1
ATOM 2227 O O . LEU B 1 111 ? 67.546 -41.176 83.708 1.00 28.32 1326 LEU B O 1
ATOM 2232 N N . ALA B 1 112 ? 68.308 -42.972 84.818 1.00 29.92 1327 ALA B N 1
ATOM 2233 C CA . ALA B 1 112 ? 68.929 -43.470 83.610 1.00 30.73 1327 ALA B CA 1
ATOM 2234 C C . ALA B 1 112 ? 67.849 -43.789 82.597 1.00 35.15 1327 ALA B C 1
ATOM 2235 O O . ALA B 1 112 ? 66.762 -44.247 82.952 1.00 32.76 1327 ALA B O 1
ATOM 2237 N N . ARG B 1 113 ? 68.116 -43.472 81.337 1.00 37.17 1328 ARG B N 1
ATOM 2238 C CA . ARG B 1 113 ? 67.157 -43.753 80.285 1.00 32.82 1328 ARG B CA 1
ATOM 2239 C C . ARG B 1 113 ? 67.834 -44.473 79.139 1.00 30.87 1328 ARG B C 1
ATOM 2240 O O . ARG B 1 113 ? 69.013 -44.272 78.869 1.00 32.71 1328 ARG B O 1
ATOM 2248 N N . THR B 1 114 ? 67.005 -45.180 78.383 1.00 30.94 1329 THR B N 1
ATOM 2249 C CA . THR B 1 114 ? 67.415 -45.891 77.189 1.00 34.40 1329 THR B CA 1
ATOM 2250 C C . THR B 1 114 ? 67.602 -44.929 76.027 1.00 35.56 1329 THR B C 1
ATOM 2251 O O . THR B 1 114 ? 67.357 -43.726 76.133 1.00 32.46 1329 THR B O 1
ATOM 2255 N N . LYS B 1 115 ? 68.077 -45.489 74.909 1.00 35.63 1330 LYS B N 1
ATOM 2256 C CA . LYS B 1 115 ? 68.299 -44.707 73.699 1.00 37.26 1330 LYS B CA 1
ATOM 2257 C C . LYS B 1 115 ? 67.015 -43.994 73.250 1.00 42.63 1330 LYS B C 1
ATOM 2258 O O . LYS B 1 115 ? 67.074 -42.869 72.749 1.00 47.83 1330 LYS B O 1
ATOM 2260 N N . ASN B 1 116 ? 65.847 -44.627 73.417 1.00 41.89 1331 ASN B N 1
ATOM 2261 C CA . ASN B 1 116 ? 64.562 -43.994 73.117 1.00 40.62 1331 ASN B CA 1
ATOM 2262 C C . ASN B 1 116 ? 64.005 -43.159 74.270 1.00 35.45 1331 ASN B C 1
ATOM 2263 O O . ASN B 1 116 ? 62.914 -42.606 74.130 1.00 31.81 1331 ASN B O 1
ATOM 2268 N N . GLY B 1 117 ? 64.702 -43.057 75.398 1.00 33.53 1332 GLY B N 1
ATOM 2269 C CA . GLY B 1 117 ? 64.254 -42.204 76.483 1.00 31.71 1332 GLY B CA 1
ATOM 2270 C C . GLY B 1 117 ? 63.404 -42.839 77.571 1.00 29.97 1332 GLY B C 1
ATOM 2271 O O . GLY B 1 117 ? 62.836 -42.112 78.394 1.00 35.26 1332 GLY B O 1
ATOM 2272 N N . LEU B 1 118 ? 63.286 -44.153 77.615 1.00 32.90 1333 LEU B N 1
ATOM 2273 C CA . LEU B 1 118 ? 62.490 -44.785 78.665 1.00 34.99 1333 LEU B CA 1
ATOM 2274 C C . LEU B 1 118 ? 63.275 -44.860 79.972 1.00 32.33 1333 LEU B C 1
ATOM 2275 O O . LEU B 1 118 ? 64.417 -45.334 80.012 1.00 32.71 1333 LEU B O 1
ATOM 2280 N N . SER B 1 119 ? 62.671 -44.382 81.032 1.00 34.31 1334 SER B N 1
ATOM 2281 C CA . SER B 1 119 ? 63.211 -44.577 82.364 1.00 33.00 1334 SER B CA 1
ATOM 2282 C C . SER B 1 119 ? 62.663 -45.873 82.935 1.00 34.57 1334 SER B C 1
ATOM 2283 O O . SER B 1 119 ? 61.748 -46.488 82.366 1.00 31.64 1334 SER B O 1
ATOM 2286 N N . PRO B 1 120 ? 63.199 -46.350 84.063 1.00 37.67 1335 PRO B N 1
ATOM 2287 C CA . PRO B 1 120 ? 62.597 -47.552 84.671 1.00 35.58 1335 PRO B CA 1
ATOM 2288 C C . PRO B 1 120 ? 61.148 -47.335 85.034 1.00 33.96 1335 PRO B C 1
ATOM 2289 O O . PRO B 1 120 ? 60.342 -48.271 84.947 1.00 36.98 1335 PRO B O 1
ATOM 2293 N N . LEU B 1 121 ? 60.785 -46.111 85.409 1.00 33.75 1336 LEU B N 1
ATOM 2294 C CA . LEU B 1 121 ? 59.380 -45.794 85.663 1.00 31.92 1336 LEU B CA 1
ATOM 2295 C C . LEU B 1 121 ? 58.502 -46.091 84.442 1.00 31.72 1336 LEU B C 1
ATOM 2296 O O . LEU B 1 121 ? 57.438 -46.717 84.569 1.00 31.81 1336 LEU B O 1
ATOM 2301 N N . HIS B 1 122 ? 58.927 -45.650 83.246 1.00 26.66 1337 HIS B N 1
ATOM 2302 C CA . HIS B 1 122 ? 58.157 -45.963 82.038 1.00 27.05 1337 HIS B CA 1
ATOM 2303 C C . HIS B 1 122 ? 57.990 -47.474 81.870 1.00 34.65 1337 HIS B C 1
ATOM 2304 O O . HIS B 1 122 ? 56.959 -47.944 81.363 1.00 30.00 1337 HIS B O 1
ATOM 2311 N N . MET B 1 123 ? 59.000 -48.250 82.279 1.00 33.35 1338 MET B N 1
ATOM 2312 C CA . MET B 1 123 ? 58.958 -49.695 82.041 1.00 35.03 1338 MET B CA 1
ATOM 2313 C C . MET B 1 123 ? 58.111 -50.396 83.093 1.00 34.35 1338 MET B C 1
ATOM 2314 O O . MET B 1 123 ? 57.399 -51.350 82.775 1.00 34.20 1338 MET B O 1
ATOM 2319 N N . ALA B 1 124 ? 58.155 -49.924 84.343 1.00 35.40 1339 ALA B N 1
ATOM 2320 C CA . ALA B 1 124 ? 57.199 -50.409 85.334 1.00 38.01 1339 ALA B CA 1
ATOM 2321 C C . ALA B 1 124 ? 55.766 -50.101 84.912 1.00 36.33 1339 ALA B C 1
ATOM 2322 O O . ALA B 1 124 ? 54.866 -50.925 85.100 1.00 42.20 1339 ALA B O 1
ATOM 2324 N N . ALA B 1 125 ? 55.540 -48.931 84.316 1.00 36.68 1340 ALA B N 1
ATOM 2325 C CA . ALA B 1 125 ? 54.186 -48.578 83.913 1.00 37.64 1340 ALA B CA 1
ATOM 2326 C C . ALA B 1 125 ? 53.726 -49.454 82.770 1.00 38.81 1340 ALA B C 1
ATOM 2327 O O . ALA B 1 125 ? 52.555 -49.841 82.710 1.00 40.49 1340 ALA B O 1
ATOM 2329 N N . GLN B 1 126 ? 54.647 -49.782 81.865 1.00 36.85 1341 GLN B N 1
ATOM 2330 C CA . GLN B 1 126 ? 54.327 -50.612 80.718 1.00 38.41 1341 GLN B CA 1
ATOM 2331 C C . GLN B 1 126 ? 53.791 -51.976 81.145 1.00 45.21 1341 GLN B C 1
ATOM 2332 O O . GLN B 1 126 ? 53.007 -52.599 80.415 1.00 47.82 1341 GLN B O 1
ATOM 2338 N N . GLY B 1 127 ? 54.183 -52.451 82.328 1.00 45.34 1342 GLY B N 1
ATOM 2339 C CA . GLY B 1 127 ? 53.744 -53.744 82.813 1.00 43.30 1342 GLY B CA 1
ATOM 2340 C C . GLY B 1 127 ? 52.724 -53.707 83.927 1.00 41.42 1342 GLY B C 1
ATOM 2341 O O . GLY B 1 127 ? 52.448 -54.755 84.525 1.00 42.25 1342 GLY B O 1
ATOM 2342 N N . ASP B 1 128 ? 52.142 -52.546 84.231 1.00 34.63 1343 ASP B N 1
ATOM 2343 C CA . ASP B 1 128 ? 51.186 -52.411 85.330 1.00 49.30 1343 ASP B CA 1
ATOM 2344 C C . ASP B 1 128 ? 51.797 -52.822 86.667 1.00 46.35 1343 ASP B C 1
ATOM 2345 O O . ASP B 1 128 ? 51.094 -53.281 87.567 1.00 43.34 1343 ASP B O 1
ATOM 2350 N N . HIS B 1 129 ? 53.106 -52.645 86.821 1.00 44.60 1344 HIS B N 1
ATOM 2351 C CA . HIS B 1 129 ? 53.791 -53.068 88.039 1.00 43.79 1344 HIS B CA 1
ATOM 2352 C C . HIS B 1 129 ? 53.684 -51.939 89.063 1.00 46.12 1344 HIS B C 1
ATOM 2353 O O . HIS B 1 129 ? 54.538 -51.058 89.161 1.00 43.88 1344 HIS B O 1
ATOM 2360 N N . VAL B 1 130 ? 52.583 -51.980 89.822 1.00 46.56 1345 VAL B N 1
ATOM 2361 C CA . VAL B 1 130 ? 52.218 -50.921 90.763 1.00 48.95 1345 VAL B CA 1
ATOM 2362 C C . VAL B 1 130 ? 53.255 -50.788 91.877 1.00 51.61 1345 VAL B C 1
ATOM 2363 O O . VAL B 1 130 ? 53.622 -49.671 92.278 1.00 49.83 1345 VAL B O 1
ATOM 2367 N N . GLU B 1 131 ? 53.711 -51.919 92.428 1.00 50.87 1346 GLU B N 1
ATOM 2368 C CA . GLU B 1 131 ? 54.704 -51.856 93.497 1.00 51.28 1346 GLU B CA 1
ATOM 2369 C C . GLU B 1 131 ? 56.030 -51.304 92.989 1.00 43.17 1346 GLU B C 1
ATOM 2370 O O . GLU B 1 131 ? 56.705 -50.549 93.696 1.00 42.61 1346 GLU B O 1
ATOM 2376 N N . CYS B 1 132 ? 56.429 -51.665 91.770 1.00 36.27 1347 CYS B N 1
ATOM 2377 C CA . CYS B 1 132 ? 57.653 -51.084 91.228 1.00 43.12 1347 CYS B CA 1
ATOM 2378 C C . CYS B 1 132 ? 57.489 -49.590 91.020 1.00 40.53 1347 CYS B C 1
ATOM 2379 O O . CYS B 1 132 ? 58.399 -48.816 91.328 1.00 43.11 1347 CYS B O 1
ATOM 2382 N N . VAL B 1 133 ? 56.325 -49.170 90.528 1.00 38.02 1348 VAL B N 1
ATOM 2383 C CA . VAL B 1 133 ? 56.068 -47.747 90.330 1.00 40.19 1348 VAL B CA 1
ATOM 2384 C C . VAL B 1 133 ? 56.141 -47.021 91.674 1.00 39.50 1348 VAL B C 1
ATOM 2385 O O . VAL B 1 133 ? 56.769 -45.960 91.790 1.00 40.34 1348 VAL B O 1
ATOM 2389 N N . LYS B 1 134 ? 55.547 -47.605 92.718 1.00 36.52 1349 LYS B N 1
ATOM 2390 C CA . LYS B 1 134 ? 55.563 -46.956 94.027 1.00 40.23 1349 LYS B CA 1
ATOM 2391 C C . LYS B 1 134 ? 56.988 -46.809 94.576 1.00 44.83 1349 LYS B C 1
ATOM 2392 O O . LYS B 1 134 ? 57.337 -45.754 95.119 1.00 47.78 1349 LYS B O 1
ATOM 2394 N N . HIS B 1 135 ? 57.831 -47.848 94.438 1.00 43.43 1350 HIS B N 1
ATOM 2395 C CA . HIS B 1 135 ? 59.211 -47.752 94.914 1.00 48.48 1350 HIS B CA 1
ATOM 2396 C C . HIS B 1 135 ? 59.991 -46.679 94.161 1.00 45.95 1350 HIS B C 1
ATOM 2397 O O . HIS B 1 135 ? 60.752 -45.905 94.763 1.00 42.42 1350 HIS B O 1
ATOM 2404 N N . LEU B 1 136 ? 59.816 -46.620 92.843 1.00 39.64 1351 LEU B N 1
ATOM 2405 C CA . LEU B 1 136 ? 60.522 -45.628 92.053 1.00 35.11 1351 LEU B CA 1
ATOM 2406 C C . LEU B 1 136 ? 60.108 -44.208 92.451 1.00 37.19 1351 LEU B C 1
ATOM 2407 O O . LEU B 1 136 ? 60.962 -43.331 92.647 1.00 38.41 1351 LEU B O 1
ATOM 2412 N N . LEU B 1 137 ? 58.800 -43.965 92.594 1.00 33.03 1352 LEU B N 1
ATOM 2413 C CA . LEU B 1 137 ? 58.340 -42.629 92.962 1.00 34.97 1352 LEU B CA 1
ATOM 2414 C C . LEU B 1 137 ? 58.795 -42.256 94.371 1.00 40.96 1352 LEU B C 1
ATOM 2415 O O . LEU B 1 137 ? 59.149 -41.100 94.624 1.00 45.46 1352 LEU B O 1
ATOM 2420 N N . GLN B 1 138 ? 58.807 -43.223 95.291 1.00 38.20 1353 GLN B N 1
ATOM 2421 C CA . GLN B 1 138 ? 59.285 -42.954 96.643 1.00 43.50 1353 GLN B CA 1
ATOM 2422 C C . GLN B 1 138 ? 60.755 -42.558 96.646 1.00 43.70 1353 GLN B C 1
ATOM 2423 O O . GLN B 1 138 ? 61.179 -41.726 97.458 1.00 42.74 1353 GLN B O 1
ATOM 2429 N N . HIS B 1 139 ? 61.557 -43.154 95.768 1.00 42.56 1354 HIS B N 1
ATOM 2430 C CA . HIS B 1 139 ? 62.947 -42.738 95.627 1.00 42.65 1354 HIS B CA 1
ATOM 2431 C C . HIS B 1 139 ? 63.115 -41.554 94.670 1.00 38.94 1354 HIS B C 1
ATOM 2432 O O . HIS B 1 139 ? 64.158 -41.436 94.021 1.00 39.32 1354 HIS B O 1
ATOM 2439 N N . LYS B 1 140 ? 62.105 -40.687 94.564 1.00 39.24 1355 LYS B N 1
ATOM 2440 C CA . LYS B 1 140 ? 62.151 -39.357 93.937 1.00 43.93 1355 LYS B CA 1
ATOM 2441 C C . LYS B 1 140 ? 62.086 -39.376 92.410 1.00 44.43 1355 LYS B C 1
ATOM 2442 O O . LYS B 1 140 ? 62.347 -38.331 91.800 1.00 42.49 1355 LYS B O 1
ATOM 2444 N N . ALA B 1 141 ? 61.741 -40.502 91.768 1.00 41.48 1356 ALA B N 1
ATOM 2445 C CA . ALA B 1 141 ? 61.617 -40.527 90.306 1.00 36.90 1356 ALA B CA 1
ATOM 2446 C C . ALA B 1 141 ? 60.570 -39.528 89.837 1.00 34.26 1356 ALA B C 1
ATOM 2447 O O . ALA B 1 141 ? 59.457 -39.503 90.383 1.00 35.50 1356 ALA B O 1
ATOM 2449 N N . PRO B 1 142 ? 60.872 -38.710 88.827 1.00 31.18 1357 PRO B N 1
ATOM 2450 C CA . PRO B 1 142 ? 59.914 -37.682 88.394 1.00 28.83 1357 PRO B CA 1
ATOM 2451 C C . PRO B 1 142 ? 58.705 -38.310 87.727 1.00 28.10 1357 PRO B C 1
ATOM 2452 O O . PRO B 1 142 ? 58.833 -39.055 86.754 1.00 33.32 1357 PRO B O 1
ATOM 2456 N N . VAL B 1 143 ? 57.523 -37.976 88.245 1.00 27.40 1358 VAL B N 1
ATOM 2457 C CA . VAL B 1 143 ? 56.310 -38.638 87.791 1.00 23.20 1358 VAL B CA 1
ATOM 2458 C C . VAL B 1 143 ? 56.088 -38.373 86.319 1.00 28.63 1358 VAL B C 1
ATOM 2459 O O . VAL B 1 143 ? 55.609 -39.255 85.590 1.00 29.18 1358 VAL B O 1
ATOM 2463 N N . ASP B 1 144 ? 56.496 -37.202 85.834 1.00 30.78 1359 ASP B N 1
ATOM 2464 C CA . ASP B 1 144 ? 56.302 -36.864 84.435 1.00 30.83 1359 ASP B CA 1
ATOM 2465 C C . ASP B 1 144 ? 57.624 -36.831 83.645 1.00 29.42 1359 ASP B C 1
ATOM 2466 O O . ASP B 1 144 ? 57.764 -36.053 82.693 1.00 29.93 1359 ASP B O 1
ATOM 2471 N N . ASP B 1 145 ? 58.603 -37.682 84.014 1.00 27.99 1360 ASP B N 1
ATOM 2472 C CA . ASP B 1 145 ? 59.721 -37.958 83.117 1.00 26.93 1360 ASP B CA 1
ATOM 2473 C C . ASP B 1 145 ? 59.196 -38.283 81.725 1.00 29.35 1360 ASP B C 1
ATOM 2474 O O . ASP B 1 145 ? 58.170 -38.962 81.596 1.00 30.12 1360 ASP B O 1
ATOM 2479 N N . VAL B 1 146 ? 59.893 -37.798 80.681 1.00 27.40 1361 VAL B N 1
ATOM 2480 C CA . VAL B 1 146 ? 59.455 -37.998 79.299 1.00 30.30 1361 VAL B CA 1
ATOM 2481 C C . VAL B 1 146 ? 60.493 -38.788 78.501 1.00 31.16 1361 VAL B C 1
ATOM 2482 O O . VAL B 1 146 ? 61.694 -38.756 78.782 1.00 29.61 1361 VAL B O 1
ATOM 2486 N N . THR B 1 147 ? 60.001 -39.538 77.511 1.00 29.07 1362 THR B N 1
ATOM 2487 C CA . THR B 1 147 ? 60.834 -40.213 76.532 1.00 29.26 1362 THR B CA 1
ATOM 2488 C C . THR B 1 147 ? 61.151 -39.240 75.399 1.00 29.05 1362 THR B C 1
ATOM 2489 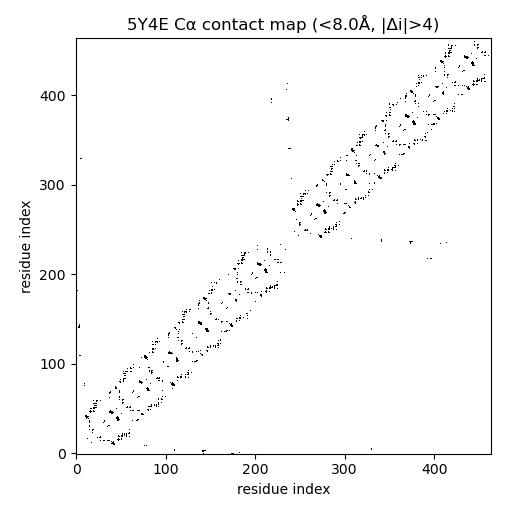O O . THR B 1 147 ? 60.637 -38.125 75.362 1.00 29.88 1362 THR B O 1
ATOM 2493 N N . LEU B 1 148 ? 61.950 -39.693 74.423 1.00 29.10 1363 LEU B N 1
ATOM 2494 C CA . LEU B 1 148 ? 62.204 -38.888 73.229 1.00 31.08 1363 LEU B CA 1
ATOM 2495 C C . LEU B 1 148 ? 60.935 -38.544 72.479 1.00 35.76 1363 LEU B C 1
ATOM 2496 O O . LEU B 1 148 ? 60.928 -37.568 71.724 1.00 40.80 1363 LEU B O 1
ATOM 2501 N N . ASP B 1 149 ? 59.885 -39.343 72.616 1.00 32.50 1364 ASP B N 1
ATOM 2502 C CA . ASP B 1 149 ? 58.597 -39.007 72.017 1.00 37.66 1364 ASP B CA 1
ATOM 2503 C C . ASP B 1 149 ? 57.744 -38.131 72.932 1.00 35.55 1364 ASP B C 1
ATOM 2504 O O . ASP B 1 149 ? 56.557 -37.974 72.665 1.00 28.81 1364 ASP B O 1
ATOM 2509 N N . TYR B 1 150 ? 58.299 -37.640 74.045 1.00 32.78 1365 TYR B N 1
ATOM 2510 C CA . TYR B 1 150 ? 57.592 -36.813 75.013 1.00 34.41 1365 TYR B CA 1
ATOM 2511 C C . TYR B 1 150 ? 56.567 -37.606 75.825 1.00 33.41 1365 TYR B C 1
ATOM 2512 O O . TYR B 1 150 ? 55.640 -37.023 76.410 1.00 33.13 1365 TYR B O 1
ATOM 2521 N N . LEU B 1 151 ? 56.687 -38.920 75.867 1.00 29.18 1366 LEU B N 1
ATOM 2522 C CA . LEU B 1 151 ? 55.726 -39.720 76.611 1.00 27.54 1366 LEU B CA 1
ATOM 2523 C C . LEU B 1 151 ? 56.070 -39.752 78.083 1.00 25.24 1366 LEU B C 1
ATOM 2524 O O . LEU B 1 151 ? 57.193 -40.098 78.457 1.00 29.12 1366 LEU B O 1
ATOM 2529 N N . THR B 1 152 ? 55.094 -39.418 78.916 1.00 24.79 1367 THR B N 1
ATOM 2530 C CA . THR B 1 152 ? 55.186 -39.710 80.336 1.00 22.95 1367 THR B CA 1
ATOM 2531 C C . THR B 1 152 ? 54.738 -41.144 80.591 1.00 27.12 1367 THR B C 1
ATOM 2532 O O . THR B 1 152 ? 54.154 -41.814 79.726 1.00 26.20 1367 THR B O 1
ATOM 2536 N N . ALA B 1 153 ? 55.027 -41.611 81.804 1.00 25.42 1368 ALA B N 1
ATOM 2537 C CA . ALA B 1 153 ? 54.539 -42.914 82.240 1.00 30.77 1368 ALA B CA 1
ATOM 2538 C C . ALA B 1 153 ? 53.016 -42.984 82.185 1.00 32.81 1368 ALA B C 1
ATOM 2539 O O . ALA B 1 153 ? 52.453 -44.061 81.932 1.00 37.96 1368 ALA B O 1
ATOM 2541 N N . LEU B 1 154 ? 52.331 -41.855 82.412 1.00 29.64 1369 LEU B N 1
ATOM 2542 C CA . LEU B 1 154 ? 50.877 -41.842 82.278 1.00 31.25 1369 LEU B CA 1
ATOM 2543 C C . LEU B 1 154 ? 50.454 -42.098 80.829 1.00 30.06 1369 LEU B C 1
ATOM 2544 O O . LEU B 1 154 ? 49.492 -42.836 80.585 1.00 33.72 1369 LEU B O 1
ATOM 2549 N N . HIS B 1 155 ? 51.152 -41.495 79.856 1.00 25.68 1370 HIS B N 1
ATOM 2550 C CA . HIS B 1 155 ? 50.905 -41.827 78.453 1.00 30.40 1370 HIS B CA 1
ATOM 2551 C C . HIS B 1 155 ? 51.075 -43.318 78.230 1.00 31.33 1370 HIS B C 1
ATOM 2552 O O . HIS B 1 155 ? 50.261 -43.959 77.552 1.00 31.26 1370 HIS B O 1
ATOM 2559 N N . VAL B 1 156 ? 52.141 -43.881 78.804 1.00 31.14 1371 VAL B N 1
ATOM 2560 C CA . VAL B 1 156 ? 52.440 -45.298 78.626 1.00 34.20 1371 VAL B CA 1
ATOM 2561 C C . VAL B 1 156 ? 51.333 -46.148 79.233 1.00 36.80 1371 VAL B C 1
ATOM 2562 O O . VAL B 1 156 ? 50.831 -47.090 78.602 1.00 36.51 1371 VAL B O 1
ATOM 2566 N N . ALA B 1 157 ? 50.923 -45.807 80.462 1.00 38.05 1372 ALA B N 1
ATOM 2567 C CA . ALA B 1 157 ? 49.834 -46.528 81.122 1.00 34.97 1372 ALA B CA 1
ATOM 2568 C C . ALA B 1 157 ? 48.557 -46.439 80.307 1.00 32.79 1372 ALA B C 1
ATOM 2569 O O . ALA B 1 157 ? 47.849 -47.437 80.134 1.00 34.05 1372 ALA B O 1
ATOM 2571 N N . ALA B 1 158 ? 48.222 -45.237 79.833 1.00 29.71 1373 ALA B N 1
ATOM 2572 C CA . ALA B 1 158 ? 47.017 -45.089 79.027 1.00 31.91 1373 ALA B CA 1
ATOM 2573 C C . ALA B 1 158 ? 47.123 -45.921 77.759 1.00 37.31 1373 ALA B C 1
ATOM 2574 O O . ALA B 1 158 ? 46.142 -46.539 77.318 1.00 36.92 1373 ALA B O 1
ATOM 2576 N N . HIS B 1 159 ? 48.312 -45.945 77.158 1.00 36.75 1374 HIS B N 1
ATOM 2577 C CA . HIS B 1 159 ? 48.480 -46.659 75.900 1.00 38.43 1374 HIS B CA 1
ATOM 2578 C C . HIS B 1 159 ? 48.244 -48.153 76.081 1.00 39.94 1374 HIS B C 1
ATOM 2579 O O . HIS B 1 159 ? 47.511 -48.778 75.297 1.00 40.83 1374 HIS B O 1
ATOM 2586 N N . CYS B 1 160 ? 48.785 -48.724 77.157 1.00 36.21 1375 CYS B N 1
ATOM 2587 C CA . CYS B 1 160 ? 48.568 -50.140 77.441 1.00 40.81 1375 CYS B CA 1
ATOM 2588 C C . CYS B 1 160 ? 47.226 -50.430 78.122 1.00 42.24 1375 CYS B C 1
ATOM 2589 O O . CYS B 1 160 ? 46.890 -51.599 78.307 1.00 48.73 1375 CYS B O 1
ATOM 2592 N N . GLY B 1 161 ? 46.442 -49.423 78.486 1.00 42.39 1376 GLY B N 1
ATOM 2593 C CA . GLY B 1 161 ? 45.182 -49.686 79.171 1.00 45.03 1376 GLY B CA 1
ATOM 2594 C C . GLY B 1 161 ? 45.314 -50.165 80.602 1.00 44.99 1376 GLY B C 1
ATOM 2595 O O . GLY B 1 161 ? 44.394 -50.807 81.124 1.00 45.02 1376 GLY B O 1
ATOM 2596 N N . HIS B 1 162 ? 46.429 -49.856 81.264 1.00 42.61 1377 HIS B N 1
ATOM 2597 C CA . HIS B 1 162 ? 46.674 -50.328 82.626 1.00 40.55 1377 HIS B CA 1
ATOM 2598 C C . HIS B 1 162 ? 45.975 -49.384 83.605 1.00 40.16 1377 HIS B C 1
ATOM 2599 O O . HIS B 1 162 ? 46.493 -48.308 83.934 1.00 32.86 1377 HIS B O 1
ATOM 2606 N N . TYR B 1 163 ? 44.798 -49.805 84.086 1.00 39.73 1378 TYR B N 1
ATOM 2607 C CA . TYR B 1 163 ? 44.016 -48.994 85.016 1.00 39.74 1378 TYR B CA 1
ATOM 2608 C C . TYR B 1 163 ? 44.771 -48.731 86.312 1.00 37.04 1378 TYR B C 1
ATOM 2609 O O . TYR B 1 163 ? 44.751 -47.609 86.823 1.00 38.40 1378 TYR B O 1
ATOM 2618 N N . ARG B 1 164 ? 45.432 -49.751 86.871 1.00 40.35 1379 ARG B N 1
ATOM 2619 C CA . ARG B 1 164 ? 45.946 -49.622 88.234 1.00 41.84 1379 ARG B CA 1
ATOM 2620 C C . ARG B 1 164 ? 47.113 -48.639 88.312 1.00 39.25 1379 ARG B C 1
ATOM 2621 O O . ARG B 1 164 ? 47.157 -47.797 89.214 1.00 42.23 1379 ARG B O 1
ATOM 2629 N N . VAL B 1 165 ? 48.074 -48.718 87.389 1.00 37.22 1380 VAL B N 1
ATOM 2630 C CA . VAL B 1 165 ? 49.145 -47.733 87.459 1.00 36.44 1380 VAL B CA 1
ATOM 2631 C C . VAL B 1 165 ? 48.663 -46.366 86.976 1.00 34.39 1380 VAL B C 1
ATOM 2632 O O . VAL B 1 165 ? 49.217 -45.343 87.387 1.00 35.61 1380 VAL B O 1
ATOM 2636 N N . THR B 1 166 ? 47.660 -46.307 86.085 1.00 38.83 1381 THR B N 1
ATOM 2637 C CA . THR B 1 166 ? 47.103 -45.002 85.699 1.00 33.22 1381 THR B CA 1
ATOM 2638 C C . THR B 1 166 ? 46.581 -44.264 86.928 1.00 31.53 1381 THR B C 1
ATOM 2639 O O . THR B 1 166 ? 46.890 -43.089 87.141 1.00 33.08 1381 THR B O 1
ATOM 2643 N N . LYS B 1 167 ? 45.798 -44.953 87.761 1.00 33.45 1382 LYS B N 1
ATOM 2644 C CA . LYS B 1 167 ? 45.249 -44.334 88.964 1.00 39.89 1382 LYS B CA 1
ATOM 2645 C C . LYS B 1 167 ? 46.361 -43.917 89.923 1.00 39.63 1382 LYS B C 1
ATOM 2646 O O . LYS B 1 167 ? 46.370 -42.787 90.431 1.00 38.03 1382 LYS B O 1
ATOM 2652 N N . LEU B 1 168 ? 47.325 -44.806 90.173 1.00 31.84 1383 LEU B N 1
ATOM 2653 C CA . LEU B 1 168 ? 48.436 -44.447 91.059 1.00 38.60 1383 LEU B CA 1
ATOM 2654 C C . LEU B 1 168 ? 49.224 -43.230 90.541 1.00 34.79 1383 LEU B C 1
ATOM 2655 O O . LEU B 1 168 ? 49.575 -42.335 91.320 1.00 38.90 1383 LEU B O 1
ATOM 2660 N N . LEU B 1 169 ? 49.534 -43.190 89.240 1.00 31.44 1384 LEU B N 1
ATOM 2661 C CA . LEU B 1 169 ? 50.240 -42.028 88.698 1.00 34.66 1384 LEU B CA 1
ATOM 2662 C C . LEU B 1 169 ? 49.408 -40.759 88.849 1.00 35.16 1384 LEU B C 1
ATOM 2663 O O . LEU B 1 169 ? 49.935 -39.692 89.197 1.00 35.48 1384 LEU B O 1
ATOM 2668 N N . LEU B 1 170 ? 48.099 -40.862 88.614 1.00 34.70 1385 LEU B N 1
ATOM 2669 C CA . LEU B 1 170 ? 47.237 -39.696 88.741 1.00 37.32 1385 LEU B CA 1
ATOM 2670 C C . LEU B 1 170 ? 47.198 -39.213 90.179 1.00 35.66 1385 LEU B C 1
ATOM 2671 O O . LEU B 1 170 ? 47.179 -38.004 90.433 1.00 38.16 1385 LEU B O 1
ATOM 2676 N N . ASP B 1 171 ? 47.186 -40.138 91.138 1.00 33.91 1386 ASP B N 1
ATOM 2677 C CA . ASP B 1 171 ? 47.248 -39.731 92.534 1.00 34.19 1386 ASP B CA 1
ATOM 2678 C C . ASP B 1 171 ? 48.631 -39.234 92.912 1.00 40.53 1386 ASP B C 1
ATOM 2679 O O . ASP B 1 171 ? 48.787 -38.635 93.978 1.00 40.73 1386 ASP B O 1
ATOM 2684 N N . LYS B 1 172 ? 49.639 -39.502 92.083 1.00 38.07 1387 LYS B N 1
ATOM 2685 C CA . LYS B 1 172 ? 50.985 -38.993 92.284 1.00 36.38 1387 LYS B CA 1
ATOM 2686 C C . LYS B 1 172 ? 51.253 -37.751 91.433 1.00 39.99 1387 LYS B C 1
ATOM 2687 O O . LYS B 1 172 ? 52.395 -37.490 91.044 1.00 41.96 1387 LYS B O 1
ATOM 2693 N N . ARG B 1 173 ? 50.199 -36.992 91.133 1.00 38.22 1388 ARG B N 1
ATOM 2694 C CA . ARG B 1 173 ? 50.291 -35.669 90.536 1.00 39.77 1388 ARG B CA 1
ATOM 2695 C C . ARG B 1 173 ? 50.793 -35.732 89.100 1.00 36.07 1388 ARG B C 1
ATOM 2696 O O . ARG B 1 173 ? 51.351 -34.763 88.601 1.00 35.82 1388 ARG B O 1
ATOM 2698 N N . ALA B 1 174 ? 50.587 -36.860 88.424 1.00 32.42 1389 ALA B N 1
ATOM 2699 C CA . ALA B 1 174 ? 50.835 -36.912 86.991 1.00 31.31 1389 ALA B CA 1
ATOM 2700 C C . ALA B 1 174 ? 49.870 -35.975 86.276 1.00 32.04 1389 ALA B C 1
ATOM 2701 O O . ALA B 1 174 ? 48.707 -35.845 86.658 1.00 30.39 1389 ALA B O 1
ATOM 2703 N N . ASN B 1 175 ? 50.370 -35.285 85.271 1.00 32.59 1390 ASN B N 1
ATOM 2704 C CA . ASN B 1 175 ? 49.578 -34.295 84.547 1.00 30.28 1390 ASN B CA 1
ATOM 2705 C C . ASN B 1 175 ? 48.670 -35.018 83.558 1.00 31.88 1390 ASN B C 1
ATOM 2706 O O . ASN B 1 175 ? 49.155 -35.641 82.611 1.00 32.67 1390 ASN B O 1
ATOM 2711 N N . PRO B 1 176 ? 47.348 -34.970 83.753 1.00 31.80 1391 PRO B N 1
ATOM 2712 C CA . PRO B 1 176 ? 46.446 -35.687 82.842 1.00 31.20 1391 PRO B CA 1
ATOM 2713 C C . PRO B 1 176 ? 46.363 -35.058 81.464 1.00 32.44 1391 PRO B C 1
ATOM 2714 O O . PRO B 1 176 ? 45.781 -35.668 80.561 1.00 31.50 1391 PRO B O 1
ATOM 2718 N N . ASN B 1 177 ? 46.949 -33.877 81.270 1.00 33.74 1392 ASN B N 1
ATOM 2719 C CA . ASN B 1 177 ? 46.933 -33.182 79.992 1.00 30.81 1392 ASN B CA 1
ATOM 2720 C C . ASN B 1 177 ? 48.331 -33.043 79.391 1.00 32.90 1392 ASN B C 1
ATOM 2721 O O . ASN B 1 177 ? 48.517 -32.269 78.437 1.00 30.13 1392 ASN B O 1
ATOM 2726 N N . ALA B 1 178 ? 49.280 -33.817 79.848 1.00 31.91 1393 ALA B N 1
ATOM 2727 C CA . ALA B 1 178 ? 50.595 -33.766 79.291 1.00 28.50 1393 ALA B CA 1
ATOM 2728 C C . ALA B 1 178 ? 50.573 -34.105 77.825 1.00 29.16 1393 ALA B C 1
ATOM 2729 O O . ALA B 1 178 ? 49.901 -34.961 77.371 1.00 28.43 1393 ALA B O 1
ATOM 2731 N N . ARG B 1 179 ? 51.350 -33.384 77.088 1.00 30.19 1394 ARG B N 1
ATOM 2732 C CA . ARG B 1 179 ? 51.416 -33.534 75.675 1.00 37.11 1394 ARG B CA 1
ATOM 2733 C C . ARG B 1 179 ? 52.607 -34.291 75.221 1.00 40.44 1394 ARG B C 1
ATOM 2734 O O . ARG B 1 179 ? 53.688 -34.035 75.568 1.00 33.06 1394 ARG B O 1
ATOM 2742 N N . ALA B 1 180 ? 52.350 -35.217 74.338 1.00 40.33 1395 ALA B N 1
ATOM 2743 C CA . ALA B 1 180 ? 53.355 -36.003 73.684 1.00 33.83 1395 ALA B CA 1
ATOM 2744 C C . ALA B 1 180 ? 53.827 -35.290 72.435 1.00 37.77 1395 ALA B C 1
ATOM 2745 O O . ALA B 1 180 ? 53.409 -34.240 72.145 1.00 41.29 1395 ALA B O 1
ATOM 2747 N N . LEU B 1 181 ? 54.617 -35.945 71.629 1.00 46.65 1396 LEU B N 1
ATOM 2748 C CA . LEU B 1 181 ? 55.209 -35.311 70.460 1.00 59.90 1396 LEU B CA 1
ATOM 2749 C C . LEU B 1 181 ? 54.232 -34.715 69.474 1.00 57.11 1396 LEU B C 1
ATOM 2750 O O . LEU B 1 181 ? 54.492 -33.671 68.958 1.00 60.21 1396 LEU B O 1
ATOM 2752 N N . ASN B 1 182 ? 53.113 -35.347 69.247 1.00 51.10 1397 ASN B N 1
ATOM 2753 C CA . ASN B 1 182 ? 52.162 -34.790 68.331 1.00 50.97 1397 ASN B CA 1
ATOM 2754 C C . ASN B 1 182 ? 51.030 -34.102 69.029 1.00 45.46 1397 ASN B C 1
ATOM 2755 O O . ASN B 1 182 ? 49.993 -33.997 68.506 1.00 43.03 1397 ASN B O 1
ATOM 2757 N N . GLY B 1 183 ? 51.236 -33.703 70.259 1.00 38.26 1398 GLY B N 1
ATOM 2758 C CA . GLY B 1 183 ? 50.234 -33.036 71.033 1.00 33.54 1398 GLY B CA 1
ATOM 2759 C C . GLY B 1 183 ? 49.226 -33.940 71.699 1.00 35.91 1398 GLY B C 1
ATOM 2760 O O . GLY B 1 183 ? 48.303 -33.487 72.271 1.00 30.76 1398 GLY B O 1
ATOM 2761 N N . PHE B 1 184 ? 49.416 -35.226 71.613 1.00 28.92 1399 PHE B N 1
ATOM 2762 C CA . PHE B 1 184 ? 48.502 -36.126 72.223 1.00 29.45 1399 PHE B CA 1
ATOM 2763 C C . PHE B 1 184 ? 48.590 -36.160 73.715 1.00 32.65 1399 PHE B C 1
ATOM 2764 O O . PHE B 1 184 ? 49.625 -36.230 74.276 1.00 32.86 1399 PHE B O 1
ATOM 2772 N N . THR B 1 185 ? 47.452 -36.103 74.331 1.00 26.52 1400 THR B N 1
ATOM 2773 C CA . THR B 1 185 ? 47.377 -36.253 75.731 1.00 29.09 1400 THR B CA 1
ATOM 2774 C C . THR B 1 185 ? 47.064 -37.703 76.043 1.00 25.23 1400 THR B C 1
ATOM 2775 O O . THR B 1 185 ? 46.773 -38.482 75.198 1.00 27.79 1400 THR B O 1
ATOM 2779 N N . PRO B 1 186 ? 47.204 -38.058 77.283 1.00 27.69 1401 PRO B N 1
ATOM 2780 C CA . PRO B 1 186 ? 46.872 -39.394 77.713 1.00 28.37 1401 PRO B CA 1
ATOM 2781 C C . PRO B 1 186 ? 45.435 -39.691 77.366 1.00 29.33 1401 PRO B C 1
ATOM 2782 O O . PRO B 1 186 ? 45.160 -40.796 77.142 1.00 27.70 1401 PRO B O 1
ATOM 2786 N N . LEU B 1 187 ? 44.542 -38.720 77.380 1.00 26.95 1402 LEU B N 1
ATOM 2787 C CA . LEU B 1 187 ? 43.155 -38.954 76.978 1.00 23.89 1402 LEU B CA 1
ATOM 2788 C C . LEU B 1 187 ? 43.056 -39.259 75.483 1.00 28.61 1402 LEU B C 1
ATOM 2789 O O . LEU B 1 187 ? 42.350 -40.194 75.086 1.00 34.43 1402 LEU B O 1
ATOM 2794 N N . HIS B 1 188 ? 43.773 -38.509 74.638 1.00 28.27 1403 HIS B N 1
ATOM 2795 C CA . HIS B 1 188 ? 43.826 -38.851 73.217 1.00 28.66 1403 HIS B CA 1
ATOM 2796 C C . HIS B 1 188 ? 44.265 -40.298 73.038 1.00 28.82 1403 HIS B C 1
ATOM 2797 O O . HIS B 1 188 ? 43.702 -41.043 72.237 1.00 39.60 1403 HIS B O 1
ATOM 2804 N N . ILE B 1 189 ? 45.297 -40.702 73.775 1.00 25.80 1404 ILE B N 1
ATOM 2805 C CA . ILE B 1 189 ? 45.843 -42.042 73.621 1.00 26.72 1404 ILE B CA 1
ATOM 2806 C C . ILE B 1 189 ? 44.819 -43.092 74.053 1.00 30.71 1404 ILE B C 1
ATOM 2807 O O . ILE B 1 189 ? 44.610 -44.090 73.360 1.00 29.57 1404 ILE B O 1
ATOM 2812 N N . ALA B 1 190 ? 44.178 -42.885 75.212 1.00 30.73 1405 ALA B N 1
ATOM 2813 C CA . ALA B 1 190 ? 43.146 -43.811 75.672 1.00 28.29 1405 ALA B CA 1
ATOM 2814 C C . ALA B 1 190 ? 42.018 -43.913 74.661 1.00 28.70 1405 ALA B C 1
ATOM 2815 O O . ALA B 1 190 ? 41.500 -45.009 74.404 1.00 29.25 1405 ALA B O 1
ATOM 2817 N N . CYS B 1 191 ? 41.666 -42.783 74.040 1.00 27.76 1406 CYS B N 1
ATOM 2818 C CA . CYS B 1 191 ? 40.632 -42.778 73.020 1.00 33.74 1406 CYS B CA 1
ATOM 2819 C C . CYS B 1 191 ? 41.088 -43.525 71.783 1.00 37.92 1406 CYS B C 1
ATOM 2820 O O . CYS B 1 191 ? 40.300 -44.272 71.188 1.00 44.45 1406 CYS B O 1
ATOM 2823 N N . LYS B 1 192 ? 42.348 -43.341 71.381 1.00 35.67 1407 LYS B N 1
ATOM 2824 C CA . LYS B 1 192 ? 42.861 -44.053 70.214 1.00 33.59 1407 LYS B CA 1
ATOM 2825 C C . LYS B 1 192 ? 42.899 -45.559 70.447 1.00 32.57 1407 LYS B C 1
ATOM 2826 O O . LYS B 1 192 ? 42.611 -46.346 69.543 1.00 34.04 1407 LYS B O 1
ATOM 2832 N N . LYS B 1 193 ? 43.269 -45.990 71.649 1.00 34.15 1408 LYS B N 1
ATOM 2833 C CA . LYS B 1 193 ? 43.422 -47.416 71.901 1.00 35.01 1408 LYS B CA 1
ATOM 2834 C C . LYS B 1 193 ? 42.218 -48.024 72.595 1.00 37.62 1408 LYS B C 1
ATOM 2835 O O . LYS B 1 193 ? 42.305 -49.168 73.064 1.00 38.17 1408 LYS B O 1
ATOM 2841 N N . ASN B 1 194 ? 41.095 -47.297 72.673 1.00 35.28 1409 ASN B N 1
ATOM 2842 C CA . ASN B 1 194 ? 39.846 -47.884 73.164 1.00 41.06 1409 ASN B CA 1
ATOM 2843 C C . ASN B 1 194 ? 39.978 -48.337 74.614 1.00 38.91 1409 ASN B C 1
ATOM 2844 O O . ASN B 1 194 ? 39.495 -49.401 74.990 1.00 42.98 1409 ASN B O 1
ATOM 2849 N N . ARG B 1 195 ? 40.662 -47.553 75.435 1.00 36.23 1410 ARG B N 1
ATOM 2850 C CA . ARG B 1 195 ? 40.842 -47.926 76.839 1.00 35.75 1410 ARG B CA 1
ATOM 2851 C C . ARG B 1 195 ? 39.762 -47.228 77.648 1.00 32.75 1410 ARG B C 1
ATOM 2852 O O . ARG B 1 195 ? 39.977 -46.159 78.210 1.00 34.94 1410 ARG B O 1
ATOM 2860 N N . ILE B 1 196 ? 38.587 -47.867 77.714 1.00 38.54 1411 ILE B N 1
ATOM 2861 C CA . ILE B 1 196 ? 37.378 -47.222 78.226 1.00 40.96 1411 ILE B CA 1
ATOM 2862 C C . ILE B 1 196 ? 37.540 -46.844 79.694 1.00 41.67 1411 ILE B C 1
ATOM 2863 O O . ILE B 1 196 ? 37.278 -45.704 80.088 1.00 42.96 1411 ILE B O 1
ATOM 2868 N N . LYS B 1 197 ? 37.956 -47.800 80.530 1.00 44.92 1412 LYS B N 1
ATOM 2869 C CA . LYS B 1 197 ? 38.067 -47.530 81.961 1.00 45.29 1412 LYS B CA 1
ATOM 2870 C C . LYS B 1 197 ? 39.180 -46.519 82.251 1.00 42.84 1412 LYS B C 1
ATOM 2871 O O . LYS B 1 197 ? 39.003 -45.607 83.070 1.00 42.59 1412 LYS B O 1
ATOM 2873 N N . VAL B 1 198 ? 40.322 -46.632 81.569 1.00 39.69 1413 VAL B N 1
ATOM 2874 C CA . VAL B 1 198 ? 41.347 -45.596 81.698 1.00 35.90 1413 VAL B CA 1
ATOM 2875 C C . VAL B 1 198 ? 40.794 -44.235 81.273 1.00 34.49 1413 VAL B C 1
ATOM 2876 O O . VAL B 1 198 ? 41.012 -43.215 81.939 1.00 36.48 1413 VAL B O 1
ATOM 2880 N N . MET B 1 199 ? 40.053 -44.202 80.168 1.00 32.73 1414 MET B N 1
ATOM 2881 C CA . MET B 1 199 ? 39.501 -42.941 79.681 1.00 33.51 1414 MET B CA 1
ATOM 2882 C C . MET B 1 199 ? 38.572 -42.303 80.718 1.00 35.22 1414 MET B C 1
ATOM 2883 O O . MET B 1 199 ? 38.664 -41.101 80.995 1.00 38.42 1414 MET B O 1
ATOM 2888 N N . GLU B 1 200 ? 37.681 -43.102 81.318 1.00 28.50 1415 GLU B N 1
ATOM 2889 C CA . GLU B 1 200 ? 36.798 -42.579 82.359 1.00 37.49 1415 GLU B CA 1
ATOM 2890 C C . GLU B 1 200 ? 37.596 -42.059 83.546 1.00 38.26 1415 GLU B C 1
ATOM 2891 O O . GLU B 1 200 ? 37.271 -41.010 84.113 1.00 34.37 1415 GLU B O 1
ATOM 2897 N N . LEU B 1 201 ? 38.642 -42.787 83.940 1.00 37.03 1416 LEU B N 1
ATOM 2898 C CA . LEU B 1 201 ? 39.458 -42.355 85.059 1.00 37.12 1416 LEU B CA 1
ATOM 2899 C C . LEU B 1 201 ? 40.142 -41.024 84.754 1.00 37.80 1416 LEU B C 1
ATOM 2900 O O . LEU B 1 201 ? 40.073 -40.084 85.559 1.00 40.02 1416 LEU B O 1
ATOM 2905 N N . LEU B 1 202 ? 40.796 -40.924 83.585 1.00 32.54 1417 LEU B N 1
ATOM 2906 C CA . LEU B 1 202 ? 41.432 -39.670 83.161 1.00 33.30 1417 LEU B CA 1
ATOM 2907 C C . LEU B 1 202 ? 40.458 -38.495 83.165 1.00 34.81 1417 LEU B C 1
ATOM 2908 O O . LEU B 1 202 ? 40.809 -37.384 83.580 1.00 36.15 1417 LEU B O 1
ATOM 2913 N N . VAL B 1 203 ? 39.226 -38.714 82.705 1.00 35.47 1418 VAL B N 1
ATOM 2914 C CA . VAL B 1 203 ? 38.267 -37.619 82.710 1.00 34.10 1418 VAL B CA 1
ATOM 2915 C C . VAL B 1 203 ? 37.938 -37.188 84.142 1.00 40.37 1418 VAL B C 1
ATOM 2916 O O . VAL B 1 203 ? 37.790 -35.989 84.424 1.00 42.42 1418 VAL B O 1
ATOM 2920 N N . LYS B 1 204 ? 37.801 -38.143 85.068 1.00 41.10 1419 LYS B N 1
ATOM 2921 C CA . LYS B 1 204 ? 37.465 -37.772 86.447 1.00 43.24 1419 LYS B CA 1
ATOM 2922 C C . LYS B 1 204 ? 38.595 -36.974 87.094 1.00 42.09 1419 LYS B C 1
ATOM 2923 O O . LYS B 1 204 ? 38.360 -36.168 88.000 1.00 42.97 1419 LYS B O 1
ATOM 2927 N N . TYR B 1 205 ? 39.829 -37.194 86.652 1.00 40.71 1420 TYR B N 1
ATOM 2928 C CA . TYR B 1 205 ? 40.977 -36.503 87.206 1.00 42.63 1420 TYR B CA 1
ATOM 2929 C C . TYR B 1 205 ? 41.346 -35.239 86.419 1.00 41.36 1420 TYR B C 1
ATOM 2930 O O . TYR B 1 205 ? 42.475 -34.745 86.538 1.00 41.59 1420 TYR B O 1
ATOM 2939 N N . GLY B 1 206 ? 40.431 -34.719 85.614 1.00 35.92 1421 GLY B N 1
ATOM 2940 C CA . GLY B 1 206 ? 40.603 -33.420 85.006 1.00 36.78 1421 GLY B CA 1
ATOM 2941 C C . GLY B 1 206 ? 41.179 -33.399 83.612 1.00 36.35 1421 GLY B C 1
ATOM 2942 O O . GLY B 1 206 ? 41.453 -32.310 83.111 1.00 43.28 1421 GLY B O 1
ATOM 2943 N N . ALA B 1 207 ? 41.376 -34.553 82.965 1.00 34.51 1422 ALA B N 1
ATOM 2944 C CA . ALA B 1 207 ? 41.762 -34.545 81.553 1.00 33.81 1422 ALA B CA 1
ATOM 2945 C C . ALA B 1 207 ? 40.756 -33.735 80.743 1.00 35.34 1422 ALA B C 1
ATOM 2946 O O . ALA B 1 207 ? 39.535 -33.865 80.915 1.00 35.14 1422 ALA B O 1
ATOM 2948 N N . SER B 1 208 ? 41.285 -32.868 79.885 1.00 34.35 1423 SER B N 1
ATOM 2949 C CA . SER B 1 208 ? 40.467 -31.953 79.111 1.00 33.94 1423 SER B CA 1
ATOM 2950 C C . SER B 1 208 ? 39.813 -32.690 77.934 1.00 31.26 1423 SER B C 1
ATOM 2951 O O . SER B 1 208 ? 40.498 -33.208 77.044 1.00 33.10 1423 SER B O 1
ATOM 2954 N N . ILE B 1 209 ? 38.480 -32.733 77.942 1.00 33.19 1424 ILE B N 1
ATOM 2955 C CA . ILE B 1 209 ? 37.690 -33.343 76.876 1.00 40.07 1424 ILE B CA 1
ATOM 2956 C C . ILE B 1 209 ? 37.936 -32.670 75.535 1.00 40.77 1424 ILE B C 1
ATOM 2957 O O . ILE B 1 209 ? 37.714 -33.278 74.479 1.00 39.42 1424 ILE B O 1
ATOM 2962 N N . GLN B 1 210 ? 38.404 -31.422 75.553 1.00 39.94 1425 GLN B N 1
ATOM 2963 C CA . GLN B 1 210 ? 38.485 -30.589 74.366 1.00 45.01 1425 GLN B CA 1
ATOM 2964 C C . GLN B 1 210 ? 39.905 -30.272 73.911 1.00 41.66 1425 GLN B C 1
ATOM 2965 O O . GLN B 1 210 ? 40.064 -29.482 72.972 1.00 36.92 1425 GLN B O 1
ATOM 2971 N N . ALA B 1 211 ? 40.931 -30.847 74.555 1.00 35.25 1426 ALA B N 1
ATOM 2972 C CA . ALA B 1 211 ? 42.311 -30.630 74.121 1.00 34.93 1426 ALA B CA 1
ATOM 2973 C C . ALA B 1 211 ? 42.494 -31.043 72.666 1.00 32.49 1426 ALA B C 1
ATOM 2974 O O . ALA B 1 211 ? 41.894 -32.024 72.198 1.00 33.54 1426 ALA B O 1
ATOM 2976 N N . ILE B 1 212 ? 43.370 -30.324 71.966 1.00 32.50 1427 ILE B N 1
ATOM 2977 C CA . ILE B 1 212 ? 43.631 -30.543 70.550 1.00 33.62 1427 ILE B CA 1
ATOM 2978 C C . ILE B 1 212 ? 45.110 -30.833 70.308 1.00 37.08 1427 ILE B C 1
ATOM 2979 O O . ILE B 1 212 ? 45.994 -30.188 70.874 1.00 36.39 1427 ILE B O 1
ATOM 2984 N N . THR B 1 213 ? 45.351 -31.810 69.444 1.00 40.72 1428 THR B N 1
ATOM 2985 C CA . THR B 1 213 ? 46.562 -32.042 68.668 1.00 43.46 1428 THR B CA 1
ATOM 2986 C C . THR B 1 213 ? 46.971 -30.787 67.902 1.00 46.25 1428 THR B C 1
ATOM 2987 O O . THR B 1 213 ? 46.142 -29.893 67.704 1.00 42.80 1428 THR B O 1
ATOM 2991 N N . GLU B 1 214 ? 48.242 -30.708 67.481 1.00 54.81 1429 GLU B N 1
ATOM 2992 C CA . GLU B 1 214 ? 48.714 -29.695 66.534 1.00 63.77 1429 GLU B CA 1
ATOM 2993 C C . GLU B 1 214 ? 47.772 -29.524 65.357 1.00 62.23 1429 GLU B C 1
ATOM 2994 O O . GLU B 1 214 ? 47.485 -28.399 64.927 1.00 63.19 1429 GLU B O 1
ATOM 3000 N N . SER B 1 215 ? 47.332 -30.649 64.790 1.00 60.71 1430 SER B N 1
ATOM 3001 C CA . SER B 1 215 ? 46.427 -30.679 63.652 1.00 59.08 1430 SER B CA 1
ATOM 3002 C C . SER B 1 215 ? 44.961 -30.449 64.049 1.00 53.40 1430 SER B C 1
ATOM 3003 O O . SER B 1 215 ? 44.087 -30.524 63.181 1.00 53.94 1430 SER B O 1
ATOM 3006 N N . GLY B 1 216 ? 44.679 -30.062 65.289 1.00 43.64 1431 GLY B N 1
ATOM 3007 C CA . GLY B 1 216 ? 43.318 -29.780 65.684 1.00 42.11 1431 GLY B CA 1
ATOM 3008 C C . GLY B 1 216 ? 42.462 -30.970 66.074 1.00 39.89 1431 GLY B C 1
ATOM 3009 O O . GLY B 1 216 ? 41.239 -30.813 66.183 1.00 45.63 1431 GLY B O 1
ATOM 3010 N N . LEU B 1 217 ? 43.045 -32.152 66.290 1.00 38.81 1432 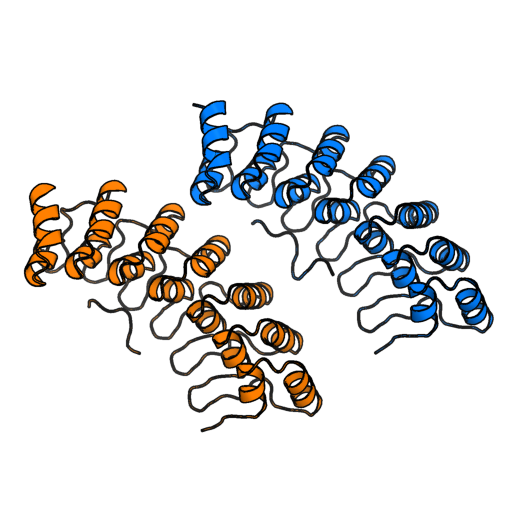LEU B N 1
ATOM 3011 C CA . LEU B 1 217 ? 42.275 -33.349 66.653 1.00 37.15 1432 LEU B CA 1
ATOM 3012 C C . LEU B 1 217 ? 41.903 -33.322 68.132 1.00 36.55 1432 LEU B C 1
ATOM 3013 O O . LEU B 1 217 ? 42.789 -33.238 68.996 1.00 38.35 1432 LEU B O 1
ATOM 3018 N N . THR B 1 218 ? 40.611 -33.393 68.423 1.00 33.78 1433 THR B N 1
ATOM 3019 C CA . THR B 1 218 ? 40.121 -33.584 69.783 1.00 36.74 1433 THR B CA 1
ATOM 3020 C C . THR B 1 218 ? 40.040 -35.068 70.103 1.00 35.65 1433 THR B C 1
ATOM 3021 O O . THR B 1 218 ? 40.165 -35.922 69.217 1.00 36.23 1433 THR B O 1
ATOM 3025 N N . PRO B 1 219 ? 39.826 -35.420 71.378 1.00 30.86 1434 PRO B N 1
ATOM 3026 C CA . PRO B 1 219 ? 39.590 -36.838 71.704 1.00 25.40 1434 PRO B CA 1
ATOM 3027 C C . PRO B 1 219 ? 38.499 -37.481 70.859 1.00 31.75 1434 PRO B C 1
ATOM 3028 O O . PRO B 1 219 ? 38.657 -38.641 70.446 1.00 29.78 1434 PRO B O 1
ATOM 3032 N N . ILE B 1 220 ? 37.412 -36.757 70.565 1.00 33.25 1435 ILE B N 1
ATOM 3033 C CA . ILE B 1 220 ? 36.322 -37.374 69.832 1.00 30.81 1435 ILE B CA 1
ATOM 3034 C C . ILE B 1 220 ? 36.692 -37.571 68.361 1.00 37.75 1435 ILE B C 1
ATOM 3035 O O . ILE B 1 220 ? 36.319 -38.588 67.759 1.00 42.54 1435 ILE B O 1
ATOM 3040 N N . HIS B 1 221 ? 37.466 -36.656 67.771 1.00 36.19 1436 HIS B N 1
ATOM 3041 C CA . HIS B 1 221 ? 38.076 -36.929 66.470 1.00 36.23 1436 HIS B CA 1
ATOM 3042 C C . HIS B 1 221 ? 38.817 -38.269 66.484 1.00 36.83 1436 HIS B C 1
ATOM 3043 O O . HIS B 1 221 ? 38.688 -39.085 65.564 1.00 32.08 1436 HIS B O 1
ATOM 3050 N N . VAL B 1 222 ? 39.644 -38.487 67.508 1.00 33.51 1437 VAL B N 1
ATOM 3051 C CA . VAL B 1 222 ? 40.502 -39.667 67.522 1.00 32.64 1437 VAL B CA 1
ATOM 3052 C C . VAL B 1 222 ? 39.664 -40.937 67.671 1.00 37.57 1437 VAL B C 1
ATOM 3053 O O . VAL B 1 222 ? 39.838 -41.912 66.928 1.00 36.38 1437 VAL B O 1
ATOM 3057 N N . ALA B 1 223 ? 38.758 -40.945 68.649 1.00 32.23 1438 ALA B N 1
ATOM 3058 C CA . ALA B 1 223 ? 37.898 -42.102 68.855 1.00 36.52 1438 ALA B CA 1
ATOM 3059 C C . ALA B 1 223 ? 37.075 -42.412 67.604 1.00 40.14 1438 ALA B C 1
ATOM 3060 O O . ALA B 1 223 ? 36.937 -43.580 67.222 1.00 45.37 1438 ALA B O 1
ATOM 3062 N N . ALA B 1 224 ? 36.548 -41.376 66.939 1.00 41.55 1439 ALA B N 1
ATOM 3063 C CA . ALA B 1 224 ? 35.745 -41.574 65.730 1.00 42.24 1439 ALA B CA 1
ATOM 3064 C C . ALA B 1 224 ? 36.565 -42.186 64.604 1.00 39.41 1439 ALA B C 1
ATOM 3065 O O . ALA B 1 224 ? 36.167 -43.190 63.998 1.00 39.44 1439 ALA B O 1
ATOM 3067 N N . PHE B 1 225 ? 37.720 -41.601 64.320 1.00 33.44 1440 PHE B N 1
ATOM 3068 C CA . PHE B 1 225 ? 38.592 -42.152 63.296 1.00 39.05 1440 PHE B CA 1
ATOM 3069 C C . PHE B 1 225 ? 38.907 -43.627 63.554 1.00 38.84 1440 PHE B C 1
ATOM 3070 O O . PHE B 1 225 ? 38.910 -44.437 62.625 1.00 38.08 1440 PHE B O 1
ATOM 3078 N N . MET B 1 226 ? 39.195 -43.987 64.815 1.00 41.33 1441 MET B N 1
ATOM 3079 C CA . MET B 1 226 ? 39.479 -45.364 65.198 1.00 42.19 1441 MET B CA 1
ATOM 3080 C C . MET B 1 226 ? 38.224 -46.237 65.245 1.00 45.46 1441 MET B C 1
ATOM 3081 O O . MET B 1 226 ? 38.352 -47.467 65.234 1.00 45.11 1441 MET B O 1
ATOM 3086 N N . GLY B 1 227 ? 37.029 -45.639 65.232 1.00 42.80 1442 GLY B N 1
ATOM 3087 C CA . GLY B 1 227 ? 35.790 -46.407 65.232 1.00 37.14 1442 GLY B CA 1
ATOM 3088 C C . GLY B 1 227 ? 35.397 -46.903 66.612 1.00 38.67 1442 GLY B C 1
ATOM 3089 O O . GLY B 1 227 ? 34.682 -47.895 66.727 1.00 37.05 1442 GLY B O 1
ATOM 3090 N N . HIS B 1 228 ? 35.842 -46.235 67.684 1.00 37.70 1443 HIS B N 1
ATOM 3091 C CA . HIS B 1 228 ? 35.562 -46.677 69.056 1.00 36.79 1443 HIS B CA 1
ATOM 3092 C C . HIS B 1 228 ? 34.258 -46.036 69.510 1.00 39.21 1443 HIS B C 1
ATOM 3093 O O . HIS B 1 228 ? 34.245 -44.914 70.031 1.00 40.46 1443 HIS B O 1
ATOM 3100 N N . LEU B 1 229 ? 33.164 -46.787 69.346 1.00 40.64 1444 LEU B N 1
ATOM 3101 C CA . LEU B 1 229 ? 31.823 -46.225 69.439 1.00 38.15 1444 LEU B CA 1
ATOM 3102 C C . LEU B 1 229 ? 31.477 -45.829 70.866 1.00 36.78 1444 LEU B C 1
ATOM 3103 O O . LEU B 1 229 ? 30.982 -44.720 71.112 1.00 38.61 1444 LEU B O 1
ATOM 3108 N N . ASN B 1 230 ? 31.711 -46.724 71.825 1.00 36.69 1445 ASN B N 1
ATOM 3109 C CA . ASN B 1 230 ? 31.378 -46.384 73.207 1.00 41.47 1445 ASN B CA 1
ATOM 3110 C C . ASN B 1 230 ? 32.238 -45.227 73.748 1.00 41.88 1445 ASN B C 1
ATOM 3111 O O . ASN B 1 230 ? 31.748 -44.433 74.565 1.00 41.71 1445 ASN B O 1
ATOM 3116 N N . ILE B 1 231 ? 33.494 -45.087 73.293 1.00 38.88 1446 ILE B N 1
ATOM 3117 C CA . ILE B 1 231 ? 34.316 -43.936 73.703 1.00 34.98 1446 ILE B CA 1
ATOM 3118 C C . ILE B 1 231 ? 33.689 -42.637 73.210 1.00 31.00 1446 ILE B C 1
ATOM 3119 O O . ILE B 1 231 ? 33.546 -41.663 73.961 1.00 31.39 1446 ILE B O 1
ATOM 3124 N N . VAL B 1 232 ? 33.326 -42.608 71.923 1.00 29.46 1447 VAL B N 1
ATOM 3125 C CA . VAL B 1 232 ? 32.610 -41.478 71.338 1.00 32.50 1447 VAL B CA 1
ATOM 3126 C C . VAL B 1 232 ? 31.404 -41.093 72.196 1.00 34.45 1447 VAL B C 1
ATOM 3127 O O . VAL B 1 232 ? 31.186 -39.917 72.504 1.00 39.39 1447 VAL B O 1
ATOM 3131 N N . LEU B 1 233 ? 30.595 -42.082 72.589 1.00 33.45 1448 LEU B N 1
ATOM 3132 C CA . LEU B 1 233 ? 29.403 -41.792 73.381 1.00 35.22 1448 LEU B CA 1
ATOM 3133 C C . LEU B 1 233 ? 29.762 -41.278 74.777 1.00 37.77 1448 LEU B C 1
ATOM 3134 O O . LEU B 1 233 ? 29.053 -40.425 75.330 1.00 40.86 1448 LEU B O 1
ATOM 3139 N N . LEU B 1 234 ? 30.833 -41.808 75.379 1.00 36.06 1449 LEU B N 1
ATOM 3140 C CA . LEU B 1 234 ? 31.258 -41.331 76.697 1.00 40.11 1449 LEU B CA 1
ATOM 3141 C C . LEU B 1 234 ? 31.720 -39.877 76.629 1.00 37.52 1449 LEU B C 1
ATOM 3142 O O . LEU B 1 234 ? 31.431 -39.078 77.532 1.00 36.56 1449 LEU B O 1
ATOM 3147 N N . LEU B 1 235 ? 32.446 -39.526 75.565 1.00 30.52 1450 LEU B N 1
ATOM 3148 C CA . LEU B 1 235 ? 32.842 -38.138 75.360 1.00 30.76 1450 LEU B CA 1
ATOM 3149 C C . LEU B 1 235 ? 31.620 -37.254 75.131 1.00 36.73 1450 LEU B C 1
ATOM 3150 O O . LEU B 1 235 ? 31.528 -36.147 75.681 1.00 34.97 1450 LEU B O 1
ATOM 3155 N N . LEU B 1 236 ? 30.660 -37.731 74.332 1.00 34.88 1451 LEU B N 1
ATOM 3156 C CA . LEU B 1 236 ? 29.440 -36.956 74.146 1.00 36.81 1451 LEU B CA 1
ATOM 3157 C C . LEU B 1 236 ? 28.779 -36.707 75.488 1.00 38.74 1451 LEU B C 1
ATOM 3158 O O . LEU B 1 236 ? 28.350 -35.584 75.788 1.00 37.24 1451 LEU B O 1
ATOM 3163 N N . GLN B 1 237 ? 28.766 -37.724 76.340 1.00 33.02 1452 GLN B N 1
ATOM 3164 C CA . GLN B 1 237 ? 28.056 -37.611 77.601 1.00 40.39 1452 GLN B CA 1
ATOM 3165 C C . GLN B 1 237 ? 28.796 -36.696 78.569 1.00 39.77 1452 GLN B C 1
ATOM 3166 O O . GLN B 1 237 ? 28.174 -36.090 79.439 1.00 39.94 1452 GLN B O 1
ATOM 3172 N N . ASN B 1 238 ? 30.113 -36.580 78.442 1.00 42.36 1453 ASN B N 1
ATOM 3173 C CA . ASN B 1 238 ? 30.861 -35.643 79.266 1.00 43.35 1453 ASN B CA 1
ATOM 3174 C C . ASN B 1 238 ? 31.034 -34.287 78.602 1.00 39.35 1453 ASN B C 1
ATOM 3175 O O . ASN B 1 238 ? 31.937 -33.540 78.969 1.00 42.88 1453 ASN B O 1
ATOM 3180 N N . GLY B 1 239 ? 30.216 -33.964 77.612 1.00 39.08 1454 GLY B N 1
ATOM 3181 C CA . GLY B 1 239 ? 30.167 -32.612 77.112 1.00 40.01 1454 GLY B CA 1
ATOM 3182 C C . GLY B 1 239 ? 30.922 -32.353 75.833 1.00 41.92 1454 GLY B C 1
ATOM 3183 O O . GLY B 1 239 ? 30.940 -31.201 75.382 1.00 47.16 1454 GLY B O 1
ATOM 3184 N N . ALA B 1 240 ? 31.537 -33.368 75.226 1.00 37.74 1455 ALA B N 1
ATOM 3185 C CA . ALA B 1 240 ? 32.328 -33.130 74.023 1.00 39.29 1455 ALA B CA 1
ATOM 3186 C C . ALA B 1 240 ? 31.441 -32.642 72.883 1.00 41.03 1455 ALA B C 1
ATOM 3187 O O . ALA B 1 240 ? 30.333 -33.142 72.676 1.00 50.59 1455 ALA B O 1
ATOM 3189 N N . SER B 1 241 ? 31.944 -31.666 72.141 1.00 41.33 1456 SER B N 1
ATOM 3190 C CA . SER B 1 241 ? 31.222 -31.126 71.001 1.00 39.73 1456 SER B CA 1
ATOM 3191 C C . SER B 1 241 ? 31.472 -31.971 69.760 1.00 43.43 1456 SER B C 1
ATOM 3192 O O . SER B 1 241 ? 32.631 -32.166 69.368 1.00 42.55 1456 SER B O 1
ATOM 3195 N N . PRO B 1 242 ? 30.418 -32.436 69.088 1.00 41.47 1457 PRO B N 1
ATOM 3196 C CA . PRO B 1 242 ? 30.596 -33.162 67.834 1.00 42.11 1457 PRO B CA 1
ATOM 3197 C C . PRO B 1 242 ? 30.825 -32.259 66.634 1.00 44.03 1457 PRO B C 1
ATOM 3198 O O . PRO B 1 242 ? 30.945 -32.764 65.516 1.00 48.77 1457 PRO B O 1
ATOM 3202 N N . ASP B 1 243 ? 30.862 -30.945 66.817 1.00 44.77 1458 ASP B N 1
ATOM 3203 C CA . ASP B 1 243 ? 30.975 -30.034 65.692 1.00 49.48 1458 ASP B CA 1
ATOM 3204 C C . ASP B 1 243 ? 32.383 -29.483 65.468 1.00 48.80 1458 ASP B C 1
ATOM 3205 O O . ASP B 1 243 ? 32.611 -28.826 64.445 1.00 50.11 1458 ASP B O 1
ATOM 3210 N N . VAL B 1 244 ? 33.344 -29.765 66.353 1.00 44.55 1459 VAL B N 1
ATOM 3211 C CA . VAL B 1 244 ? 34.668 -29.160 66.206 1.00 48.83 1459 VAL B CA 1
ATOM 3212 C C . VAL B 1 244 ? 35.358 -29.702 64.962 1.00 41.85 1459 VAL B C 1
ATOM 3213 O O . VAL B 1 244 ? 35.245 -30.889 64.636 1.00 39.28 1459 VAL B O 1
ATOM 3217 N N . THR B 1 245 ? 36.051 -28.817 64.243 1.00 43.71 1460 THR B N 1
ATOM 3218 C CA . THR B 1 245 ? 36.791 -29.158 63.034 1.00 44.03 1460 THR B CA 1
ATOM 3219 C C . THR B 1 245 ? 38.297 -29.092 63.280 1.00 44.51 1460 THR B C 1
ATOM 3220 O O . THR B 1 245 ? 38.780 -28.189 63.972 1.00 42.20 1460 THR B O 1
ATOM 3224 N N . ASN B 1 246 ? 39.033 -30.042 62.702 1.00 44.75 1461 ASN B N 1
ATOM 3225 C CA . ASN B 1 246 ? 40.493 -29.975 62.666 1.00 50.01 1461 ASN B CA 1
ATOM 3226 C C . ASN B 1 246 ? 40.955 -29.022 61.559 1.00 50.07 1461 ASN B C 1
ATOM 3227 O O . ASN B 1 246 ? 40.138 -28.369 60.895 1.00 47.02 1461 ASN B O 1
ATOM 3232 N N . ILE B 1 247 ? 42.285 -28.940 61.353 1.00 53.49 1462 ILE B N 1
ATOM 3233 C CA . ILE B 1 247 ? 42.840 -27.998 60.369 1.00 55.12 1462 ILE B CA 1
ATOM 3234 C C . ILE B 1 247 ? 42.352 -28.309 58.963 1.00 56.90 1462 ILE B C 1
ATOM 3235 O O . ILE B 1 247 ? 42.118 -27.395 58.161 1.00 58.55 1462 ILE B O 1
ATOM 3240 N N . ARG B 1 248 ? 42.216 -29.587 58.625 1.00 58.43 1463 ARG B N 1
ATOM 3241 C CA . ARG B 1 248 ? 41.648 -29.886 57.324 1.00 58.70 1463 ARG B CA 1
ATOM 3242 C C . ARG B 1 248 ? 40.151 -29.539 57.233 1.00 59.13 1463 ARG B C 1
ATOM 3243 O O . ARG B 1 248 ? 39.566 -29.751 56.168 1.00 63.47 1463 ARG B O 1
ATOM 3245 N N . GLY B 1 249 ? 39.523 -28.995 58.283 1.00 54.85 1464 GLY B N 1
ATOM 3246 C CA . GLY B 1 249 ? 38.098 -28.688 58.257 1.00 48.43 1464 GLY B CA 1
ATOM 3247 C C . GLY B 1 249 ? 37.178 -29.860 58.557 1.00 54.84 1464 GLY B C 1
ATOM 3248 O O . GLY B 1 249 ? 35.966 -29.763 58.331 1.00 52.39 1464 GLY B O 1
ATOM 3249 N N . GLU B 1 250 ? 37.713 -30.953 59.086 1.00 52.50 1465 GLU B N 1
ATOM 3250 C CA . GLU B 1 250 ? 36.973 -32.191 59.295 1.00 50.23 1465 GLU B CA 1
ATOM 3251 C C . GLU B 1 250 ? 36.367 -32.267 60.696 1.00 49.10 1465 GLU B C 1
ATOM 3252 O O . GLU B 1 250 ? 37.061 -32.049 61.704 1.00 41.22 1465 GLU B O 1
ATOM 3258 N N . THR B 1 251 ? 35.092 -32.641 60.759 1.00 38.58 1466 THR B N 1
ATOM 3259 C CA . THR B 1 251 ? 34.481 -33.041 62.013 1.00 36.39 1466 THR B CA 1
ATOM 3260 C C . THR B 1 251 ? 34.845 -34.489 62.323 1.00 40.05 1466 THR B C 1
ATOM 3261 O O . THR B 1 251 ? 35.360 -35.231 61.476 1.00 40.28 1466 THR B O 1
ATOM 3265 N N . ALA B 1 252 ? 34.555 -34.900 63.559 1.00 47.00 1467 ALA B N 1
ATOM 3266 C CA . ALA B 1 252 ? 34.671 -36.314 63.911 1.00 44.57 1467 ALA B CA 1
ATOM 3267 C C . ALA B 1 252 ? 33.902 -37.196 62.927 1.00 45.81 1467 ALA B C 1
ATOM 3268 O O . ALA B 1 252 ? 34.403 -38.245 62.501 1.00 43.14 1467 ALA B O 1
ATOM 3270 N N . LEU B 1 253 ? 32.698 -36.769 62.528 1.00 46.68 1468 LEU B N 1
ATOM 3271 C CA . LEU B 1 253 ? 31.927 -37.541 61.557 1.00 47.26 1468 LEU B CA 1
ATOM 3272 C C . LEU B 1 253 ? 32.702 -37.703 60.248 1.00 51.83 1468 LEU B C 1
ATOM 3273 O O . LEU B 1 253 ? 32.848 -38.823 59.740 1.00 50.58 1468 LEU B O 1
ATOM 3278 N N . HIS B 1 254 ? 33.216 -36.593 59.694 1.00 51.16 1469 HIS B N 1
ATOM 3279 C CA . HIS B 1 254 ? 34.012 -36.654 58.465 1.00 55.11 1469 HIS B CA 1
ATOM 3280 C C . HIS B 1 254 ? 35.151 -37.663 58.585 1.00 53.95 1469 HIS B C 1
ATOM 3281 O O . HIS B 1 254 ? 35.356 -38.493 57.692 1.00 52.60 1469 HIS B O 1
ATOM 3288 N N . MET B 1 255 ? 35.902 -37.611 59.691 1.00 47.76 1470 MET B N 1
ATOM 3289 C CA . MET B 1 255 ? 36.997 -38.559 59.887 1.00 58.17 1470 MET B CA 1
ATOM 3290 C C . MET B 1 255 ? 36.489 -39.995 59.957 1.00 57.71 1470 MET B C 1
ATOM 3291 O O . MET B 1 255 ? 37.049 -40.894 59.316 1.00 54.33 1470 MET B O 1
ATOM 3296 N N . ALA B 1 256 ? 35.443 -40.234 60.759 1.00 58.30 1471 ALA B N 1
ATOM 3297 C CA . ALA B 1 256 ? 34.872 -41.571 60.855 1.00 51.98 1471 ALA B CA 1
ATOM 3298 C C . ALA B 1 256 ? 34.463 -42.085 59.484 1.00 56.20 1471 ALA B C 1
ATOM 3299 O O . ALA B 1 256 ? 34.671 -43.266 59.163 1.00 56.18 1471 ALA B O 1
ATOM 3301 N N . ALA B 1 257 ? 33.898 -41.201 58.653 1.00 56.83 1472 ALA B N 1
ATOM 3302 C CA . ALA B 1 257 ? 33.496 -41.578 57.300 1.00 57.68 1472 ALA B CA 1
ATOM 3303 C C . ALA B 1 257 ? 34.706 -41.885 56.433 1.00 59.90 1472 ALA B C 1
ATOM 3304 O O . ALA B 1 257 ? 34.696 -42.849 55.660 1.00 61.06 1472 ALA B O 1
ATOM 3306 N N . ARG B 1 258 ? 35.755 -41.072 56.535 1.00 59.87 1473 ARG B N 1
ATOM 3307 C CA . ARG B 1 258 ? 36.950 -41.328 55.740 1.00 65.89 1473 ARG B CA 1
ATOM 3308 C C . ARG B 1 258 ? 37.542 -42.699 56.062 1.00 66.35 1473 ARG B C 1
ATOM 3309 O O . ARG B 1 258 ? 38.008 -43.412 55.160 1.00 67.32 1473 ARG B O 1
ATOM 3317 N N . ALA B 1 259 ? 37.473 -43.112 57.333 1.00 60.92 1474 ALA B N 1
ATOM 3318 C CA . ALA B 1 259 ? 38.035 -44.376 57.796 1.00 54.57 1474 ALA B CA 1
ATOM 3319 C C . ALA B 1 259 ? 37.071 -45.545 57.664 1.00 57.04 1474 ALA B C 1
ATOM 3320 O O . ALA B 1 259 ? 37.405 -46.653 58.105 1.00 55.99 1474 ALA B O 1
ATOM 3322 N N . GLY B 1 260 ? 35.897 -45.333 57.069 1.00 62.08 1475 GLY B N 1
ATOM 3323 C CA . GLY B 1 260 ? 34.954 -46.421 56.879 1.00 61.97 1475 GLY B CA 1
ATOM 3324 C C . GLY B 1 260 ? 34.371 -46.961 58.166 1.00 58.94 1475 GLY B C 1
ATOM 3325 O O . GLY B 1 260 ? 34.016 -48.143 58.226 1.00 61.10 1475 GLY B O 1
ATOM 3326 N N . GLN B 1 261 ? 34.277 -46.124 59.207 1.00 53.48 1476 GLN B N 1
ATOM 3327 C CA . GLN B 1 261 ? 33.792 -46.542 60.525 1.00 50.88 1476 GLN B CA 1
ATOM 3328 C C . GLN B 1 261 ? 32.275 -46.362 60.556 1.00 52.17 1476 GLN B C 1
ATOM 3329 O O . GLN B 1 261 ? 31.752 -45.336 60.993 1.00 48.67 1476 GLN B O 1
ATOM 3335 N N . VAL B 1 262 ? 31.554 -47.390 60.089 1.00 56.09 1477 VAL B N 1
ATOM 3336 C CA . VAL B 1 262 ? 30.123 -47.237 59.848 1.00 60.11 1477 VAL B CA 1
ATOM 3337 C C . VAL B 1 262 ? 29.375 -46.990 61.151 1.00 54.88 1477 VAL B C 1
ATOM 3338 O O . VAL B 1 262 ? 28.477 -46.147 61.214 1.00 51.41 1477 VAL B O 1
ATOM 3342 N N . GLU B 1 263 ? 29.726 -47.724 62.205 1.00 57.14 1478 GLU B N 1
ATOM 33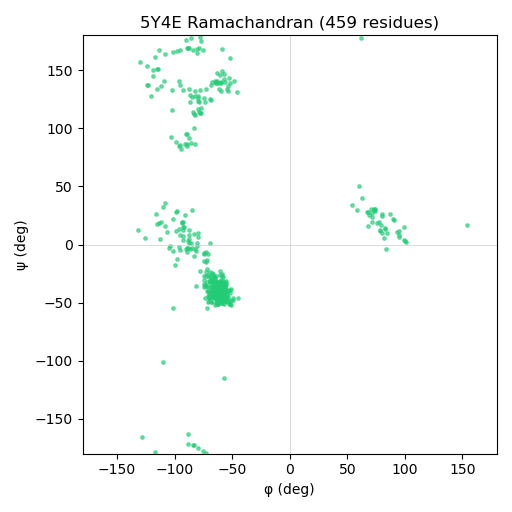43 C CA . GLU B 1 263 ? 29.022 -47.605 63.478 1.00 54.21 1478 GLU B CA 1
ATOM 3344 C C . GLU B 1 263 ? 29.106 -46.185 64.019 1.00 49.86 1478 GLU B C 1
ATOM 3345 O O . GLU B 1 263 ? 28.090 -45.600 64.395 1.00 45.56 1478 GLU B O 1
ATOM 3351 N N . VAL B 1 264 ? 30.312 -45.607 64.056 1.00 48.11 1479 VAL B N 1
ATOM 3352 C CA . VAL B 1 264 ? 30.445 -44.247 64.567 1.00 42.38 1479 VAL B CA 1
ATOM 3353 C C . VAL B 1 264 ? 29.775 -43.243 63.629 1.00 41.93 1479 VAL B C 1
ATOM 3354 O O . VAL B 1 264 ? 29.136 -42.282 64.079 1.00 43.83 1479 VAL B O 1
ATOM 3358 N N . VAL B 1 265 ? 29.908 -43.446 62.315 1.00 42.21 1480 VAL B N 1
ATOM 3359 C CA . VAL B 1 265 ? 29.231 -42.579 61.346 1.00 49.70 1480 VAL B CA 1
ATOM 3360 C C . VAL B 1 265 ? 27.728 -42.562 61.616 1.00 53.72 1480 VAL B C 1
ATOM 3361 O O . VAL B 1 265 ? 27.072 -41.515 61.601 1.00 57.66 1480 VAL B O 1
ATOM 3365 N N . ARG B 1 266 ? 27.163 -43.737 61.841 1.00 50.92 1481 ARG B N 1
ATOM 3366 C CA . ARG B 1 266 ? 25.765 -43.838 62.235 1.00 57.45 1481 ARG B CA 1
ATOM 3367 C C . ARG B 1 266 ? 25.490 -43.013 63.491 1.00 51.89 1481 ARG B C 1
ATOM 3368 O O . ARG B 1 266 ? 24.550 -42.209 63.534 1.00 51.02 1481 ARG B O 1
ATOM 3376 N N . CYS B 1 267 ? 26.335 -43.179 64.508 1.00 44.99 1482 CYS B N 1
ATOM 3377 C CA . CYS B 1 267 ? 26.144 -42.499 65.787 1.00 46.56 1482 CYS B CA 1
ATOM 3378 C C . CYS B 1 267 ? 26.214 -40.993 65.630 1.00 46.03 1482 CYS B C 1
ATOM 3379 O O . CYS B 1 267 ? 25.355 -40.264 66.138 1.00 44.66 1482 CYS B O 1
ATOM 3382 N N . LEU B 1 268 ? 27.271 -40.501 64.980 1.00 47.79 1483 LEU B N 1
ATOM 3383 C CA . LEU B 1 268 ? 27.411 -39.058 64.844 1.00 46.20 1483 LEU B CA 1
ATOM 3384 C C . LEU B 1 268 ? 26.356 -38.486 63.899 1.00 46.65 1483 LEU B C 1
ATOM 3385 O O . LEU B 1 268 ? 25.902 -37.352 64.108 1.00 45.01 1483 LEU B O 1
ATOM 3390 N N . LYS B 1 269 ? 25.917 -39.258 62.890 1.00 44.66 1484 LYS B N 1
ATOM 3391 C CA . LYS B 1 269 ? 24.824 -38.780 62.042 1.00 48.28 1484 LYS B CA 1
ATOM 3392 C C . LYS B 1 269 ? 23.558 -38.592 62.863 1.00 49.57 1484 LYS B C 1
ATOM 3393 O O . LYS B 1 269 ? 22.812 -37.629 62.657 1.00 53.31 1484 LYS B O 1
ATOM 3395 N N . VAL B 1 270 ? 23.309 -39.500 63.813 1.00 53.04 1485 VAL B N 1
ATOM 3396 C CA . VAL B 1 270 ? 22.117 -39.408 64.658 1.00 56.28 1485 VAL B CA 1
ATOM 3397 C C . VAL B 1 270 ? 22.232 -38.227 65.617 1.00 56.80 1485 VAL B C 1
ATOM 3398 O O . VAL B 1 270 ? 21.289 -37.444 65.782 1.00 55.16 1485 VAL B O 1
ATOM 3402 N N . VAL B 1 271 ? 23.391 -38.084 66.266 1.00 57.02 1486 VAL B N 1
ATOM 3403 C CA . VAL B 1 271 ? 23.572 -37.006 67.229 1.00 58.47 1486 VAL B CA 1
ATOM 3404 C C . VAL B 1 271 ? 23.554 -35.630 66.560 1.00 60.40 1486 VAL B C 1
ATOM 3405 O O . VAL B 1 271 ? 23.188 -34.646 67.207 1.00 60.46 1486 VAL B O 1
ATOM 3409 N N . THR B 1 272 ? 23.887 -35.534 65.274 1.00 63.70 1487 THR B N 1
ATOM 3410 C CA . THR B 1 272 ? 23.749 -34.260 64.562 1.00 69.11 1487 THR B CA 1
ATOM 3411 C C . THR B 1 272 ? 22.842 -34.336 63.325 1.00 77.72 1487 THR B C 1
ATOM 3412 O O . THR B 1 272 ? 21.663 -33.957 63.370 1.00 83.07 1487 THR B O 1
#